Protein AF-0000000085965709 (afdb_homodimer)

Sequence (446 aa):
VDDLDDQELERIDKQRIELIKQNHNSSSLKRLKKEIYFQHIYHTVAIEGNTMTLADTRTVIETRMSVPGKSVLEHNEILGLDSALHYINKTLVNKDPLTVYDILAIHKRVLGHVDPIEAGSFRQNQIFVGDHIPPLASDVVYLMEEFVEWLQSKSFLQLHPVKQAAITHYKLVYIHSFVDGNGRTARLLMNLILMKNGYPQSSLENKTDPYILMLFNLLMKEIVDDLDDQELERIDKQRIELIKQNHNSSSLKRLKKEIYFQHIYHTVAIEGNTMTLADTRTVIETRMSVPGKSVLEHNEILGLDSALHYINKTLVNKDPLTVYDILAIHKRVLGHVDPIEAGSFRQNQIFVGDHIPPLASDVVYLMEEFVEWLQSKSFLQLHPVKQAAITHYKLVYIHSFVDGNGRTARLLMNLILMKNGYPQSSLENKTDPYILMLFNLLMKEI

Structure (mmCIF, N/CA/C/O backbone):
data_AF-0000000085965709-model_v1
#
loop_
_entity.id
_entity.type
_entity.pdbx_description
1 polymer 'Protein adenylyltransferase Fic'
#
loop_
_atom_site.group_PDB
_atom_site.id
_atom_site.type_symbol
_atom_site.label_atom_id
_atom_site.label_alt_id
_atom_site.label_comp_id
_atom_site.label_asym_id
_atom_site.label_entity_id
_atom_site.label_seq_id
_atom_site.pdbx_PDB_ins_code
_atom_site.Cartn_x
_atom_site.Cartn_y
_atom_site.Cartn_z
_atom_site.occupancy
_atom_site.B_iso_or_equiv
_atom_site.auth_seq_id
_atom_site.auth_comp_id
_atom_site.auth_asym_id
_atom_site.auth_atom_id
_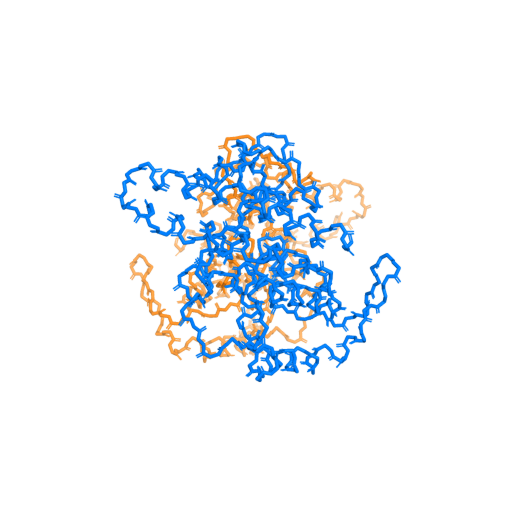atom_site.pdbx_PDB_model_num
ATOM 1 N N . VAL A 1 1 ? -5.992 -25.5 -23.703 1 46.44 1 VAL A N 1
ATOM 2 C CA . VAL A 1 1 ? -5.996 -26.422 -22.578 1 46.44 1 VAL A CA 1
ATOM 3 C C . VAL A 1 1 ? -6.219 -27.844 -23.078 1 46.44 1 VAL A C 1
ATOM 5 O O . VAL A 1 1 ? -5.555 -28.781 -22.625 1 46.44 1 VAL A O 1
ATOM 8 N N . ASP A 1 2 ? -6.895 -27.797 -24.141 1 49.09 2 ASP A N 1
ATOM 9 C CA . ASP A 1 2 ? -7.238 -29.141 -24.625 1 49.09 2 ASP A CA 1
ATOM 10 C C . ASP A 1 2 ? -6.02 -29.828 -25.234 1 49.09 2 ASP A C 1
ATOM 12 O O . ASP A 1 2 ? -5.953 -31.062 -25.266 1 49.09 2 ASP A O 1
ATOM 16 N N . ASP A 1 3 ? -5.113 -28.953 -25.547 1 50.91 3 ASP A N 1
ATOM 17 C CA . ASP A 1 3 ? -4.094 -29.641 -26.328 1 50.91 3 ASP A CA 1
ATOM 18 C C . ASP A 1 3 ? -2.998 -30.219 -25.438 1 50.91 3 ASP A C 1
ATOM 20 O O . ASP A 1 3 ? -1.961 -30.672 -25.922 1 50.91 3 ASP A O 1
ATOM 24 N N . LEU A 1 4 ? -3.098 -29.828 -24.219 1 54.91 4 LEU A N 1
ATOM 25 C CA . LEU A 1 4 ? -2.045 -30.516 -23.484 1 54.91 4 LEU A CA 1
ATOM 26 C C . LEU A 1 4 ? -2.268 -32.031 -23.5 1 54.91 4 LEU A C 1
ATOM 28 O O . LEU A 1 4 ? -3.305 -32.5 -23.031 1 54.91 4 LEU A O 1
ATOM 32 N N . ASP A 1 5 ? -1.422 -32.625 -24.312 1 63.28 5 ASP A N 1
ATOM 33 C CA . ASP A 1 5 ? -1.484 -34.062 -24.562 1 63.28 5 ASP A CA 1
ATOM 34 C C . ASP A 1 5 ? -1.192 -34.875 -23.281 1 63.28 5 ASP A C 1
ATOM 36 O O . ASP A 1 5 ? -0.453 -34.406 -22.406 1 63.28 5 ASP A O 1
ATOM 40 N N . ASP A 1 6 ? -2.096 -35.844 -22.984 1 65.38 6 ASP A N 1
ATOM 41 C CA . ASP A 1 6 ? -2.006 -36.75 -21.859 1 65.38 6 ASP A CA 1
ATOM 42 C C . ASP A 1 6 ? -0.569 -37.25 -21.656 1 65.38 6 ASP A C 1
ATOM 44 O O . ASP A 1 6 ? -0.131 -37.438 -20.516 1 65.38 6 ASP A O 1
ATOM 48 N N . GLN A 1 7 ? 0.101 -37.25 -22.719 1 63.72 7 GLN A N 1
ATOM 49 C CA . GLN A 1 7 ? 1.481 -37.719 -22.641 1 63.72 7 GLN A CA 1
ATOM 50 C C . GLN A 1 7 ? 2.371 -36.688 -21.953 1 63.72 7 GLN A C 1
ATOM 52 O O . GLN A 1 7 ? 3.225 -37.031 -21.141 1 63.72 7 GLN A O 1
ATOM 57 N N . GLU A 1 8 ? 2.084 -35.469 -22.312 1 64.12 8 GLU A N 1
ATOM 58 C CA . GLU A 1 8 ? 2.869 -34.406 -21.719 1 64.12 8 GLU A CA 1
ATOM 59 C C . GLU A 1 8 ? 2.572 -34.281 -20.219 1 64.12 8 GLU A C 1
ATOM 61 O O . GLU A 1 8 ? 3.48 -34.062 -19.422 1 64.12 8 GLU A O 1
ATOM 66 N N . LEU A 1 9 ? 1.403 -34.531 -19.891 1 67.69 9 LEU A N 1
ATOM 67 C CA . LEU A 1 9 ? 1 -34.438 -18.5 1 67.69 9 LEU A CA 1
ATOM 68 C C . LEU A 1 9 ? 1.645 -35.562 -17.688 1 67.69 9 LEU A C 1
ATOM 70 O O . LEU A 1 9 ? 2.053 -35.344 -16.531 1 67.69 9 LEU A O 1
ATOM 74 N N . GLU A 1 10 ? 1.704 -36.688 -18.281 1 66.38 10 GLU A N 1
ATOM 75 C CA . GLU A 1 10 ? 2.344 -37.812 -17.609 1 66.38 10 GLU A CA 1
ATOM 76 C C . GLU A 1 10 ? 3.828 -37.562 -17.375 1 66.38 10 GLU A C 1
ATOM 78 O O . GLU A 1 10 ? 4.375 -37.938 -16.344 1 66.38 10 GLU A O 1
ATOM 83 N N . ARG A 1 11 ? 4.387 -37.094 -18.344 1 64.5 11 ARG A N 1
ATOM 84 C CA . ARG A 1 11 ? 5.797 -36.719 -18.219 1 64.5 11 ARG A CA 1
ATOM 85 C C . ARG A 1 11 ? 6.02 -35.781 -17.062 1 64.5 11 ARG A C 1
ATOM 87 O O . ARG A 1 11 ? 6.953 -35.938 -16.266 1 64.5 11 ARG A O 1
ATOM 94 N N . ILE A 1 12 ? 5.113 -34.875 -16.922 1 63.5 12 ILE A N 1
ATOM 95 C CA . ILE A 1 12 ? 5.191 -33.844 -15.867 1 63.5 12 ILE A CA 1
ATOM 96 C C . ILE A 1 12 ? 5.051 -34.531 -14.5 1 63.5 12 ILE A C 1
ATOM 98 O O . ILE A 1 12 ? 5.801 -34.219 -13.57 1 63.5 12 ILE A O 1
ATOM 102 N N . ASP A 1 13 ? 4.234 -35.375 -14.438 1 65.5 13 ASP A N 1
ATOM 103 C CA . ASP A 1 13 ? 4.004 -36.094 -13.18 1 65.5 13 ASP A CA 1
ATOM 104 C C . ASP A 1 13 ? 5.238 -36.875 -12.758 1 65.5 13 ASP A C 1
ATOM 106 O O . ASP A 1 13 ? 5.57 -36.938 -11.57 1 65.5 13 ASP A O 1
ATOM 110 N N . LYS A 1 14 ? 5.863 -37.469 -13.695 1 64.12 14 LYS A N 1
ATOM 111 C CA . LYS A 1 14 ? 7.059 -38.25 -13.414 1 64.12 14 LYS A CA 1
ATOM 112 C C . LYS A 1 14 ? 8.188 -37.375 -12.875 1 64.12 14 LYS A C 1
ATOM 114 O O . LYS A 1 14 ? 8.883 -37.75 -11.93 1 64.12 14 LYS A O 1
ATOM 119 N N . GLN A 1 15 ? 8.32 -36.344 -13.453 1 61.84 15 GLN A N 1
ATOM 120 C CA . GLN A 1 15 ? 9.367 -35.438 -13.023 1 61.84 15 GLN A CA 1
ATOM 121 C C . GLN A 1 15 ? 9.094 -34.906 -11.625 1 61.84 15 GLN A C 1
ATOM 123 O O . GLN A 1 15 ? 10.016 -34.75 -10.82 1 61.84 15 GLN A O 1
ATOM 128 N N . ARG A 1 16 ? 7.895 -34.625 -11.383 1 61.22 16 ARG A N 1
ATOM 129 C CA . ARG A 1 16 ? 7.473 -34.188 -10.062 1 61.22 16 ARG A CA 1
ATOM 130 C C . ARG A 1 16 ? 7.863 -35.219 -8.992 1 61.22 16 ARG A C 1
ATOM 132 O O . ARG A 1 16 ? 8.414 -34.844 -7.953 1 61.22 16 ARG A O 1
ATOM 139 N N . ILE A 1 17 ? 7.562 -36.375 -9.289 1 59.06 17 ILE A N 1
ATOM 140 C CA . ILE A 1 17 ? 7.844 -37.438 -8.352 1 59.06 17 ILE A CA 1
ATOM 141 C C . ILE A 1 17 ? 9.344 -37.531 -8.094 1 59.06 17 ILE A C 1
ATOM 143 O O . ILE A 1 17 ? 9.773 -37.75 -6.957 1 59.06 17 ILE A O 1
ATOM 147 N N . GLU A 1 18 ? 10.102 -37.344 -9.102 1 60.88 18 GLU A N 1
ATOM 148 C CA . GLU A 1 18 ? 11.555 -37.375 -8.961 1 60.88 18 GLU A CA 1
ATOM 149 C C . GLU A 1 18 ? 12.062 -36.25 -8.094 1 60.88 18 GLU A C 1
ATOM 151 O O . GLU A 1 18 ? 12.977 -36.438 -7.289 1 60.88 18 GLU A O 1
ATOM 156 N N . LEU A 1 19 ? 11.445 -35.156 -8.297 1 60.22 19 LEU A N 1
ATOM 157 C CA . LEU A 1 19 ? 11.852 -33.969 -7.531 1 60.22 19 LEU A CA 1
ATOM 158 C C . LEU A 1 19 ? 11.5 -34.156 -6.059 1 60.22 19 LEU A C 1
ATOM 160 O O . LEU A 1 19 ? 12.289 -33.781 -5.18 1 60.22 19 LEU A O 1
ATOM 164 N N . ILE A 1 20 ? 10.398 -34.625 -5.812 1 58.69 20 ILE A N 1
ATOM 165 C CA . ILE A 1 20 ? 9.945 -34.844 -4.445 1 58.69 20 ILE A CA 1
ATOM 166 C C . ILE A 1 20 ? 10.859 -35.875 -3.768 1 58.69 20 ILE A C 1
ATOM 168 O O . ILE A 1 20 ? 11.195 -35.719 -2.588 1 58.69 20 ILE A O 1
ATOM 172 N N . LYS A 1 21 ? 11.305 -36.75 -4.477 1 58.03 21 LYS A N 1
ATOM 173 C CA . LYS A 1 21 ? 12.203 -37.781 -3.939 1 58.03 21 LYS A CA 1
ATOM 174 C C . LYS A 1 21 ? 13.57 -37.188 -3.6 1 58.03 21 LYS A C 1
ATOM 176 O O . LYS A 1 21 ? 14.227 -37.656 -2.66 1 58.03 21 LYS A O 1
ATOM 181 N N . GLN A 1 22 ? 13.844 -36.25 -4.348 1 56.88 22 GLN A N 1
ATOM 182 C CA . GLN A 1 22 ? 15.148 -35.656 -4.113 1 56.88 22 GLN A CA 1
ATOM 183 C C . GLN A 1 22 ? 15.078 -34.625 -2.994 1 56.88 22 GLN A C 1
ATOM 185 O O . GLN A 1 22 ? 16.109 -34.094 -2.543 1 56.88 22 GLN A O 1
ATOM 190 N N . ASN A 1 23 ? 13.883 -34.188 -2.588 1 54.91 23 ASN A N 1
ATOM 191 C CA . ASN A 1 23 ? 13.633 -33.125 -1.615 1 54.91 23 ASN A CA 1
ATOM 192 C C . ASN A 1 23 ? 14.234 -33.469 -0.253 1 54.91 23 ASN A C 1
ATOM 194 O O . ASN A 1 23 ? 13.508 -33.812 0.682 1 54.91 23 ASN A O 1
ATOM 198 N N . HIS A 1 24 ? 15.383 -34.031 -0.409 1 56.38 24 HIS A N 1
ATOM 199 C CA . HIS A 1 24 ? 16.078 -34.094 0.873 1 56.38 24 HIS A CA 1
ATOM 200 C C . HIS A 1 24 ? 16.578 -32.719 1.298 1 56.38 24 HIS A C 1
ATOM 202 O O . HIS A 1 24 ? 16.859 -31.859 0.452 1 56.38 24 HIS A O 1
ATOM 208 N N . ASN A 1 25 ? 16.25 -32.344 2.629 1 60.84 25 ASN A N 1
ATOM 209 C CA . ASN A 1 25 ? 16.578 -31.141 3.379 1 60.84 25 ASN A CA 1
ATOM 210 C C . ASN A 1 25 ? 18.062 -30.828 3.324 1 60.84 25 ASN A C 1
ATOM 212 O O . ASN A 1 25 ? 18.719 -30.703 4.363 1 60.84 25 ASN A O 1
ATOM 216 N N . SER A 1 26 ? 18.625 -30.984 2.131 1 69.06 26 SER A N 1
ATOM 217 C CA . SER A 1 26 ? 20.031 -30.625 2.01 1 69.06 26 SER A CA 1
ATOM 218 C C . SER A 1 26 ? 20.203 -29.141 1.747 1 69.06 26 SER A C 1
ATOM 220 O O . SER A 1 26 ? 19.266 -28.453 1.324 1 69.06 26 SER A O 1
ATOM 222 N N . SER A 1 27 ? 21.188 -28.484 2.268 1 76.19 27 SER A N 1
ATOM 223 C CA . SER A 1 27 ? 21.562 -27.094 2.012 1 76.19 27 SER A CA 1
ATOM 224 C C . SER A 1 27 ? 21.469 -26.766 0.526 1 76.19 27 SER A C 1
ATOM 226 O O . SER A 1 27 ? 21.062 -25.656 0.158 1 76.19 27 SER A O 1
ATOM 228 N N . SER A 1 28 ? 21.719 -27.719 -0.218 1 74.69 28 SER A N 1
ATOM 229 C CA . SER A 1 28 ? 21.656 -27.547 -1.666 1 74.69 28 SER A CA 1
ATOM 230 C C . SER A 1 28 ? 20.219 -27.375 -2.137 1 74.69 28 SER A C 1
ATOM 232 O O . SER A 1 28 ? 19.938 -26.562 -3.018 1 74.69 28 SER A O 1
ATOM 234 N N . LEU A 1 29 ? 19.375 -28.031 -1.534 1 71.31 29 LEU A N 1
ATOM 235 C CA . LEU A 1 29 ? 17.969 -27.938 -1.904 1 71.31 29 LEU A CA 1
ATOM 236 C C . LEU A 1 29 ? 17.375 -26.609 -1.472 1 71.31 29 LEU A C 1
ATOM 238 O O . LEU A 1 29 ? 16.578 -26 -2.203 1 71.31 29 LEU A O 1
ATOM 242 N N . LYS A 1 30 ? 17.828 -26.172 -0.375 1 78 30 LYS A N 1
ATOM 243 C CA . LYS A 1 30 ? 17.375 -24.859 0.112 1 78 30 LYS A CA 1
ATOM 244 C C . LYS A 1 30 ? 17.828 -23.734 -0.813 1 78 30 LYS A C 1
ATOM 246 O O . LYS A 1 30 ? 17.062 -22.812 -1.104 1 78 30 LYS A O 1
ATOM 251 N N . ARG A 1 31 ? 19.031 -23.859 -1.218 1 80.12 31 ARG A N 1
ATOM 252 C CA . ARG A 1 31 ? 19.578 -22.859 -2.139 1 80.12 31 ARG A CA 1
ATOM 253 C C . ARG A 1 31 ? 18.828 -22.875 -3.467 1 80.12 31 ARG A C 1
ATOM 255 O O . ARG A 1 31 ? 18.562 -21.828 -4.047 1 80.12 31 ARG A O 1
ATOM 262 N N . LEU A 1 32 ? 18.5 -24.031 -3.898 1 75.75 32 LEU A N 1
ATOM 263 C CA . LEU A 1 32 ? 17.766 -24.172 -5.148 1 75.75 32 LEU A CA 1
ATOM 264 C C . LEU A 1 32 ? 16.359 -23.578 -5.023 1 75.75 32 LEU A C 1
ATOM 266 O O . LEU A 1 32 ? 15.898 -22.875 -5.926 1 75.75 32 LEU A O 1
ATOM 270 N N . LYS A 1 33 ? 15.766 -23.828 -3.926 1 77.5 33 LYS A N 1
ATOM 271 C CA . LYS A 1 33 ? 14.43 -23.297 -3.689 1 77.5 33 LYS A CA 1
ATOM 272 C C . LYS A 1 33 ? 14.438 -21.766 -3.684 1 77.5 33 LYS A C 1
ATOM 274 O O . LYS A 1 33 ? 13.547 -21.141 -4.242 1 77.5 33 LYS A O 1
ATOM 279 N N . LYS A 1 34 ? 15.469 -21.234 -3.086 1 84.69 34 LYS A N 1
ATOM 280 C CA . LYS A 1 34 ? 15.609 -19.781 -3.041 1 84.69 34 LYS A CA 1
ATOM 281 C C . LYS A 1 34 ? 15.82 -19.203 -4.441 1 84.69 34 LYS A C 1
ATOM 283 O O . LYS A 1 34 ? 15.25 -18.172 -4.781 1 84.69 34 LYS A O 1
ATOM 288 N N . GLU A 1 35 ? 16.609 -19.922 -5.16 1 82.25 35 GLU A N 1
ATOM 289 C CA . GLU A 1 35 ? 16.859 -19.469 -6.523 1 82.25 35 GLU A CA 1
ATOM 290 C C . GLU A 1 35 ? 15.586 -19.5 -7.363 1 82.25 35 GLU A C 1
ATOM 292 O O . GLU A 1 35 ? 15.328 -18.562 -8.125 1 82.25 35 GLU A O 1
ATOM 297 N N . ILE A 1 36 ? 14.812 -20.484 -7.164 1 79.31 36 ILE A N 1
ATOM 298 C CA . ILE A 1 36 ? 13.547 -20.609 -7.883 1 79.31 36 ILE A CA 1
ATOM 299 C C . ILE A 1 36 ? 12.602 -19.5 -7.461 1 79.31 36 ILE A C 1
ATOM 301 O O . ILE A 1 36 ? 11.891 -18.922 -8.297 1 79.31 36 ILE A O 1
ATOM 305 N N . TYR A 1 37 ? 12.703 -19.203 -6.227 1 85.5 37 TYR A N 1
ATOM 306 C CA . TYR A 1 37 ? 11.898 -18.141 -5.652 1 85.5 37 TYR A CA 1
ATOM 307 C C . TYR A 1 37 ? 12.227 -16.797 -6.309 1 85.5 37 TYR A C 1
ATOM 309 O O . TYR A 1 37 ? 11.328 -16.094 -6.777 1 85.5 37 TYR A O 1
ATOM 317 N N . PHE A 1 38 ? 13.469 -16.469 -6.465 1 89.81 38 PHE A N 1
ATOM 318 C CA . PHE A 1 38 ? 13.906 -15.211 -7.062 1 89.81 38 PHE A CA 1
ATOM 319 C C . PHE A 1 38 ? 13.562 -15.172 -8.547 1 89.81 38 PHE A C 1
ATOM 321 O O . PHE A 1 38 ? 13.125 -14.141 -9.062 1 89.81 38 PHE A O 1
ATOM 328 N N . GLN A 1 39 ? 13.711 -16.25 -9.156 1 85.69 39 GLN A N 1
ATOM 329 C CA . GLN A 1 39 ? 13.414 -16.344 -10.586 1 85.69 39 GLN A CA 1
ATOM 330 C C . GLN A 1 39 ? 11.93 -16.109 -10.852 1 85.69 39 GLN A C 1
ATOM 332 O O . GLN A 1 39 ? 11.562 -15.43 -11.812 1 85.69 39 GLN A O 1
ATOM 337 N N . HIS A 1 40 ? 11.156 -16.656 -9.984 1 85 40 HIS A N 1
ATOM 338 C CA . HIS A 1 40 ? 9.719 -16.5 -10.141 1 85 40 HIS A CA 1
ATOM 339 C C . HIS A 1 40 ? 9.312 -15.023 -10.07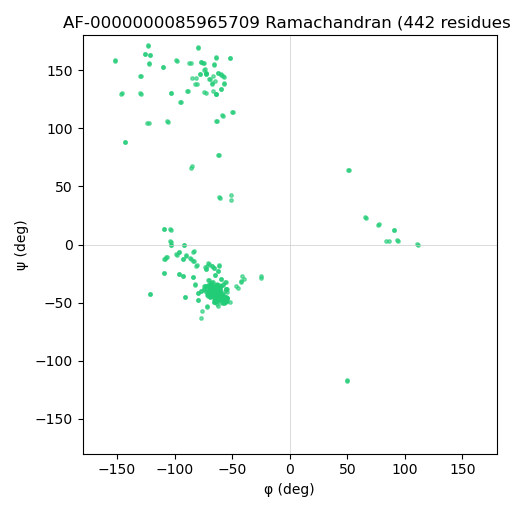 1 85 40 HIS A C 1
ATOM 341 O O . HIS A 1 40 ? 8.586 -14.539 -10.938 1 85 40 HIS A O 1
ATOM 347 N N . ILE A 1 41 ? 9.836 -14.375 -9.125 1 92.75 41 ILE A N 1
ATOM 348 C CA . ILE A 1 41 ? 9.508 -12.961 -8.945 1 92.75 41 ILE A CA 1
ATOM 349 C C . ILE A 1 41 ? 10.055 -12.148 -10.125 1 92.75 41 ILE A C 1
ATOM 351 O O . ILE A 1 41 ? 9.336 -11.344 -10.719 1 92.75 41 ILE A O 1
ATOM 355 N N . TYR A 1 42 ? 11.305 -12.461 -10.523 1 91.94 42 TYR A N 1
ATOM 356 C CA . TYR A 1 42 ? 11.953 -11.766 -11.625 1 91.94 42 TYR A CA 1
ATOM 357 C C . TYR A 1 42 ? 11.141 -11.883 -12.906 1 91.94 42 TYR A C 1
ATOM 359 O O . TYR A 1 42 ? 10.828 -10.883 -13.547 1 91.94 42 TYR A O 1
ATOM 367 N N . HIS A 1 43 ? 10.68 -13.008 -13.219 1 86.62 43 HIS A N 1
ATOM 368 C CA . HIS A 1 43 ? 9.984 -13.234 -14.484 1 86.62 43 HIS A CA 1
ATOM 369 C C . HIS A 1 43 ? 8.578 -12.641 -14.453 1 86.62 43 HIS A C 1
ATOM 371 O O . HIS A 1 43 ? 8.117 -12.094 -15.461 1 86.62 43 HIS A O 1
ATOM 377 N N . THR A 1 44 ? 7.961 -12.781 -13.312 1 89.38 44 THR A N 1
ATOM 378 C CA . THR A 1 44 ? 6.59 -12.297 -13.195 1 89.38 44 THR A CA 1
ATOM 379 C C . THR A 1 44 ? 6.539 -10.781 -13.406 1 89.38 44 THR A C 1
ATOM 381 O O . THR A 1 44 ? 5.664 -10.273 -14.109 1 89.38 44 THR A O 1
ATOM 384 N N . VAL A 1 45 ? 7.516 -10.055 -12.875 1 93.94 45 VAL A N 1
ATOM 385 C CA . VAL A 1 45 ? 7.469 -8.609 -13.016 1 93.94 45 VAL A CA 1
ATOM 386 C C . VAL A 1 45 ? 8.055 -8.203 -14.367 1 93.94 45 VAL A C 1
ATOM 388 O O . VAL A 1 45 ? 7.656 -7.188 -14.945 1 93.94 45 VAL A O 1
ATOM 391 N N . ALA A 1 46 ? 8.984 -9 -14.914 1 91.88 46 ALA A N 1
ATOM 392 C CA . ALA A 1 46 ? 9.602 -8.703 -16.203 1 91.88 46 ALA A CA 1
ATOM 393 C C . ALA A 1 46 ? 8.57 -8.734 -17.328 1 91.88 46 ALA A C 1
ATOM 395 O O . ALA A 1 46 ? 8.609 -7.902 -18.234 1 91.88 46 ALA A O 1
ATOM 396 N N . ILE A 1 47 ? 7.684 -9.609 -17.219 1 86.69 47 ILE A N 1
ATOM 397 C CA . ILE A 1 47 ? 6.652 -9.734 -18.25 1 86.69 47 ILE A CA 1
ATOM 398 C C . ILE A 1 47 ? 5.789 -8.477 -18.266 1 86.69 47 ILE A C 1
ATOM 400 O O . ILE A 1 47 ? 5.262 -8.094 -19.312 1 86.69 47 ILE A O 1
ATOM 404 N N . GLU A 1 48 ? 5.711 -7.805 -17.172 1 90.44 48 GLU A N 1
ATOM 405 C CA . GLU A 1 48 ? 4.898 -6.594 -17.078 1 90.44 48 GLU A CA 1
ATOM 406 C C . GLU A 1 48 ? 5.727 -5.348 -17.391 1 90.44 48 GLU A C 1
ATOM 408 O O . GLU A 1 48 ? 5.25 -4.223 -17.234 1 90.44 48 GLU A O 1
ATOM 413 N N . GLY A 1 49 ? 7.035 -5.508 -17.688 1 93.56 49 GLY A N 1
ATOM 414 C CA . GLY A 1 49 ? 7.828 -4.375 -18.141 1 93.56 49 GLY A CA 1
ATOM 415 C C . GLY A 1 49 ? 8.867 -3.93 -17.125 1 93.56 49 GLY A C 1
ATOM 416 O O . GLY A 1 49 ? 9.578 -2.951 -17.359 1 93.56 49 GLY A O 1
ATOM 417 N N . ASN A 1 50 ? 8.93 -4.621 -15.953 1 96.06 50 ASN A N 1
ATOM 418 C CA . ASN A 1 50 ? 9.992 -4.328 -14.992 1 96.06 50 ASN A CA 1
ATOM 419 C C . ASN A 1 50 ? 11.375 -4.559 -15.609 1 96.06 50 ASN A C 1
ATOM 421 O O . ASN A 1 50 ? 11.617 -5.594 -16.234 1 96.06 50 ASN A O 1
ATOM 425 N N . THR A 1 51 ? 12.312 -3.662 -15.453 1 98.31 51 THR A N 1
ATOM 426 C CA . THR A 1 51 ? 13.57 -3.701 -16.188 1 98.31 51 THR A CA 1
ATOM 427 C C . THR A 1 51 ? 14.703 -4.207 -15.305 1 98.31 51 THR A C 1
ATOM 429 O O . THR A 1 51 ? 15.859 -4.246 -15.734 1 98.31 51 THR A O 1
ATOM 432 N N . MET A 1 52 ? 14.438 -4.566 -14.117 1 98.12 52 MET A N 1
ATOM 433 C CA . MET A 1 52 ? 15.484 -5.031 -13.203 1 98.12 52 MET A CA 1
ATOM 434 C C . MET A 1 52 ? 15.961 -6.426 -13.602 1 98.12 52 MET A C 1
ATOM 436 O O . MET A 1 52 ? 15.18 -7.246 -14.078 1 98.12 52 MET A O 1
ATOM 440 N N . THR A 1 53 ? 17.266 -6.672 -13.352 1 97.69 53 THR A N 1
ATOM 441 C CA . THR A 1 53 ? 17.828 -7.992 -13.586 1 97.69 53 THR A CA 1
ATOM 442 C C . THR A 1 53 ? 17.484 -8.945 -12.445 1 97.69 53 THR A C 1
ATOM 444 O O . THR A 1 53 ? 16.953 -8.516 -11.414 1 97.69 53 THR A O 1
ATOM 447 N N . LEU A 1 54 ? 17.781 -10.172 -12.727 1 94.56 54 LEU A N 1
ATOM 448 C CA . LEU A 1 54 ? 17.609 -11.164 -11.664 1 94.56 54 LEU A CA 1
ATOM 449 C C . LEU A 1 54 ? 18.438 -10.805 -10.445 1 94.56 54 LEU A C 1
ATOM 451 O O . LEU A 1 54 ? 17.984 -10.93 -9.305 1 94.56 54 LEU A O 1
ATOM 455 N N . ALA A 1 55 ? 19.672 -10.375 -10.68 1 97.62 55 ALA A N 1
ATOM 456 C CA . ALA A 1 55 ? 20.547 -9.977 -9.586 1 97.62 55 ALA A CA 1
ATOM 457 C C . ALA A 1 55 ? 19.969 -8.789 -8.82 1 97.62 55 ALA A C 1
ATOM 459 O O . ALA A 1 55 ? 20.031 -8.75 -7.59 1 97.62 55 ALA A O 1
ATOM 460 N N . ASP A 1 56 ? 19.406 -7.832 -9.539 1 98.38 56 ASP A N 1
ATOM 461 C CA . ASP A 1 56 ? 18.75 -6.691 -8.914 1 98.38 56 ASP A CA 1
ATOM 462 C C . ASP A 1 56 ? 17.578 -7.148 -8.047 1 98.38 56 ASP A C 1
ATOM 464 O O . ASP A 1 56 ? 17.422 -6.68 -6.918 1 98.38 56 ASP A O 1
ATOM 468 N N . THR A 1 57 ? 16.781 -8.008 -8.609 1 97.62 57 THR A N 1
ATOM 469 C CA . THR A 1 57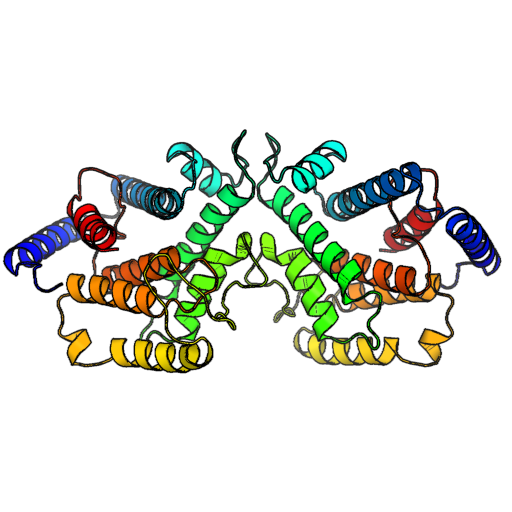 ? 15.633 -8.547 -7.898 1 97.62 57 THR A CA 1
ATOM 470 C C . THR A 1 57 ? 16.062 -9.188 -6.582 1 97.62 57 THR A C 1
ATOM 472 O O . THR A 1 57 ? 15.461 -8.93 -5.535 1 97.62 57 THR A O 1
ATOM 475 N N . ARG A 1 58 ? 17.125 -9.969 -6.637 1 96.44 58 ARG A N 1
ATOM 476 C CA . ARG A 1 58 ? 17.672 -10.594 -5.438 1 96.44 58 ARG A CA 1
ATOM 477 C C . ARG A 1 58 ? 18.078 -9.547 -4.406 1 96.44 58 ARG A C 1
ATOM 479 O O . ARG A 1 58 ? 17.75 -9.68 -3.223 1 96.44 58 ARG A O 1
ATOM 486 N N . THR A 1 59 ? 18.719 -8.594 -4.887 1 97.5 59 THR A N 1
ATOM 487 C CA . THR A 1 59 ? 19.219 -7.531 -4.012 1 97.5 59 THR A CA 1
ATOM 488 C C . THR A 1 59 ? 18.062 -6.824 -3.312 1 97.5 59 THR A C 1
ATOM 490 O O . THR A 1 59 ? 18.094 -6.609 -2.1 1 97.5 59 THR A O 1
ATOM 493 N N . VAL A 1 60 ? 17.047 -6.469 -4.02 1 98.56 60 VAL A N 1
ATOM 494 C CA . VAL A 1 60 ? 15.891 -5.77 -3.455 1 98.56 60 VAL A CA 1
ATOM 495 C C . VAL A 1 60 ? 15.234 -6.637 -2.381 1 98.56 60 VAL A C 1
ATOM 497 O O . VAL A 1 60 ? 14.898 -6.148 -1.302 1 98.56 60 VAL A O 1
ATOM 500 N N . ILE A 1 61 ? 15.094 -7.891 -2.67 1 98.19 61 ILE A N 1
ATOM 501 C CA . ILE A 1 61 ? 14.391 -8.797 -1.766 1 98.19 61 ILE A CA 1
ATOM 502 C C . ILE A 1 61 ? 15.234 -9.031 -0.513 1 98.19 61 ILE A C 1
ATOM 504 O O . ILE A 1 61 ? 14.711 -8.992 0.606 1 98.19 61 ILE A O 1
ATOM 508 N N . GLU A 1 62 ? 16.5 -9.227 -0.661 1 97.75 62 GLU A N 1
ATOM 509 C CA . GLU A 1 62 ? 17.344 -9.633 0.451 1 97.75 62 GLU A CA 1
ATOM 510 C C . GLU A 1 62 ? 17.766 -8.43 1.296 1 97.75 62 GLU A C 1
ATOM 512 O O . GLU A 1 62 ? 17.875 -8.531 2.52 1 97.75 62 GLU A O 1
ATOM 517 N N . THR A 1 63 ? 17.969 -7.262 0.622 1 98.19 63 THR A N 1
ATOM 518 C CA . THR A 1 63 ? 18.562 -6.145 1.36 1 98.19 63 THR A CA 1
ATOM 519 C C . THR A 1 63 ? 17.516 -5.047 1.585 1 98.19 63 THR A C 1
ATOM 521 O O . THR A 1 63 ? 17.719 -4.168 2.43 1 98.19 63 THR A O 1
ATOM 524 N N . ARG A 1 64 ? 16.547 -5 0.772 1 98.44 64 ARG A N 1
ATOM 525 C CA . ARG A 1 64 ? 15.516 -3.975 0.789 1 98.44 64 ARG A CA 1
ATOM 526 C C . ARG A 1 64 ? 16.094 -2.605 0.45 1 98.44 64 ARG A C 1
ATOM 528 O O . ARG A 1 64 ? 15.492 -1.575 0.77 1 98.44 64 ARG A O 1
ATOM 535 N N . MET A 1 65 ? 17.219 -2.627 -0.245 1 98.25 65 MET A N 1
ATOM 536 C CA . MET A 1 65 ? 17.875 -1.392 -0.675 1 98.25 65 MET A CA 1
ATOM 537 C C . MET A 1 65 ? 17.531 -1.08 -2.131 1 98.25 65 MET A C 1
ATOM 539 O O . MET A 1 65 ? 17.172 -1.976 -2.893 1 98.25 65 MET A O 1
ATOM 543 N N . SER A 1 66 ? 17.688 0.152 -2.436 1 98.12 66 SER A N 1
ATOM 544 C CA . SER A 1 66 ? 17.359 0.569 -3.793 1 98.12 66 SER A CA 1
ATOM 545 C C . SER A 1 66 ? 18.453 0.19 -4.773 1 98.12 66 SER A C 1
ATOM 547 O O . SER A 1 66 ? 19.625 0.12 -4.398 1 98.12 66 SER A O 1
ATOM 549 N N . VAL A 1 67 ? 18.031 -0.112 -5.988 1 98.31 67 VAL A N 1
ATOM 550 C CA . VAL A 1 67 ? 18.938 -0.326 -7.117 1 98.31 67 VAL A CA 1
ATOM 551 C C . VAL A 1 67 ? 19.078 0.966 -7.918 1 98.31 67 VAL A C 1
ATOM 553 O O . VAL A 1 67 ? 18.078 1.52 -8.398 1 98.31 67 VAL A O 1
ATOM 556 N N . PRO A 1 68 ? 20.359 1.46 -8.062 1 97.38 68 PRO A N 1
ATOM 557 C CA . PRO A 1 68 ? 20.547 2.725 -8.773 1 97.38 68 PRO A CA 1
ATOM 558 C C . PRO A 1 68 ? 19.984 2.689 -10.195 1 97.38 68 PRO A C 1
ATOM 560 O O . PRO A 1 68 ? 20.109 1.683 -10.891 1 97.38 68 PRO A O 1
ATOM 563 N N . GLY A 1 69 ? 19.328 3.773 -10.562 1 97.62 69 GLY A N 1
ATOM 564 C CA . GLY A 1 69 ? 18.859 3.934 -11.922 1 97.62 69 GLY A CA 1
ATOM 565 C C . GLY A 1 69 ? 17.5 3.299 -12.156 1 97.62 69 GLY A C 1
ATOM 566 O O . GLY A 1 69 ? 16.984 3.291 -13.281 1 97.62 69 GLY A O 1
ATOM 567 N N . LYS A 1 70 ? 16.906 2.764 -11.133 1 98.62 70 LYS A N 1
ATOM 568 C CA . LYS A 1 70 ? 15.594 2.143 -11.258 1 98.62 70 LYS A CA 1
ATOM 569 C C . LYS A 1 70 ? 14.531 2.967 -10.547 1 98.62 70 LYS A C 1
ATOM 571 O O . LYS A 1 70 ? 14.828 3.705 -9.609 1 98.62 70 LYS A O 1
ATOM 576 N N . SER A 1 71 ? 13.336 2.867 -10.992 1 98.69 71 SER A N 1
ATOM 577 C CA . SER A 1 71 ? 12.234 3.619 -10.398 1 98.69 71 SER A CA 1
ATOM 578 C C . SER A 1 71 ? 11.789 2.994 -9.086 1 98.69 71 SER A C 1
ATOM 580 O O . SER A 1 71 ? 11.953 1.79 -8.875 1 98.69 71 SER A O 1
ATOM 582 N N . VAL A 1 72 ? 11.164 3.803 -8.242 1 98.69 72 VAL A N 1
ATOM 583 C CA . VAL A 1 72 ? 10.594 3.305 -6.996 1 98.69 72 VAL A CA 1
ATOM 584 C C . VAL A 1 72 ? 9.477 2.309 -7.301 1 98.69 72 VAL A C 1
ATOM 586 O O . VAL A 1 72 ? 9.328 1.297 -6.609 1 98.69 72 VAL A O 1
ATOM 589 N N . LEU A 1 73 ? 8.781 2.566 -8.344 1 98.56 73 LEU A N 1
ATOM 590 C CA . LEU A 1 73 ? 7.691 1.702 -8.789 1 98.56 73 LEU A CA 1
ATOM 591 C C . LEU A 1 73 ? 8.188 0.282 -9.031 1 98.56 73 LEU A C 1
ATOM 593 O O . LEU A 1 73 ? 7.566 -0.684 -8.586 1 98.56 73 LEU A O 1
ATOM 597 N N . GLU A 1 74 ? 9.25 0.17 -9.703 1 98.81 74 GLU A N 1
ATOM 598 C CA . GLU A 1 74 ? 9.773 -1.149 -10.031 1 98.81 74 GLU A CA 1
ATOM 599 C C . GLU A 1 74 ? 10.188 -1.911 -8.781 1 98.81 74 GLU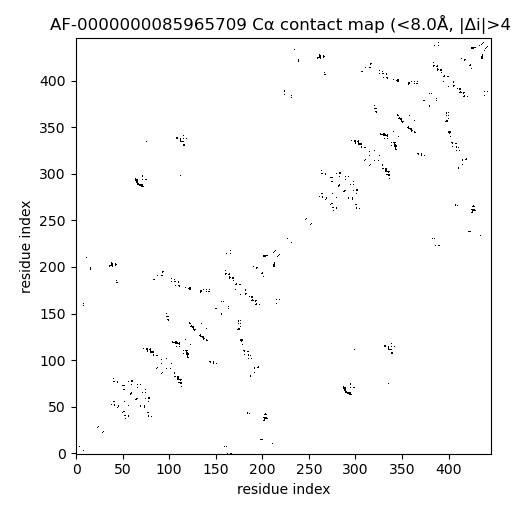 A C 1
ATOM 601 O O . GLU A 1 74 ? 10.008 -3.129 -8.703 1 98.81 74 GLU A O 1
ATOM 606 N N . HIS A 1 75 ? 10.75 -1.228 -7.801 1 98.88 75 HIS A N 1
ATOM 607 C CA . HIS A 1 75 ? 11.047 -1.86 -6.52 1 98.88 75 HIS A CA 1
ATOM 608 C C . HIS A 1 75 ? 9.773 -2.365 -5.848 1 98.88 75 HIS A C 1
ATOM 610 O O . HIS A 1 75 ? 9.734 -3.498 -5.359 1 98.88 75 HIS A O 1
ATOM 616 N N . ASN A 1 76 ? 8.781 -1.539 -5.879 1 98.88 76 ASN A N 1
ATOM 617 C CA . ASN A 1 76 ? 7.539 -1.85 -5.188 1 98.88 76 ASN A CA 1
ATOM 618 C C . ASN A 1 76 ? 6.82 -3.035 -5.828 1 98.88 76 ASN A C 1
ATOM 620 O O . ASN A 1 76 ? 6.16 -3.814 -5.141 1 98.88 76 ASN A O 1
ATOM 624 N N . GLU A 1 77 ? 6.957 -3.182 -7.125 1 98.75 77 GLU A N 1
ATOM 625 C CA . GLU A 1 77 ? 6.414 -4.363 -7.789 1 98.75 77 GLU A CA 1
ATOM 626 C C . GLU A 1 77 ? 7.059 -5.641 -7.258 1 98.75 77 GLU A C 1
ATOM 628 O O . GLU A 1 77 ? 6.375 -6.641 -7.039 1 98.75 77 GLU A O 1
ATOM 633 N N . ILE A 1 78 ? 8.32 -5.562 -7.047 1 98.62 78 ILE A N 1
ATOM 634 C CA . ILE A 1 78 ? 9.062 -6.715 -6.547 1 98.62 78 ILE A CA 1
ATOM 635 C C . ILE A 1 78 ? 8.656 -7.004 -5.105 1 98.62 78 ILE A C 1
ATOM 637 O O . ILE A 1 78 ? 8.391 -8.148 -4.746 1 98.62 78 ILE A O 1
ATOM 641 N N . LEU A 1 79 ? 8.57 -6.004 -4.312 1 98.75 79 LEU A N 1
ATOM 642 C CA . LEU A 1 79 ? 8.172 -6.176 -2.918 1 98.75 79 LEU A CA 1
ATOM 643 C C . LEU A 1 79 ? 6.762 -6.746 -2.82 1 98.75 79 LEU A C 1
ATOM 645 O O . LEU A 1 79 ? 6.477 -7.57 -1.948 1 98.75 79 LEU A O 1
ATOM 649 N N . GLY A 1 80 ? 5.91 -6.254 -3.662 1 98.81 80 GLY A N 1
ATOM 650 C CA . GLY A 1 80 ? 4.547 -6.766 -3.68 1 98.81 80 GLY A CA 1
ATOM 651 C C . GLY A 1 80 ? 4.473 -8.25 -3.959 1 98.81 80 GLY A C 1
ATOM 652 O O . GLY A 1 80 ? 3.752 -8.984 -3.277 1 98.81 80 GLY A O 1
ATOM 653 N N . LEU A 1 81 ? 5.223 -8.695 -4.934 1 97.69 81 LEU A N 1
ATOM 654 C CA . LEU A 1 81 ? 5.23 -10.117 -5.258 1 97.69 81 LEU A CA 1
ATOM 655 C C . LEU A 1 81 ? 5.855 -10.93 -4.125 1 97.69 81 LEU A C 1
ATOM 657 O O . LEU A 1 81 ? 5.375 -12.016 -3.799 1 97.69 81 LEU A O 1
ATOM 661 N N . ASP A 1 82 ? 6.934 -10.422 -3.58 1 97.94 82 ASP A N 1
ATOM 662 C CA . ASP A 1 82 ? 7.555 -11.07 -2.43 1 97.94 82 ASP A CA 1
ATOM 663 C C . ASP A 1 82 ? 6.547 -11.266 -1.3 1 97.94 82 ASP A C 1
ATOM 665 O O . ASP A 1 82 ? 6.438 -12.359 -0.738 1 97.94 82 ASP A O 1
ATOM 669 N N . SER A 1 83 ? 5.812 -10.219 -1.041 1 98.56 83 SER A N 1
ATOM 670 C CA . SER A 1 83 ? 4.797 -10.266 0.004 1 98.56 83 SER A CA 1
ATOM 671 C C . SER A 1 83 ? 3.701 -11.273 -0.331 1 98.56 83 SER A C 1
ATOM 673 O O . SER A 1 83 ? 3.287 -12.055 0.527 1 98.56 83 SER A O 1
ATOM 675 N N . ALA A 1 84 ? 3.262 -11.297 -1.516 1 98.5 84 ALA A N 1
ATOM 676 C CA . ALA A 1 84 ? 2.184 -12.188 -1.945 1 98.5 84 ALA A CA 1
ATOM 677 C C . ALA A 1 84 ? 2.619 -13.648 -1.887 1 98.5 84 ALA A C 1
ATOM 679 O O . ALA A 1 84 ? 1.864 -14.508 -1.432 1 98.5 84 ALA A O 1
ATOM 680 N N . LEU A 1 85 ? 3.828 -13.898 -2.314 1 95.38 85 LEU A N 1
ATOM 681 C CA . LEU A 1 85 ? 4.332 -15.266 -2.293 1 95.38 85 LEU A CA 1
ATOM 682 C C . LEU A 1 85 ? 4.504 -15.758 -0.86 1 95.38 85 LEU A C 1
ATOM 684 O O . LEU A 1 85 ? 4.223 -16.922 -0.559 1 95.38 85 LEU A O 1
ATOM 688 N N . HIS A 1 86 ? 4.949 -14.914 0.003 1 96.38 86 HIS A N 1
ATOM 689 C CA . HIS A 1 86 ? 5.035 -15.273 1.414 1 96.38 86 HIS A CA 1
ATOM 690 C C . HIS A 1 86 ? 3.666 -15.648 1.972 1 96.38 86 HIS A C 1
ATOM 692 O O . HIS A 1 86 ? 3.527 -16.656 2.67 1 96.38 86 HIS A O 1
ATOM 698 N N . TYR A 1 87 ? 2.723 -14.914 1.652 1 98.19 87 TYR A N 1
ATOM 699 C CA . TYR A 1 87 ? 1.354 -15.164 2.092 1 98.19 87 TYR A CA 1
ATOM 700 C C . TYR A 1 87 ? 0.843 -16.484 1.547 1 98.19 87 TYR A C 1
ATOM 702 O O . TYR A 1 87 ? 0.243 -17.281 2.279 1 98.19 87 TYR A O 1
ATOM 710 N N . ILE A 1 88 ? 1.103 -16.719 0.316 1 95.94 88 ILE A N 1
ATOM 711 C CA . ILE A 1 88 ? 0.676 -17.969 -0.322 1 95.94 88 ILE A CA 1
ATOM 712 C C . ILE A 1 88 ? 1.343 -19.156 0.365 1 95.94 88 ILE A C 1
ATOM 714 O O . ILE A 1 88 ? 0.667 -20.094 0.782 1 95.94 88 ILE A O 1
ATOM 718 N N . ASN A 1 89 ? 2.625 -19.047 0.571 1 92.06 89 ASN A N 1
ATOM 719 C CA . ASN A 1 89 ? 3.4 -20.156 1.125 1 92.06 89 ASN A CA 1
ATOM 720 C C . ASN A 1 89 ? 3.029 -20.422 2.58 1 92.06 89 ASN A C 1
ATOM 722 O O . ASN A 1 89 ? 2.945 -21.578 3 1 92.06 89 ASN A O 1
ATOM 726 N N . LYS A 1 90 ? 2.717 -19.406 3.299 1 94.94 90 LYS A N 1
ATOM 727 C CA . LYS A 1 90 ? 2.514 -19.547 4.738 1 94.94 90 LYS A CA 1
ATOM 728 C C . LYS A 1 90 ? 1.044 -19.797 5.062 1 94.94 90 LYS A C 1
ATOM 730 O O . LYS A 1 90 ? 0.728 -20.469 6.043 1 94.94 90 LYS A O 1
ATOM 735 N N . THR A 1 91 ? 0.188 -19.328 4.207 1 96.38 91 THR A N 1
ATOM 736 C CA . THR A 1 91 ? -1.213 -19.312 4.613 1 96.38 91 THR A CA 1
ATOM 737 C C . THR A 1 91 ? -2.068 -20.125 3.643 1 96.38 91 THR A C 1
ATOM 739 O O . THR A 1 91 ? -2.861 -20.969 4.062 1 96.38 91 THR A O 1
ATOM 742 N N . LEU A 1 92 ? -1.842 -20 2.406 1 97.31 92 LEU A N 1
ATOM 743 C CA . LEU A 1 92 ? -2.877 -20.438 1.472 1 97.31 92 LEU A CA 1
ATOM 744 C C . LEU A 1 92 ? -2.609 -21.844 0.977 1 97.31 92 LEU A C 1
ATOM 746 O O . LEU A 1 92 ? -3.535 -22.547 0.574 1 97.31 92 LEU A O 1
ATOM 750 N N . VAL A 1 93 ? -1.416 -22.25 0.977 1 92.75 93 VAL A N 1
ATOM 751 C CA . VAL A 1 93 ? -1.077 -23.547 0.416 1 92.75 93 VAL A CA 1
ATOM 752 C C . VAL A 1 93 ? -1.835 -24.641 1.16 1 92.75 93 VAL A C 1
ATOM 754 O O . VAL A 1 93 ? -2.232 -25.656 0.564 1 92.75 93 VAL A O 1
ATOM 757 N N . ASN A 1 94 ? -2.125 -24.438 2.385 1 92.62 94 ASN A N 1
ATOM 758 C CA . ASN A 1 94 ? -2.793 -25.453 3.186 1 92.62 94 ASN A CA 1
ATOM 759 C C . ASN A 1 94 ? -4.234 -25.062 3.496 1 92.62 94 ASN A C 1
ATOM 761 O O . ASN A 1 94 ? -4.891 -25.703 4.324 1 92.62 94 ASN A O 1
ATOM 765 N N . LYS A 1 95 ? -4.668 -24.141 2.852 1 94 95 LYS A N 1
ATOM 766 C CA . LYS A 1 95 ? -6.023 -23.672 3.111 1 94 95 LYS A CA 1
ATOM 767 C C . LYS A 1 95 ? -6.992 -24.156 2.039 1 94 95 LYS A C 1
ATOM 769 O O . LYS A 1 95 ? -6.723 -24.016 0.843 1 94 95 LYS A O 1
ATOM 774 N N . ASP A 1 96 ? -8.133 -24.734 2.529 1 92.94 96 ASP A N 1
ATOM 775 C CA . ASP A 1 96 ? -9.234 -25.156 1.671 1 92.94 96 ASP A CA 1
ATOM 776 C C . ASP A 1 96 ? -10.578 -24.969 2.373 1 92.94 96 ASP A C 1
ATOM 778 O O . ASP A 1 96 ? -10.727 -25.344 3.537 1 92.94 96 ASP A O 1
ATOM 782 N N . PRO A 1 97 ? -11.57 -24.328 1.733 1 95.31 97 PRO A N 1
ATOM 783 C CA . PRO A 1 97 ? -11.586 -23.844 0.349 1 95.31 97 PRO A CA 1
ATOM 784 C C . PRO A 1 97 ? -10.984 -22.453 0.201 1 95.31 97 PRO A C 1
ATOM 786 O O . PRO A 1 97 ? -10.922 -21.703 1.173 1 95.31 97 PRO A O 1
ATOM 789 N N . LEU A 1 98 ? -10.516 -22.141 -1.011 1 97.12 98 LEU A N 1
ATOM 790 C CA . LEU A 1 98 ? -10.148 -20.781 -1.368 1 97.12 98 LEU A CA 1
ATOM 791 C C . LEU A 1 98 ? -11.391 -19.891 -1.488 1 97.12 98 LEU A C 1
ATOM 793 O O . LEU A 1 98 ? -12.406 -20.328 -2.027 1 97.12 98 LEU A O 1
ATOM 797 N N . THR A 1 99 ? -11.297 -18.672 -1.068 1 98.31 99 THR A N 1
ATOM 798 C CA . THR A 1 99 ? -12.414 -17.734 -1.11 1 98.31 99 THR A CA 1
ATOM 799 C C . THR A 1 99 ? -12.047 -16.484 -1.908 1 98.31 99 THR A C 1
ATOM 801 O O . THR A 1 99 ? -10.883 -16.297 -2.279 1 98.31 99 THR A O 1
ATOM 804 N N . VAL A 1 100 ? -13.047 -15.672 -2.15 1 98.75 100 VAL A N 1
ATOM 805 C CA . VAL A 1 100 ? -12.812 -14.383 -2.801 1 98.75 100 VAL A CA 1
ATOM 806 C C . VAL A 1 100 ? -11.875 -13.539 -1.948 1 98.75 100 VAL A C 1
ATOM 808 O O . VAL A 1 100 ? -11 -12.844 -2.479 1 98.75 100 VAL A O 1
ATOM 811 N N . TYR A 1 101 ? -12 -13.656 -0.636 1 98.44 101 TYR A N 1
ATOM 812 C CA . TYR A 1 101 ? -11.141 -12.914 0.282 1 98.44 101 TYR A CA 1
ATOM 813 C C . TYR A 1 101 ? -9.68 -13.281 0.078 1 98.44 101 TYR A C 1
ATOM 815 O O . TYR A 1 101 ? -8.805 -12.414 0.137 1 98.44 101 TYR A O 1
ATOM 823 N N . ASP A 1 102 ? -9.422 -14.508 -0.172 1 98.69 102 ASP A N 1
ATOM 824 C CA . ASP A 1 102 ? -8.047 -14.969 -0.373 1 98.69 102 ASP A CA 1
ATOM 825 C C . ASP A 1 102 ? -7.445 -14.359 -1.636 1 98.69 102 ASP A C 1
ATOM 827 O O . ASP A 1 102 ? -6.273 -13.961 -1.646 1 98.69 102 ASP A O 1
ATOM 831 N N . ILE A 1 103 ? -8.219 -14.242 -2.691 1 98.81 103 ILE A N 1
ATOM 832 C CA . ILE A 1 103 ? -7.742 -13.672 -3.947 1 98.81 103 ILE A CA 1
ATOM 833 C C . ILE A 1 103 ? -7.508 -12.172 -3.777 1 98.81 103 ILE A C 1
ATOM 835 O O . ILE A 1 103 ? -6.5 -11.641 -4.25 1 98.81 103 ILE A O 1
ATOM 839 N N . LEU A 1 104 ? -8.406 -11.547 -3.041 1 98.88 104 LEU A N 1
ATOM 840 C CA . LEU A 1 104 ? -8.227 -10.133 -2.748 1 98.88 104 LEU A CA 1
ATOM 841 C C . LEU A 1 104 ? -6.984 -9.898 -1.899 1 98.88 104 LEU A C 1
ATOM 843 O O . LEU A 1 104 ? -6.277 -8.906 -2.084 1 98.88 104 LEU A O 1
ATOM 847 N N . ALA A 1 105 ? -6.754 -10.812 -0.994 1 98.81 105 ALA A N 1
ATOM 848 C CA . ALA A 1 105 ? -5.582 -10.703 -0.129 1 98.81 105 ALA A CA 1
ATOM 849 C C . ALA A 1 105 ? -4.293 -10.859 -0.927 1 98.81 105 ALA A C 1
ATOM 851 O O . ALA A 1 105 ? -3.297 -10.188 -0.65 1 98.81 105 ALA A O 1
ATOM 852 N N . ILE A 1 106 ? -4.309 -11.742 -1.896 1 98.75 106 ILE A N 1
ATOM 853 C CA . ILE A 1 106 ? -3.17 -11.859 -2.799 1 98.75 106 ILE A CA 1
ATOM 854 C C . ILE A 1 106 ? -2.979 -10.555 -3.561 1 98.75 106 ILE A C 1
ATOM 856 O O . ILE A 1 106 ? -1.876 -10 -3.59 1 98.75 106 ILE A O 1
ATOM 860 N N . HIS A 1 107 ? -4.016 -10.016 -4.102 1 98.94 107 HIS A N 1
ATOM 861 C CA . HIS A 1 107 ? -3.947 -8.805 -4.914 1 98.94 107 HIS A CA 1
ATOM 862 C C . HIS A 1 107 ? -3.518 -7.605 -4.082 1 98.94 107 HIS A C 1
ATOM 864 O O . HIS A 1 107 ? -2.77 -6.75 -4.559 1 98.94 107 HIS A O 1
ATOM 870 N N . LYS A 1 108 ? -4.004 -7.531 -2.859 1 98.88 108 LYS A N 1
ATOM 871 C CA . LYS A 1 108 ? -3.615 -6.453 -1.958 1 98.88 108 LYS A CA 1
ATOM 872 C C . LYS A 1 108 ? -2.1 -6.395 -1.794 1 98.88 108 LYS A C 1
ATOM 874 O O . LYS A 1 108 ? -1.515 -5.309 -1.763 1 98.88 108 LYS A O 1
ATOM 879 N N . ARG A 1 109 ? -1.509 -7.52 -1.743 1 98.88 109 ARG A N 1
ATOM 880 C CA . ARG A 1 109 ? -0.057 -7.586 -1.608 1 98.88 109 ARG A CA 1
ATO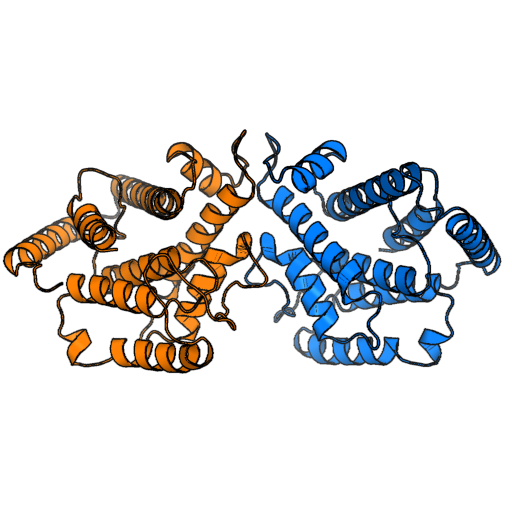M 881 C C . ARG A 1 109 ? 0.63 -7.297 -2.939 1 98.88 109 ARG A C 1
ATOM 883 O O . ARG A 1 109 ? 1.592 -6.527 -2.994 1 98.88 109 ARG A O 1
ATOM 890 N N . VAL A 1 110 ? 0.08 -7.812 -4.023 1 98.69 110 VAL A N 1
ATOM 891 C CA . VAL A 1 110 ? 0.662 -7.664 -5.355 1 98.69 110 VAL A CA 1
ATOM 892 C C . VAL A 1 110 ? 0.748 -6.184 -5.723 1 98.69 110 VAL A C 1
ATOM 894 O O . VAL A 1 110 ? 1.774 -5.723 -6.223 1 98.69 110 VAL A O 1
ATOM 897 N N . LEU A 1 111 ? -0.295 -5.453 -5.398 1 98.88 111 LEU A N 1
ATOM 898 C CA . LEU A 1 111 ? -0.424 -4.094 -5.914 1 98.88 111 LEU A CA 1
ATOM 899 C C . LEU A 1 111 ? -0.197 -3.066 -4.812 1 98.88 111 LEU A C 1
ATOM 901 O O . LEU A 1 111 ? -0.005 -1.882 -5.094 1 98.88 111 LEU A O 1
ATOM 905 N N . GLY A 1 112 ? -0.176 -3.5 -3.561 1 98.75 112 GLY A N 1
ATOM 906 C CA . GLY A 1 112 ? -0.288 -2.619 -2.41 1 98.75 112 GLY A CA 1
ATOM 907 C C . GLY A 1 112 ? 0.83 -1.597 -2.33 1 98.75 112 GLY A C 1
ATOM 908 O O . GLY A 1 112 ? 0.583 -0.421 -2.053 1 98.75 112 GLY A O 1
ATOM 909 N N . HIS A 1 113 ? 2.057 -2.012 -2.582 1 98.75 113 HIS A N 1
ATOM 910 C CA . HIS A 1 113 ? 3.176 -1.079 -2.504 1 98.75 113 HIS A CA 1
ATOM 911 C C . HIS A 1 113 ? 3.172 -0.112 -3.682 1 98.75 113 HIS A C 1
ATOM 913 O O . HIS A 1 113 ? 3.797 0.948 -3.623 1 98.75 113 HIS A O 1
ATOM 919 N N . VAL A 1 114 ? 2.506 -0.49 -4.73 1 98.62 114 VAL A N 1
ATOM 920 C CA . VAL A 1 114 ? 2.451 0.321 -5.945 1 98.62 114 VAL A CA 1
ATOM 921 C C . VAL A 1 114 ? 1.252 1.264 -5.883 1 98.62 114 VAL A C 1
ATOM 923 O O . VAL A 1 114 ? 1.375 2.455 -6.18 1 98.62 114 VAL A O 1
ATOM 926 N N . ASP A 1 115 ? 0.201 0.758 -5.504 1 98.56 115 ASP A N 1
ATOM 927 C CA . ASP A 1 115 ? -1.057 1.496 -5.438 1 98.56 115 ASP A CA 1
ATOM 928 C C . ASP A 1 115 ? -1.879 1.07 -4.227 1 98.56 115 ASP A C 1
ATOM 930 O O . ASP A 1 115 ? -2.787 0.244 -4.344 1 98.56 115 ASP A O 1
ATOM 934 N N . PRO A 1 116 ? -1.637 1.718 -3.152 1 98.38 116 PRO A N 1
ATOM 935 C CA . PRO A 1 116 ? -2.318 1.322 -1.918 1 98.38 116 PRO A CA 1
ATOM 936 C C . PRO A 1 116 ? -3.826 1.558 -1.976 1 98.38 116 PRO A C 1
ATOM 938 O O . PRO A 1 116 ? -4.582 0.947 -1.214 1 98.38 116 PRO A O 1
ATOM 941 N N . ILE A 1 117 ? -4.273 2.408 -2.867 1 98.06 117 ILE A N 1
ATOM 942 C CA . ILE A 1 117 ? -5.68 2.787 -2.906 1 98.06 117 ILE A CA 1
ATOM 943 C C . ILE A 1 117 ? -6.488 1.699 -3.609 1 98.06 117 ILE A C 1
ATOM 945 O O . ILE A 1 117 ? -7.531 1.271 -3.111 1 98.06 117 ILE A O 1
ATOM 949 N N . GLU A 1 118 ? -5.961 1.162 -4.684 1 98.25 118 GLU A N 1
ATOM 950 C CA . GLU A 1 118 ? -6.699 0.199 -5.496 1 98.25 118 GLU A CA 1
ATOM 951 C C . GLU A 1 118 ? -6.402 -1.232 -5.059 1 98.25 118 GLU A C 1
ATOM 953 O O . GLU A 1 118 ? -7.121 -2.162 -5.434 1 98.25 118 GLU A O 1
ATOM 958 N N . ALA A 1 119 ? -5.398 -1.437 -4.254 1 98.75 119 ALA A N 1
ATOM 959 C CA . ALA A 1 119 ? -4.953 -2.775 -3.875 1 98.75 119 ALA A CA 1
ATOM 960 C C . ALA A 1 119 ? -6.031 -3.51 -3.086 1 98.75 119 ALA A C 1
ATOM 962 O O . ALA A 1 119 ? -6.613 -2.957 -2.148 1 98.75 119 ALA A O 1
ATOM 963 N N . GLY A 1 120 ? -6.32 -4.758 -3.531 1 98.62 120 GLY A N 1
ATOM 964 C CA . GLY A 1 120 ? -7.258 -5.605 -2.814 1 98.62 120 GLY A CA 1
ATOM 965 C C . GLY A 1 120 ? -8.703 -5.227 -3.051 1 98.62 120 GLY A C 1
ATOM 966 O O . GLY A 1 120 ? -9.578 -5.555 -2.244 1 98.62 120 GLY A O 1
ATOM 967 N N . SER A 1 121 ? -8.914 -4.445 -4.121 1 98.38 121 SER A N 1
ATOM 968 C CA . SER A 1 121 ? -10.273 -4.039 -4.441 1 98.38 121 SER A CA 1
ATOM 969 C C . SER A 1 121 ? -10.609 -4.324 -5.902 1 98.38 121 SER A C 1
ATOM 971 O O . SER A 1 121 ? -9.766 -4.145 -6.785 1 98.38 121 SER A O 1
ATOM 973 N N . PHE A 1 122 ? -11.852 -4.688 -6.121 1 98.75 122 PHE A N 1
ATOM 974 C CA . PHE A 1 122 ? -12.32 -4.855 -7.492 1 98.75 122 PHE A CA 1
ATOM 975 C C . PHE A 1 122 ? -12.484 -3.502 -8.172 1 98.75 122 PHE A C 1
ATOM 977 O O . PHE A 1 122 ? -12.82 -2.51 -7.527 1 98.75 122 PHE A O 1
ATOM 984 N N . ARG A 1 123 ? -12.234 -3.527 -9.422 1 98.5 123 ARG A N 1
ATOM 985 C CA . ARG A 1 123 ? -12.453 -2.311 -10.195 1 98.5 123 ARG A CA 1
ATOM 986 C C . ARG A 1 123 ? -13.922 -1.899 -10.164 1 98.5 123 ARG A C 1
ATOM 988 O O . ARG A 1 123 ? -14.812 -2.752 -10.18 1 98.5 123 ARG A O 1
ATOM 995 N N . GLN A 1 124 ? -14.148 -0.604 -10.211 1 97.62 124 GLN A N 1
ATOM 996 C CA . GLN A 1 124 ? -15.5 -0.056 -10.188 1 97.62 124 GLN A CA 1
ATOM 997 C C . GLN A 1 124 ? -15.906 0.479 -11.555 1 97.62 124 GLN A C 1
ATOM 999 O O . GLN A 1 124 ? -17.078 0.79 -11.781 1 97.62 124 GLN A O 1
ATOM 1004 N N . ASN A 1 125 ? -14.938 0.57 -12.445 1 96.88 125 ASN A N 1
ATOM 1005 C CA . ASN A 1 125 ? -15.195 1.096 -13.781 1 96.88 125 ASN A CA 1
ATOM 1006 C C . ASN A 1 125 ? -14.812 0.088 -14.867 1 96.88 125 ASN A C 1
ATOM 1008 O O . ASN A 1 125 ? -14 -0.808 -14.625 1 96.88 125 ASN A O 1
ATOM 1012 N N . GLN A 1 126 ? -15.5 0.351 -15.969 1 96.25 126 GLN A N 1
ATOM 1013 C CA . GLN A 1 126 ? -15.172 -0.495 -17.109 1 96.25 126 GLN A CA 1
ATOM 1014 C C . GLN A 1 126 ? -13.758 -0.215 -17.609 1 96.25 126 GLN A C 1
ATOM 1016 O O . GLN A 1 126 ? -13.305 0.934 -17.609 1 96.25 126 GLN A O 1
ATOM 1021 N N . ILE A 1 127 ? -13.094 -1.243 -17.922 1 94.25 127 ILE A N 1
ATOM 1022 C CA . ILE A 1 127 ? -11.758 -1.094 -18.5 1 94.25 127 ILE A CA 1
ATOM 1023 C C . ILE A 1 127 ? -11.68 -1.844 -19.828 1 94.25 127 ILE A C 1
ATOM 1025 O O . ILE A 1 127 ? -12.57 -2.621 -20.156 1 94.25 127 ILE A O 1
ATOM 1029 N N . PHE A 1 128 ? -10.648 -1.516 -20.594 1 89.94 128 PHE A N 1
ATOM 1030 C CA . PHE A 1 128 ? -10.383 -2.141 -21.891 1 89.94 128 PHE A CA 1
ATOM 1031 C C . PHE A 1 128 ? -8.938 -2.613 -21.969 1 89.94 128 PHE A C 1
ATOM 1033 O O . PHE A 1 128 ? -8.023 -1.895 -21.578 1 89.94 128 PHE A O 1
ATOM 1040 N N . VAL A 1 129 ? -8.773 -3.775 -22.328 1 88.69 129 VAL A N 1
ATOM 1041 C CA . VAL A 1 129 ? -7.449 -4.375 -22.391 1 88.69 129 VAL A CA 1
ATOM 1042 C C . VAL A 1 129 ? -7.164 -4.887 -23.797 1 88.69 129 VAL A C 1
ATOM 1044 O O . VAL A 1 129 ? -7.551 -6.008 -24.141 1 88.69 129 VAL A O 1
ATOM 1047 N N . GLY A 1 130 ? -6.316 -4.117 -24.516 1 85.62 130 GLY A N 1
ATOM 1048 C CA . GLY A 1 130 ? -6.102 -4.512 -25.906 1 85.62 130 GLY A CA 1
ATOM 1049 C C . GLY A 1 130 ? -7.391 -4.75 -26.672 1 85.62 130 GLY A C 1
ATOM 1050 O O . GLY A 1 130 ? -8.242 -3.861 -26.75 1 85.62 130 GLY A O 1
ATOM 1051 N N . ASP A 1 131 ? -7.512 -6.074 -27.109 1 86.62 131 ASP A N 1
ATOM 1052 C CA . ASP A 1 131 ? -8.688 -6.445 -27.891 1 86.62 131 ASP A CA 1
ATOM 1053 C C . ASP A 1 131 ? -9.75 -7.098 -27 1 86.62 131 ASP A C 1
ATOM 1055 O O . ASP A 1 131 ? -10.867 -7.355 -27.453 1 86.62 131 ASP A O 1
ATOM 1059 N N . HIS A 1 132 ? -9.367 -7.344 -25.875 1 88 132 HIS A N 1
ATOM 1060 C CA . HIS A 1 132 ? -10.297 -7.961 -24.938 1 88 132 HIS A CA 1
ATOM 1061 C C . HIS A 1 132 ? -11.102 -6.91 -24.188 1 88 132 HIS A C 1
ATOM 1063 O O . HIS A 1 132 ? -10.555 -5.898 -23.75 1 88 132 HIS A O 1
ATOM 1069 N N . ILE A 1 133 ? -12.445 -7.168 -24.172 1 94.38 133 ILE A N 1
ATOM 1070 C CA . ILE A 1 133 ? -13.32 -6.355 -23.328 1 94.38 133 ILE A CA 1
ATOM 1071 C C . ILE A 1 133 ? -13.766 -7.164 -22.109 1 94.38 133 ILE A C 1
ATOM 1073 O O . ILE A 1 133 ? -14.625 -8.047 -22.234 1 94.38 133 ILE A O 1
ATOM 1077 N N . PRO A 1 134 ? -13.242 -6.871 -20.984 1 96.38 134 PRO A N 1
ATOM 1078 C CA . PRO A 1 134 ? -13.641 -7.613 -19.781 1 96.38 134 PRO A CA 1
ATOM 1079 C C . PRO A 1 134 ? -15.109 -7.414 -19.438 1 96.38 134 PRO A C 1
ATOM 1081 O O . PRO A 1 134 ? -15.75 -6.477 -19.922 1 96.38 134 PRO A O 1
ATOM 1084 N N . PRO A 1 135 ? -15.648 -8.297 -18.641 1 97.94 135 PRO A N 1
ATOM 1085 C CA . PRO A 1 135 ? -17.031 -8.125 -18.156 1 97.94 135 PRO A CA 1
ATOM 1086 C C . PRO A 1 135 ? -17.266 -6.754 -17.531 1 97.94 135 PRO A C 1
ATOM 1088 O O . PRO A 1 135 ? -16.297 -6.074 -17.156 1 97.94 135 PRO A O 1
ATOM 1091 N N . LEU A 1 136 ? -18.531 -6.41 -17.469 1 97.88 136 LEU A N 1
ATOM 1092 C CA . LEU A 1 136 ? -18.891 -5.148 -16.828 1 97.88 136 LEU A CA 1
ATOM 1093 C C . LEU A 1 136 ? -18.438 -5.129 -15.367 1 97.88 136 LEU A C 1
ATOM 1095 O O . LEU A 1 136 ? -18.5 -6.152 -14.68 1 97.88 136 LEU A O 1
ATOM 1099 N N . ALA A 1 137 ? -18.062 -3.922 -14.93 1 98.06 137 ALA A N 1
ATOM 1100 C CA . ALA A 1 137 ? -17.609 -3.77 -13.547 1 98.06 137 ALA A CA 1
ATOM 1101 C C . ALA A 1 137 ? -18.672 -4.227 -12.562 1 98.06 137 ALA A C 1
ATOM 1103 O O . ALA A 1 137 ? -18.359 -4.828 -11.531 1 98.06 137 ALA A O 1
ATOM 1104 N N . SER A 1 138 ? -19.891 -4.047 -12.844 1 98.06 138 SER A N 1
ATOM 1105 C CA . SER A 1 138 ? -21 -4.398 -11.969 1 98.06 138 SER A CA 1
ATOM 1106 C C . SER A 1 138 ? -21.125 -5.906 -11.797 1 98.06 138 SER A C 1
ATOM 1108 O O . SER A 1 138 ? -21.734 -6.387 -10.836 1 98.06 138 SER A O 1
ATOM 1110 N N . ASP A 1 139 ? -20.516 -6.621 -12.719 1 98.56 139 ASP A N 1
ATOM 1111 C CA . ASP A 1 139 ? -20.672 -8.07 -12.695 1 98.56 139 ASP A CA 1
ATOM 1112 C C . ASP A 1 139 ? -19.5 -8.734 -11.984 1 98.56 139 ASP A C 1
ATOM 1114 O O . ASP A 1 139 ? -19.531 -9.938 -11.703 1 98.56 139 ASP A O 1
ATOM 1118 N N . VAL A 1 140 ? -18.531 -8 -11.648 1 98.75 140 VAL A N 1
ATOM 1119 C CA . VAL A 1 140 ? -17.266 -8.562 -11.211 1 98.75 140 VAL A CA 1
ATOM 1120 C C . VAL A 1 140 ? -17.453 -9.328 -9.898 1 98.75 140 VAL A C 1
ATOM 1122 O O . VAL A 1 140 ? -16.984 -10.461 -9.766 1 98.75 140 VAL A O 1
ATOM 1125 N N . VAL A 1 141 ? -18.125 -8.75 -8.961 1 98.62 141 VAL A N 1
ATOM 1126 C CA . VAL A 1 141 ? -18.297 -9.383 -7.656 1 98.62 141 VAL A CA 1
ATOM 1127 C C . VAL A 1 141 ? -18.984 -10.742 -7.832 1 98.62 141 VAL A C 1
ATOM 1129 O O . VAL A 1 141 ? -18.516 -11.75 -7.289 1 98.62 141 VAL A O 1
ATOM 1132 N N . TYR A 1 142 ? -19.984 -10.75 -8.656 1 98.69 142 TYR A N 1
ATOM 1133 C CA . TYR A 1 142 ? -20.734 -11.977 -8.914 1 98.69 142 TYR A CA 1
ATOM 1134 C C . TYR A 1 142 ? -19.859 -13.008 -9.625 1 98.69 142 TYR A C 1
ATOM 1136 O O . TYR A 1 142 ? -19.828 -14.18 -9.242 1 98.69 142 TYR A O 1
ATOM 1144 N N . LEU A 1 143 ? -19.156 -12.594 -10.586 1 98.81 143 LEU A N 1
ATOM 1145 C CA . LEU A 1 143 ? -18.312 -13.484 -11.367 1 98.81 143 LEU A CA 1
ATOM 1146 C C . LEU A 1 143 ? -17.203 -14.086 -10.5 1 98.81 143 LEU A C 1
ATOM 1148 O O . LEU A 1 143 ? -16.844 -15.258 -10.664 1 98.81 143 LEU A O 1
ATOM 1152 N N . MET A 1 144 ? -16.703 -13.336 -9.57 1 98.88 144 MET A N 1
ATOM 1153 C CA . MET A 1 144 ? -15.641 -13.828 -8.695 1 98.88 144 MET A CA 1
ATOM 1154 C C . MET A 1 144 ? -16.188 -14.836 -7.691 1 98.88 144 MET A C 1
ATOM 1156 O O . MET A 1 144 ? -15.508 -15.805 -7.344 1 98.88 144 MET A O 1
A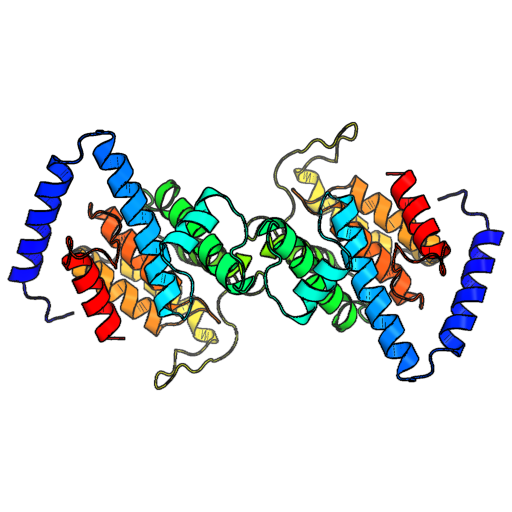TOM 1160 N N . GLU A 1 145 ? -17.359 -14.633 -7.23 1 98.69 145 GLU A N 1
ATOM 1161 C CA . GLU A 1 145 ? -18 -15.625 -6.379 1 98.69 145 GLU A CA 1
ATOM 1162 C C . GLU A 1 145 ? -18.219 -16.938 -7.125 1 98.69 145 GLU A C 1
ATOM 1164 O O . GLU A 1 145 ? -17.938 -18.016 -6.59 1 98.69 145 GLU A O 1
ATOM 1169 N N . GLU A 1 146 ? -18.688 -16.797 -8.336 1 98.62 146 GLU A N 1
ATOM 1170 C CA . GLU A 1 146 ? -18.859 -17.984 -9.164 1 98.62 146 GLU A CA 1
ATOM 1171 C C . GLU A 1 146 ? -17.531 -18.688 -9.422 1 98.62 146 GLU A C 1
ATOM 1173 O O . GLU A 1 146 ? -17.469 -19.922 -9.453 1 98.62 146 GLU A O 1
ATOM 1178 N N . PHE A 1 147 ? -16.594 -17.906 -9.656 1 98.62 147 PHE A N 1
ATOM 1179 C CA . PHE A 1 147 ? -15.258 -18.406 -9.938 1 98.62 147 PHE A CA 1
ATOM 1180 C C . PHE A 1 147 ? -14.758 -19.281 -8.789 1 98.62 147 PHE A C 1
ATOM 1182 O O . PHE A 1 147 ? -14.297 -20.406 -9.008 1 98.62 147 PHE A O 1
ATOM 1189 N 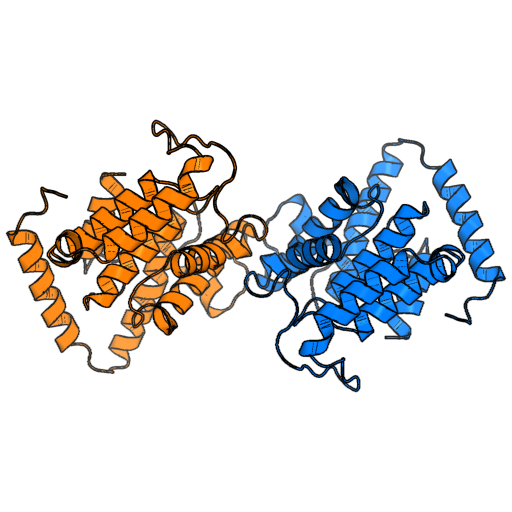N . VAL A 1 148 ? -14.836 -18.797 -7.5 1 98.44 148 VAL A N 1
ATOM 1190 C CA . VAL A 1 148 ? -14.305 -19.547 -6.371 1 98.44 148 VAL A CA 1
ATOM 1191 C C . VAL A 1 148 ? -15.18 -20.781 -6.113 1 98.44 148 VAL A C 1
ATOM 1193 O O . VAL A 1 148 ? -14.68 -21.828 -5.699 1 98.44 148 VAL A O 1
ATOM 1196 N N . GLU A 1 149 ? -16.469 -20.656 -6.355 1 98.31 149 GLU A N 1
ATOM 1197 C CA . GLU A 1 149 ? -17.328 -21.844 -6.273 1 98.31 149 GLU A CA 1
ATOM 1198 C C . GLU A 1 149 ? -16.922 -22.891 -7.301 1 98.31 149 GLU A C 1
ATOM 1200 O O . GLU A 1 149 ? -16.922 -24.094 -6.996 1 98.31 149 GLU A O 1
ATOM 1205 N N . TRP A 1 150 ? -16.641 -22.406 -8.469 1 98.19 150 TRP A N 1
ATOM 1206 C CA . TRP A 1 150 ? -16.219 -23.281 -9.555 1 98.19 150 TRP A CA 1
ATOM 1207 C C . TRP A 1 150 ? -14.93 -24.016 -9.18 1 98.19 150 TRP A C 1
ATOM 1209 O O . TRP A 1 150 ? -14.766 -25.203 -9.508 1 98.19 150 TRP A O 1
ATOM 1219 N N . LEU A 1 151 ? -14.023 -23.391 -8.477 1 97.56 151 LEU A N 1
ATOM 1220 C CA . LEU A 1 151 ? -12.773 -24 -8.039 1 97.56 151 LEU A CA 1
ATOM 1221 C C . LEU A 1 151 ? -13.047 -25.188 -7.125 1 97.56 151 LEU A C 1
ATOM 1223 O O . LEU A 1 151 ? -12.18 -26.031 -6.926 1 97.56 151 LEU A O 1
ATOM 1227 N N . GLN A 1 152 ? -14.242 -25.266 -6.586 1 96.56 152 GLN A N 1
ATOM 1228 C CA . GLN A 1 152 ? -14.594 -26.328 -5.656 1 96.56 152 GLN A CA 1
ATOM 1229 C C . GLN A 1 152 ? -15.453 -27.391 -6.34 1 96.56 152 GLN A C 1
ATOM 1231 O O . GLN A 1 152 ? -15.805 -28.406 -5.727 1 96.56 152 GLN A O 1
ATOM 1236 N N . SER A 1 153 ? -15.727 -27.219 -7.543 1 97.31 153 SER A N 1
ATOM 1237 C CA . SER A 1 153 ? -16.625 -28.125 -8.25 1 97.31 153 SER A CA 1
ATOM 1238 C C . SER A 1 153 ? -15.938 -29.438 -8.57 1 97.31 153 SER A C 1
ATOM 1240 O O . SER A 1 153 ? -14.719 -29.5 -8.727 1 97.31 153 SER A O 1
ATOM 1242 N N . LYS A 1 154 ? -16.734 -30.5 -8.758 1 96.75 154 LYS A N 1
ATOM 1243 C CA . LYS A 1 154 ? -16.234 -31.828 -9.117 1 96.75 154 LYS A CA 1
ATOM 1244 C C . LYS A 1 154 ? -15.555 -31.797 -10.484 1 96.75 154 LYS A C 1
ATOM 1246 O O . LYS A 1 154 ? -14.508 -32.438 -10.68 1 96.75 154 LYS A O 1
ATOM 1251 N N . SER A 1 155 ? -16.188 -31.062 -11.336 1 96.44 155 SER A N 1
ATOM 1252 C CA . SER A 1 155 ? -15.656 -30.984 -12.695 1 96.44 155 SER A CA 1
ATOM 1253 C C . SER A 1 155 ? -14.266 -30.359 -12.703 1 96.44 155 SER A C 1
ATOM 1255 O O . SER A 1 155 ? -13.398 -30.781 -13.477 1 96.44 155 SER A O 1
ATOM 1257 N N . PHE A 1 156 ? -14.031 -29.375 -11.898 1 95.44 156 PHE A N 1
ATOM 1258 C CA . PHE A 1 156 ? -12.719 -28.75 -11.797 1 95.44 156 PHE A CA 1
ATOM 1259 C C . PHE A 1 156 ? -11.727 -29.688 -11.109 1 95.44 156 PHE A C 1
ATOM 1261 O O . PHE A 1 156 ? -10.609 -29.891 -11.594 1 95.44 156 PHE A O 1
ATOM 1268 N N . LEU A 1 157 ? -12.18 -30.297 -10.039 1 94.88 157 LEU A N 1
ATOM 1269 C CA . LEU A 1 157 ? -11.297 -31.078 -9.195 1 94.88 157 LEU A CA 1
ATOM 1270 C C . LEU A 1 157 ? -10.867 -32.375 -9.906 1 94.88 157 LEU A C 1
ATOM 1272 O O . LEU A 1 157 ? -9.867 -32.969 -9.531 1 94.88 157 LEU A O 1
ATOM 1276 N N . GLN A 1 158 ? -11.578 -32.719 -10.938 1 95.56 158 GLN A N 1
ATOM 1277 C CA . GLN A 1 158 ? -11.273 -33.938 -11.68 1 95.56 158 GLN A CA 1
ATOM 1278 C C . GLN A 1 158 ? -10.219 -33.688 -12.75 1 95.56 158 GLN A C 1
ATOM 1280 O O . GLN A 1 158 ? -9.633 -34.625 -13.305 1 95.56 158 GLN A O 1
ATOM 1285 N N . LEU A 1 159 ? -9.961 -32.406 -12.984 1 88.44 159 LEU A N 1
ATOM 1286 C CA . LEU A 1 159 ? -8.961 -32.062 -13.977 1 88.44 159 LEU A CA 1
ATOM 1287 C C . LEU A 1 159 ? -7.555 -32.344 -13.453 1 88.44 159 LEU A C 1
ATOM 1289 O O . LEU A 1 159 ? -7.324 -32.312 -12.242 1 88.44 159 LEU A O 1
ATOM 1293 N N . HIS A 1 160 ? -6.656 -32.656 -14.43 1 83.5 160 HIS A N 1
ATOM 1294 C CA . HIS A 1 160 ? -5.238 -32.719 -14.086 1 83.5 160 HIS A CA 1
ATOM 1295 C C . HIS A 1 160 ? -4.758 -31.391 -13.508 1 83.5 160 HIS A C 1
ATOM 1297 O O . HIS A 1 160 ? -5.137 -30.328 -14 1 83.5 160 HIS A O 1
ATOM 1303 N N . PRO A 1 161 ? -3.877 -31.344 -12.578 1 85.19 161 PRO A N 1
ATOM 1304 C CA . PRO A 1 161 ? -3.439 -30.125 -11.891 1 85.19 161 PRO A CA 1
ATOM 1305 C C . PRO A 1 161 ? -2.934 -29.062 -12.859 1 85.19 161 PRO A C 1
ATOM 1307 O O . PRO A 1 161 ? -3.174 -27.859 -12.648 1 85.19 161 PRO A O 1
ATOM 1310 N N . VAL A 1 162 ? -2.283 -29.406 -13.828 1 81.12 162 VAL A N 1
ATOM 1311 C CA . VAL A 1 162 ? -1.759 -28.469 -14.805 1 81.12 162 VAL A CA 1
ATOM 1312 C C . VAL A 1 162 ? -2.914 -27.781 -15.531 1 81.12 162 VAL A C 1
ATOM 1314 O O . VAL A 1 162 ? -2.867 -26.562 -15.789 1 81.12 162 VAL A O 1
ATOM 1317 N N . LYS A 1 163 ? -3.9 -28.578 -15.852 1 84.19 163 LYS A N 1
ATOM 1318 C CA . LYS A 1 163 ? -5.082 -28.016 -16.484 1 84.19 163 LYS A CA 1
ATOM 1319 C C . LYS A 1 163 ? -5.844 -27.109 -15.523 1 84.19 163 LYS A C 1
ATOM 1321 O O . LYS A 1 163 ? -6.336 -26.047 -15.914 1 84.19 163 LYS A O 1
ATOM 1326 N N . GLN A 1 164 ? -5.91 -27.562 -14.266 1 91.31 164 GLN A N 1
ATOM 1327 C CA . GLN A 1 164 ? -6.504 -26.719 -13.234 1 91.31 164 GLN A CA 1
ATOM 1328 C C . GLN A 1 164 ? -5.824 -25.344 -13.188 1 91.31 164 GLN A C 1
ATOM 1330 O O . GLN A 1 164 ? -6.492 -24.312 -13.227 1 91.31 164 GLN A O 1
ATOM 1335 N N . ALA A 1 165 ? -4.535 -25.359 -13.164 1 90.19 165 ALA A N 1
ATOM 1336 C CA . ALA A 1 165 ? -3.74 -24.141 -13.055 1 90.19 165 ALA A CA 1
ATOM 1337 C C . ALA A 1 165 ? -3.938 -23.25 -14.281 1 90.19 165 ALA A C 1
ATOM 1339 O O . ALA A 1 165 ? -4.168 -22.047 -14.141 1 90.19 165 ALA A O 1
ATOM 1340 N N . ALA A 1 166 ? -3.916 -23.859 -15.391 1 85.88 166 ALA A N 1
ATOM 1341 C CA . ALA A 1 166 ? -4.02 -23.109 -16.641 1 85.88 166 ALA A CA 1
ATOM 1342 C C . ALA A 1 166 ? -5.391 -22.453 -16.766 1 85.88 166 ALA A C 1
ATOM 1344 O O . ALA A 1 166 ? -5.488 -21.266 -17.094 1 85.88 166 ALA A O 1
ATOM 1345 N N . ILE A 1 167 ? -6.414 -23.219 -16.547 1 91.44 167 ILE A N 1
ATOM 1346 C CA . ILE A 1 167 ? -7.766 -22.703 -16.734 1 91.44 167 ILE A CA 1
ATOM 1347 C C . ILE A 1 167 ? -8.062 -21.656 -15.656 1 91.44 167 ILE A C 1
ATOM 1349 O O . ILE A 1 167 ? -8.758 -20.672 -15.914 1 91.44 167 ILE A O 1
ATOM 1353 N N . THR A 1 168 ? -7.539 -21.875 -14.469 1 94.88 168 THR A N 1
ATOM 1354 C CA . THR A 1 168 ? -7.676 -20.891 -13.398 1 94.88 168 THR A CA 1
ATOM 1355 C C . THR A 1 168 ? -7.059 -19.562 -13.812 1 94.88 168 THR A C 1
ATOM 1357 O O . THR A 1 168 ? -7.688 -18.5 -13.672 1 94.88 168 THR A O 1
ATOM 1360 N N . HIS A 1 169 ? -5.859 -19.609 -14.297 1 91.75 169 HIS A N 1
ATOM 1361 C CA . HIS A 1 169 ? -5.191 -18.406 -14.789 1 91.75 169 HIS A CA 1
ATOM 1362 C C . HIS A 1 169 ? -6.016 -17.719 -15.867 1 91.75 169 HIS A C 1
ATOM 1364 O O . HIS A 1 169 ? -6.273 -16.516 -15.789 1 91.75 169 HIS A O 1
ATOM 1370 N N . TYR A 1 170 ? -6.492 -18.5 -16.766 1 90.31 170 TYR A N 1
ATOM 1371 C CA . TYR A 1 170 ? -7.246 -17.984 -17.906 1 90.31 170 TYR A CA 1
ATOM 1372 C C . TYR A 1 170 ? -8.523 -17.297 -17.438 1 90.31 170 TYR A C 1
ATOM 1374 O O . TYR A 1 170 ? -8.82 -16.172 -17.859 1 90.31 170 TYR A O 1
ATOM 1382 N N . LYS A 1 171 ? -9.195 -17.938 -16.641 1 94.69 171 LYS A N 1
ATOM 1383 C CA . LYS A 1 171 ? -10.484 -17.406 -16.203 1 94.69 171 LYS A CA 1
ATOM 1384 C C . LYS A 1 171 ? -10.305 -16.109 -15.406 1 94.69 171 LYS A C 1
ATOM 1386 O O . LYS A 1 171 ? -11.062 -15.156 -15.586 1 94.69 171 LYS A O 1
ATOM 1391 N N . LEU A 1 172 ? -9.328 -16.094 -14.562 1 96.38 172 LEU A N 1
ATOM 1392 C CA . LEU A 1 172 ? -9.102 -14.891 -13.773 1 96.38 172 LEU A CA 1
ATOM 1393 C C . LEU A 1 172 ? -8.664 -13.727 -14.664 1 96.38 172 LEU A C 1
ATOM 1395 O O . LEU A 1 172 ? -9.102 -12.594 -14.469 1 96.38 172 LEU A O 1
ATOM 1399 N N . VAL A 1 173 ? -7.812 -13.969 -15.617 1 93.69 173 VAL A N 1
ATOM 1400 C CA . VAL A 1 173 ? -7.387 -12.93 -16.547 1 93.69 173 VAL A CA 1
ATOM 1401 C C . VAL A 1 173 ? -8.578 -12.445 -17.375 1 93.69 173 VAL A C 1
ATOM 1403 O O . VAL A 1 173 ? -8.711 -11.258 -17.656 1 93.69 173 VAL A O 1
ATOM 1406 N N . TYR A 1 174 ? -9.445 -13.375 -17.703 1 93.94 174 TYR A N 1
ATOM 1407 C CA . TYR A 1 174 ? -10.641 -13.031 -18.469 1 93.94 174 TYR A CA 1
ATOM 1408 C C . TYR A 1 174 ? -11.547 -12.102 -17.688 1 93.94 174 TYR A C 1
ATOM 1410 O O . TYR A 1 174 ? -12.023 -11.094 -18.203 1 93.94 174 TYR A O 1
ATOM 1418 N N . ILE A 1 175 ? -11.805 -12.461 -16.438 1 97.88 175 ILE A N 1
ATOM 1419 C CA . ILE A 1 175 ? -12.688 -11.648 -15.617 1 97.88 175 ILE A CA 1
ATOM 1420 C C . ILE A 1 175 ? -12.086 -10.258 -15.43 1 97.88 175 ILE A C 1
ATOM 1422 O O . ILE A 1 175 ? -12.797 -9.25 -15.438 1 97.88 175 ILE A O 1
ATOM 1426 N N . HIS A 1 176 ? -10.719 -10.25 -15.242 1 98 176 HIS A N 1
ATOM 1427 C CA . HIS A 1 176 ? -9.984 -9 -15.094 1 98 176 HIS A CA 1
ATOM 1428 C C . HIS A 1 176 ? -10.617 -8.109 -14.031 1 98 176 HIS A C 1
ATOM 1430 O O . HIS A 1 176 ? -11 -6.973 -14.32 1 98 176 HIS A O 1
ATOM 1436 N N . SER A 1 177 ? -10.602 -8.539 -12.875 1 98.62 177 SER A N 1
ATOM 1437 C CA . SER A 1 177 ? -11.453 -8.008 -11.82 1 98.62 177 SER A CA 1
ATOM 1438 C C . SER A 1 177 ? -10.828 -6.766 -11.18 1 98.62 177 SER A C 1
ATOM 1440 O O . SER A 1 177 ? -11.477 -6.082 -10.391 1 98.62 177 SER A O 1
ATOM 1442 N N . PHE A 1 178 ? -9.57 -6.43 -11.578 1 98.69 178 PHE A N 1
ATOM 1443 C CA . PHE A 1 178 ? -8.859 -5.348 -10.914 1 98.69 178 PHE A CA 1
ATOM 1444 C C . PHE A 1 178 ? -8.477 -4.258 -11.914 1 98.69 178 PHE A C 1
ATOM 1446 O O . PHE A 1 178 ? -8.469 -4.492 -13.125 1 98.69 178 PHE A O 1
ATOM 1453 N N . VAL A 1 179 ? -8.148 -3.078 -11.414 1 97.62 179 VAL A N 1
ATOM 1454 C CA . VAL A 1 179 ? -7.695 -1.971 -12.25 1 97.62 179 VAL A CA 1
ATOM 1455 C C . VAL A 1 179 ? -6.309 -2.279 -12.812 1 97.62 179 VAL A C 1
ATOM 1457 O O . VAL A 1 179 ? -6.004 -1.933 -13.961 1 97.62 179 VAL A O 1
ATOM 1460 N N . ASP A 1 180 ? -5.477 -2.896 -12.023 1 97.19 180 ASP A N 1
ATOM 1461 C CA . ASP A 1 180 ? -4.121 -3.324 -12.359 1 97.19 180 ASP A CA 1
ATOM 1462 C C . ASP A 1 180 ? -3.713 -4.543 -11.531 1 97.19 180 ASP A C 1
ATOM 1464 O O . ASP A 1 180 ? -4.344 -4.855 -10.523 1 97.19 180 ASP A O 1
ATOM 1468 N N . GLY A 1 181 ? -2.752 -5.262 -12.023 1 97.62 181 GLY A N 1
ATOM 1469 C CA . GLY A 1 181 ? -2.221 -6.395 -11.281 1 97.62 181 GLY A CA 1
ATOM 1470 C C . GLY A 1 181 ? -2.928 -7.699 -11.594 1 97.62 181 GLY A C 1
ATOM 1471 O O . GLY A 1 181 ? -2.721 -8.703 -10.914 1 97.62 181 GLY A O 1
ATOM 1472 N N . ASN A 1 182 ? -3.73 -7.711 -12.648 1 96.25 182 ASN A N 1
ATOM 1473 C CA . ASN A 1 182 ? -4.508 -8.898 -12.984 1 96.25 182 ASN A CA 1
ATOM 1474 C C . ASN A 1 182 ? -3.607 -10.07 -13.375 1 96.25 182 ASN A C 1
ATOM 1476 O O . ASN A 1 182 ? -3.748 -11.172 -12.844 1 96.25 182 ASN A O 1
ATOM 1480 N N . GLY A 1 183 ? -2.666 -9.836 -14.273 1 92.88 183 GLY A N 1
ATOM 1481 C CA . GLY A 1 183 ? -1.756 -10.883 -14.695 1 92.88 183 GLY A CA 1
ATOM 1482 C C . GLY A 1 183 ? -0.928 -11.453 -13.562 1 92.88 183 GLY A C 1
ATOM 1483 O O . GLY A 1 183 ? -0.833 -12.672 -13.406 1 92.88 183 GLY A O 1
ATOM 1484 N N . ARG A 1 184 ? -0.412 -10.594 -12.773 1 95.12 184 ARG A N 1
ATOM 1485 C CA . ARG A 1 184 ? 0.417 -11.016 -11.648 1 95.12 184 ARG A CA 1
ATOM 1486 C C . ARG A 1 184 ? -0.398 -11.812 -10.633 1 95.12 184 ARG A C 1
ATOM 1488 O O . ARG A 1 184 ? 0.038 -12.875 -10.172 1 95.12 184 ARG A O 1
ATOM 1495 N N . THR A 1 185 ? -1.559 -11.367 -10.32 1 97.5 185 THR A N 1
ATOM 1496 C CA . THR A 1 185 ? -2.42 -12.078 -9.383 1 97.5 185 THR A CA 1
ATOM 1497 C C . THR A 1 185 ? -2.824 -13.438 -9.938 1 97.5 185 THR A C 1
ATOM 1499 O O . THR A 1 185 ? -2.789 -14.438 -9.227 1 97.5 185 THR A O 1
ATOM 1502 N N . ALA A 1 186 ? -3.152 -13.469 -11.203 1 94.94 186 ALA A N 1
ATOM 1503 C CA . ALA A 1 186 ? -3.564 -14.711 -11.844 1 94.94 186 ALA A CA 1
ATOM 1504 C C . ALA A 1 186 ? -2.422 -15.719 -11.867 1 94.94 186 ALA A C 1
ATOM 1506 O O . ALA A 1 186 ? -2.633 -16.906 -11.617 1 94.94 186 ALA A O 1
ATOM 1507 N N . ARG A 1 187 ? -1.271 -15.25 -12.148 1 91.88 187 ARG A N 1
ATOM 1508 C CA . ARG A 1 187 ? -0.118 -16.141 -12.172 1 91.88 187 ARG A CA 1
ATOM 1509 C C . ARG A 1 187 ? 0.18 -16.703 -10.789 1 91.88 187 ARG A C 1
ATOM 1511 O O . ARG A 1 187 ? 0.571 -17.859 -10.648 1 91.88 187 ARG A O 1
ATOM 1518 N N . LEU A 1 188 ? -0.013 -15.906 -9.805 1 94.5 188 LEU A N 1
ATOM 1519 C CA . LEU A 1 188 ? 0.196 -16.375 -8.438 1 94.5 188 LEU A CA 1
ATOM 1520 C C . LEU A 1 188 ? -0.853 -17.422 -8.055 1 94.5 188 LEU A C 1
ATOM 1522 O O . LEU A 1 188 ? -0.544 -18.391 -7.363 1 94.5 188 LEU A O 1
ATOM 1526 N N . LEU A 1 189 ? -2.033 -17.203 -8.492 1 95.12 189 LEU A N 1
ATOM 1527 C CA . LEU A 1 189 ? -3.076 -18.188 -8.195 1 95.12 189 LEU A CA 1
ATOM 1528 C C . LEU A 1 189 ? -2.803 -19.5 -8.914 1 95.12 189 LEU A C 1
ATOM 1530 O O . LEU A 1 189 ? -3.008 -20.578 -8.344 1 95.12 189 LEU A O 1
ATOM 1534 N N . MET A 1 190 ? -2.396 -19.375 -10.109 1 91.94 190 MET A N 1
ATOM 1535 C CA . MET A 1 190 ? -1.979 -20.547 -10.859 1 91.94 190 MET A CA 1
ATOM 1536 C C . MET A 1 190 ? -0.903 -21.328 -10.102 1 91.94 190 MET A C 1
ATOM 1538 O O . MET A 1 190 ? -0.995 -22.547 -9.953 1 91.94 190 MET A O 1
ATOM 1542 N N . ASN A 1 191 ? 0.038 -20.594 -9.617 1 88.12 191 ASN A N 1
ATOM 1543 C CA . ASN A 1 191 ? 1.112 -21.203 -8.844 1 88.12 191 ASN A CA 1
ATOM 1544 C C . ASN A 1 191 ? 0.581 -21.859 -7.578 1 88.12 191 ASN A C 1
ATOM 1546 O O . ASN A 1 191 ? 1.046 -22.938 -7.195 1 88.12 191 ASN A O 1
ATOM 1550 N N . LEU A 1 192 ? -0.307 -21.25 -6.957 1 93.44 192 LEU A N 1
ATOM 1551 C CA . LEU A 1 192 ? -0.913 -21.797 -5.75 1 93.44 192 LEU A CA 1
ATOM 1552 C C . LEU A 1 192 ? -1.58 -23.141 -6.035 1 93.44 192 LEU A C 1
ATOM 1554 O O . LEU A 1 192 ? -1.396 -24.109 -5.285 1 93.44 192 LEU A O 1
ATOM 1558 N N . ILE A 1 193 ? -2.311 -23.219 -7.133 1 93.12 193 ILE A N 1
ATOM 1559 C CA . ILE A 1 193 ? -3.006 -24.438 -7.512 1 93.12 193 ILE A CA 1
ATOM 1560 C C . ILE A 1 193 ? -1.991 -25.562 -7.738 1 93.12 193 ILE A C 1
ATOM 1562 O O . ILE A 1 193 ? -2.191 -26.688 -7.285 1 93.12 193 ILE A O 1
ATOM 1566 N N . LEU A 1 194 ? -0.947 -25.203 -8.359 1 86.31 194 LEU A N 1
ATOM 1567 C CA . LEU A 1 194 ? 0.093 -26.188 -8.609 1 86.31 194 LEU A CA 1
ATOM 1568 C C . LEU A 1 194 ? 0.732 -26.656 -7.309 1 86.31 194 LEU A C 1
ATOM 1570 O O . LEU A 1 194 ? 0.928 -27.859 -7.098 1 86.31 194 LEU A O 1
ATOM 1574 N N . MET A 1 195 ? 1.039 -25.766 -6.473 1 85.75 195 MET A N 1
ATOM 1575 C CA . MET A 1 195 ? 1.659 -26.078 -5.188 1 85.75 195 MET A CA 1
ATOM 1576 C C . MET A 1 195 ? 0.746 -26.969 -4.348 1 85.75 195 MET A C 1
ATOM 1578 O O . MET A 1 195 ? 1.209 -27.906 -3.707 1 85.75 195 MET A O 1
ATOM 1582 N N . LYS A 1 196 ? -0.477 -26.672 -4.379 1 90.25 196 LYS A N 1
ATOM 1583 C CA . LYS A 1 196 ? -1.446 -27.469 -3.623 1 90.25 196 LYS A CA 1
ATOM 1584 C C . LYS A 1 196 ? -1.485 -28.906 -4.117 1 90.25 196 LYS A C 1
ATOM 1586 O O . LYS A 1 196 ? -1.886 -29.812 -3.381 1 90.25 196 LYS A O 1
ATOM 1591 N N . ASN A 1 197 ? -1.075 -29.094 -5.289 1 85.88 197 ASN A N 1
ATOM 1592 C CA . ASN A 1 197 ? -1.095 -30.422 -5.891 1 85.88 197 ASN A CA 1
ATOM 1593 C C . ASN A 1 197 ? 0.301 -31.031 -5.93 1 85.88 197 ASN A C 1
ATOM 1595 O O . ASN A 1 197 ? 0.56 -31.953 -6.719 1 85.88 197 ASN A O 1
ATOM 1599 N N . GLY A 1 198 ? 1.266 -30.422 -5.176 1 78.12 198 GLY A N 1
ATOM 1600 C CA . GLY A 1 198 ? 2.562 -31.031 -4.953 1 78.12 198 GLY A CA 1
ATOM 1601 C C . GLY A 1 198 ? 3.613 -30.594 -5.957 1 78.12 198 GLY A C 1
ATOM 1602 O O . GLY A 1 198 ? 4.723 -31.141 -5.973 1 78.12 198 GLY A O 1
ATOM 1603 N N . TYR A 1 199 ? 3.199 -29.703 -6.793 1 74 199 TYR A N 1
ATOM 1604 C CA . TYR A 1 199 ? 4.184 -29.188 -7.734 1 74 199 TYR A CA 1
ATOM 1605 C C . TYR A 1 199 ? 5.031 -28.094 -7.082 1 74 199 TYR A C 1
ATOM 1607 O O . TYR A 1 199 ? 4.535 -27.312 -6.266 1 74 199 TYR A O 1
ATOM 1615 N N . PRO A 1 200 ? 6.395 -28.125 -7.363 1 61.59 200 PRO A N 1
ATOM 1616 C CA . PRO A 1 200 ? 7.199 -27.016 -6.832 1 61.59 200 PRO A CA 1
ATOM 1617 C C . PRO A 1 200 ? 6.848 -25.672 -7.461 1 61.59 200 PRO A C 1
ATOM 1619 O O . PRO A 1 200 ? 6.195 -25.625 -8.508 1 61.59 200 PRO A O 1
ATOM 1622 N N . GLN A 1 201 ? 7.121 -24.469 -6.73 1 54.16 201 GLN A N 1
ATOM 1623 C CA . GLN A 1 201 ? 6.879 -23.125 -7.258 1 54.16 201 GLN A CA 1
ATOM 1624 C C . GLN A 1 201 ? 7.484 -22.969 -8.648 1 54.16 201 GLN A C 1
ATOM 1626 O O . GLN A 1 201 ? 8.617 -23.391 -8.891 1 54.16 201 GLN A O 1
ATOM 1631 N N . SER A 1 202 ? 6.789 -22.797 -9.695 1 43.62 202 SER A N 1
ATOM 1632 C CA . SER A 1 202 ? 7.207 -22.766 -11.094 1 43.62 202 SER A CA 1
ATOM 1633 C C . SER A 1 202 ? 8.195 -21.641 -11.359 1 43.62 202 SER A C 1
ATOM 1635 O O . SER A 1 202 ? 7.895 -20.469 -11.094 1 43.62 202 SER A O 1
ATOM 1637 N N . SER A 1 203 ? 9.492 -21.641 -11.039 1 39.41 203 SER A N 1
ATOM 1638 C CA . SER A 1 203 ? 10.414 -20.609 -11.5 1 39.41 203 SER A CA 1
ATOM 1639 C C . SER A 1 203 ? 10.445 -20.547 -13.023 1 39.41 203 SER A C 1
ATOM 1641 O O . SER A 1 203 ? 10.562 -21.578 -13.695 1 39.41 203 SER A O 1
ATOM 1643 N N . LEU A 1 204 ? 9.93 -19.453 -13.594 1 37.91 204 LEU A N 1
ATOM 1644 C CA . LEU A 1 204 ? 9.82 -19.297 -15.039 1 37.91 204 LEU A CA 1
ATOM 1645 C C . LEU A 1 204 ? 11.188 -19.438 -15.703 1 37.91 204 LEU A C 1
ATOM 1647 O O . LEU A 1 204 ? 11.273 -19.734 -16.891 1 37.91 204 LEU A O 1
ATOM 1651 N N . GLU A 1 205 ? 12.25 -18.797 -15.289 1 33.5 205 GLU A N 1
ATOM 1652 C CA . GLU A 1 205 ? 13.336 -18.562 -16.234 1 33.5 205 GLU A CA 1
ATOM 1653 C C . GLU A 1 205 ? 14.203 -19.797 -16.391 1 33.5 205 GLU A C 1
ATOM 1655 O O . GLU A 1 205 ? 15.086 -19.844 -17.25 1 33.5 205 GLU A O 1
ATOM 1660 N N . ASN A 1 206 ? 14.648 -20.469 -15.352 1 34.88 206 ASN A N 1
ATOM 1661 C CA . ASN A 1 206 ? 15.766 -21.359 -15.641 1 34.88 206 ASN A CA 1
ATOM 1662 C C . ASN A 1 206 ? 15.352 -22.5 -16.562 1 34.88 206 ASN A C 1
ATOM 1664 O O . ASN A 1 206 ? 14.219 -22.969 -16.5 1 34.88 206 ASN A O 1
ATOM 1668 N N . LYS A 1 207 ? 16.312 -22.938 -17.5 1 36.53 207 LYS A N 1
ATOM 1669 C CA . LYS A 1 207 ? 16.391 -23.969 -18.531 1 36.53 207 LYS A CA 1
ATOM 1670 C C . LYS A 1 207 ? 15.883 -25.312 -17.984 1 36.53 207 LYS A C 1
ATOM 1672 O O . LYS A 1 207 ? 15.641 -26.234 -18.75 1 36.53 207 LYS A O 1
ATOM 1677 N N . THR A 1 208 ? 16.156 -25.5 -16.812 1 35.88 208 THR A N 1
ATOM 1678 C CA . THR A 1 208 ? 15.961 -26.922 -16.5 1 35.88 208 THR A CA 1
ATOM 1679 C C . THR A 1 208 ? 14.477 -27.234 -16.344 1 35.88 208 THR A C 1
ATOM 1681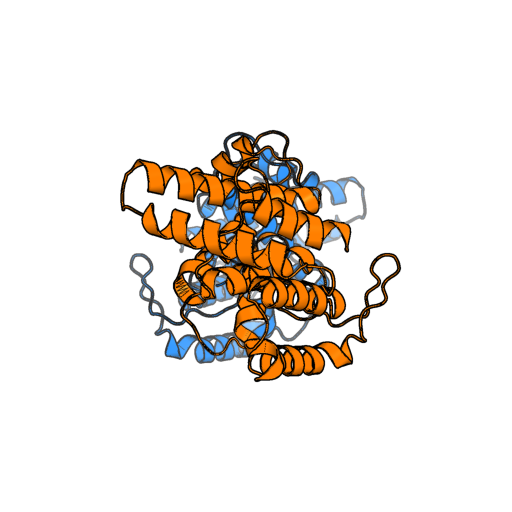 O O . THR A 1 208 ? 14.016 -28.297 -16.766 1 35.88 208 THR A O 1
ATOM 1684 N N . ASP A 1 209 ? 13.734 -26.688 -15.398 1 36.94 209 ASP A N 1
ATOM 1685 C CA . ASP A 1 209 ? 12.445 -27.359 -15.555 1 36.94 209 ASP A CA 1
ATOM 1686 C C . ASP A 1 209 ? 11.602 -26.672 -16.625 1 36.94 209 ASP A C 1
ATOM 1688 O O . ASP A 1 209 ? 11.016 -25.609 -16.391 1 36.94 209 ASP A O 1
ATOM 1692 N N . PRO A 1 210 ? 11.953 -26.688 -17.938 1 40.25 210 PRO A N 1
ATOM 1693 C CA . PRO A 1 210 ? 11.242 -26.266 -19.141 1 40.25 210 PRO A CA 1
ATOM 1694 C C . PRO A 1 210 ? 9.727 -26.297 -18.969 1 40.25 210 PRO A C 1
ATOM 1696 O O . PRO A 1 210 ? 9.008 -25.516 -19.594 1 40.25 210 PRO A O 1
ATOM 1699 N N . TYR A 1 211 ? 9.414 -27.125 -18.188 1 36.59 211 TYR A N 1
ATOM 1700 C CA . TYR A 1 211 ? 7.996 -27.484 -18.141 1 36.59 211 TYR A CA 1
ATOM 1701 C C . TYR A 1 211 ? 7.176 -26.359 -17.516 1 36.59 211 TYR A C 1
ATOM 1703 O O . TYR A 1 211 ? 6.125 -25.984 -18.031 1 36.59 211 TYR A O 1
ATOM 1711 N N . ILE A 1 212 ? 7.551 -25.891 -16.328 1 43.53 212 ILE A N 1
ATOM 1712 C CA . ILE A 1 212 ? 6.801 -24.766 -15.797 1 43.53 212 ILE A CA 1
ATOM 1713 C C . ILE A 1 212 ? 6.945 -23.562 -16.719 1 43.53 212 ILE A C 1
ATOM 1715 O O . ILE A 1 212 ? 5.98 -22.828 -16.953 1 43.53 212 ILE A O 1
ATOM 1719 N N . LEU A 1 213 ? 8.195 -23.391 -17.234 1 43.84 213 LEU A N 1
ATOM 1720 C CA . LEU A 1 213 ? 8.344 -22.391 -18.297 1 43.84 213 LEU A CA 1
ATOM 1721 C C . LEU A 1 213 ? 7.418 -22.688 -19.469 1 43.84 213 LEU A C 1
ATOM 1723 O O . LEU A 1 213 ? 6.82 -21.766 -20.031 1 43.84 213 LEU A O 1
ATOM 1727 N N . MET A 1 214 ? 7.492 -23.922 -19.844 1 41.84 214 MET A N 1
ATOM 1728 C CA . MET A 1 214 ? 6.566 -24.328 -20.891 1 41.84 214 MET A CA 1
ATOM 1729 C C . MET A 1 214 ? 5.121 -24.094 -20.469 1 41.84 214 MET A C 1
ATOM 1731 O O . MET A 1 214 ? 4.312 -23.594 -21.266 1 41.84 214 MET A O 1
ATOM 1735 N N . LEU A 1 215 ? 4.84 -24.5 -19.266 1 44.38 215 LEU A N 1
ATOM 1736 C CA . LEU A 1 215 ? 3.48 -24.25 -18.797 1 44.38 215 LEU A CA 1
ATOM 1737 C C . LEU A 1 215 ? 3.193 -22.75 -18.719 1 44.38 215 LEU A C 1
ATOM 1739 O O . LEU A 1 215 ? 2.121 -22.312 -19.141 1 44.38 215 LEU A O 1
ATOM 1743 N N . PHE A 1 216 ? 4.137 -22.016 -18.188 1 45.44 216 PHE A N 1
ATOM 1744 C CA . PHE A 1 216 ? 4.055 -20.562 -18.203 1 45.44 216 PHE A CA 1
ATOM 1745 C C . PHE A 1 216 ? 4.078 -20.031 -19.625 1 45.44 216 PHE A C 1
ATOM 1747 O O . PHE A 1 216 ? 3.273 -19.172 -20 1 45.44 216 PHE A O 1
ATOM 1754 N N . ASN A 1 217 ? 5.102 -20.484 -20.422 1 43.56 217 ASN A N 1
ATOM 1755 C CA . ASN A 1 217 ? 5.141 -20.109 -21.828 1 43.56 217 ASN A CA 1
ATOM 1756 C C . ASN A 1 217 ? 3.854 -20.516 -22.547 1 43.56 217 ASN A C 1
ATOM 1758 O O . ASN A 1 217 ? 3.365 -19.781 -23.406 1 43.56 217 ASN A O 1
ATOM 1762 N N . LEU A 1 218 ? 3.535 -21.641 -22.344 1 41.41 218 LEU A N 1
ATOM 1763 C CA . LEU A 1 218 ? 2.271 -22.078 -22.922 1 41.41 218 LEU A CA 1
ATOM 1764 C C . LEU A 1 218 ? 1.113 -21.219 -22.438 1 41.41 218 LEU A C 1
ATOM 1766 O O . LEU A 1 218 ? 0.224 -20.875 -23.219 1 41.41 218 LEU A O 1
ATOM 1770 N N . LEU A 1 219 ? 1.159 -21 -21.172 1 40.81 219 LEU A N 1
ATOM 1771 C CA . LEU A 1 219 ? 0.099 -20.156 -20.625 1 40.81 219 LEU A CA 1
ATOM 1772 C C . LEU A 1 219 ? 0.28 -18.703 -21.062 1 40.81 219 LEU A C 1
ATOM 1774 O O . LEU A 1 219 ? -0.701 -18 -21.328 1 40.81 219 LEU A O 1
ATOM 1778 N N . MET A 1 220 ? 1.558 -18.172 -21.062 1 41.94 220 MET A N 1
ATOM 1779 C CA . MET A 1 220 ? 1.821 -16.797 -21.484 1 41.94 220 MET A CA 1
ATOM 1780 C C . MET A 1 220 ? 1.6 -16.641 -22.984 1 41.94 220 MET A C 1
ATOM 1782 O O . MET A 1 220 ? 1.297 -15.555 -23.469 1 41.94 220 MET A O 1
ATOM 1786 N N . LYS A 1 221 ? 2.057 -17.594 -23.922 1 40.16 221 LYS A N 1
ATOM 1787 C CA . LYS A 1 221 ? 1.807 -17.516 -25.359 1 40.16 221 LYS A CA 1
ATOM 1788 C C . LYS A 1 221 ? 0.312 -17.422 -25.656 1 40.16 221 LYS A C 1
ATOM 1790 O O . LYS A 1 221 ? -0.091 -16.844 -26.672 1 40.16 221 LYS A O 1
ATOM 1795 N N . GLU A 1 222 ? -0.419 -17.969 -24.922 1 36.09 222 GLU A N 1
ATOM 1796 C CA . GLU A 1 222 ? -1.851 -17.891 -25.188 1 36.09 222 GLU A CA 1
ATOM 1797 C C . GLU A 1 222 ? -2.436 -16.578 -24.688 1 36.09 222 GLU A C 1
ATOM 1799 O O . GLU A 1 222 ? -3.553 -16.203 -25.062 1 36.09 222 GLU A O 1
ATOM 1804 N N . ILE A 1 223 ? -1.796 -15.883 -23.844 1 32.62 223 ILE A N 1
ATOM 1805 C CA . ILE A 1 223 ? -2.311 -14.562 -23.484 1 32.62 223 ILE A CA 1
ATOM 1806 C C . ILE A 1 223 ? -1.679 -13.5 -24.375 1 32.62 223 ILE A C 1
ATOM 1808 O O . ILE A 1 223 ? -0.453 -13.43 -24.5 1 32.62 223 ILE A O 1
ATOM 1812 N N . VAL B 1 1 ? -0.644 23.812 25.547 1 45.62 1 VAL B N 1
ATOM 1813 C CA . VAL B 1 1 ? -1.574 24.547 24.688 1 45.62 1 VAL B CA 1
ATOM 1814 C C . VAL B 1 1 ? -1.987 25.859 25.375 1 45.62 1 VAL B C 1
ATOM 1816 O O . VAL B 1 1 ? -2.064 26.906 24.734 1 45.62 1 VAL B O 1
ATOM 1819 N N . ASP B 1 2 ? -1.937 25.688 26.625 1 48.84 2 ASP B N 1
ATOM 1820 C CA . ASP B 1 2 ? -2.416 26.859 27.359 1 48.84 2 ASP B CA 1
ATOM 1821 C C . ASP B 1 2 ? -1.416 28.016 27.266 1 48.84 2 ASP B C 1
ATOM 1823 O O . ASP B 1 2 ? -1.787 29.172 27.422 1 48.84 2 ASP B O 1
ATOM 1827 N N . ASP B 1 3 ? -0.267 27.578 26.922 1 50.53 3 ASP B N 1
ATOM 1828 C CA . ASP B 1 3 ? 0.687 28.656 27.109 1 50.53 3 ASP B CA 1
ATOM 1829 C C . ASP B 1 3 ? 0.813 29.5 25.828 1 50.53 3 ASP B C 1
ATOM 1831 O O . ASP B 1 3 ? 1.7 30.344 25.719 1 50.53 3 ASP B O 1
ATOM 1835 N N . LEU B 1 4 ? 0.224 28.969 24.828 1 55.03 4 LEU B N 1
ATOM 1836 C CA . LEU B 1 4 ? 0.365 29.922 23.734 1 55.03 4 LEU B CA 1
ATOM 1837 C C . LEU B 1 4 ? -0.353 31.219 24.047 1 55.03 4 LEU B C 1
ATOM 1839 O O . LEU B 1 4 ? -1.566 31.234 24.266 1 55.03 4 LEU B O 1
ATOM 1843 N N . ASP B 1 5 ? 0.485 32.188 24.344 1 63.41 5 ASP B N 1
ATOM 1844 C CA . ASP B 1 5 ? 0.024 33.5 24.75 1 63.41 5 ASP B CA 1
ATOM 1845 C C . ASP B 1 5 ? -0.701 34.219 23.609 1 63.41 5 ASP B C 1
ATOM 1847 O O . ASP B 1 5 ? -0.421 33.969 22.438 1 63.41 5 ASP B O 1
ATOM 1851 N N . ASP B 1 6 ? -1.883 34.781 23.938 1 65.75 6 ASP B N 1
ATOM 1852 C CA . ASP B 1 6 ? -2.742 35.562 23.047 1 65.75 6 ASP B CA 1
ATOM 1853 C C . ASP B 1 6 ? -1.917 36.469 22.156 1 65.75 6 ASP B C 1
ATOM 1855 O O . ASP B 1 6 ? -2.26 36.688 20.984 1 65.75 6 ASP B O 1
ATOM 1859 N N . GLN B 1 7 ? -0.829 36.844 22.672 1 64.19 7 GLN B N 1
ATOM 1860 C CA . GLN B 1 7 ? 0.026 37.75 21.922 1 64.19 7 GLN B CA 1
ATOM 1861 C C . GLN B 1 7 ? 0.693 37.031 20.75 1 64.19 7 GLN B C 1
ATOM 1863 O O . GLN B 1 7 ? 0.78 37.562 19.641 1 64.19 7 GLN B O 1
ATOM 1868 N N . GLU B 1 8 ? 1.09 35.812 21.078 1 64.31 8 GLU B N 1
ATOM 1869 C CA . GLU B 1 8 ? 1.74 35.031 20.031 1 64.31 8 GLU B CA 1
ATOM 1870 C C . GLU B 1 8 ? 0.752 34.656 18.938 1 64.31 8 GLU B C 1
ATOM 1872 O O . GLU B 1 8 ? 1.093 34.688 17.75 1 64.31 8 GLU B O 1
ATOM 1877 N N . LEU B 1 9 ? -0.403 34.469 19.328 1 67.81 9 LEU B N 1
ATOM 1878 C CA . LEU B 1 9 ? -1.437 34.094 18.359 1 67.81 9 LEU B CA 1
ATOM 1879 C C . LEU B 1 9 ? -1.776 35.25 17.453 1 67.81 9 LEU B C 1
ATOM 1881 O O . LEU B 1 9 ? -2.004 35.094 16.266 1 67.81 9 LEU B O 1
ATOM 1885 N N . GLU B 1 10 ? -1.802 36.406 18.047 1 66.75 10 GLU B N 1
ATOM 1886 C CA . GLU B 1 10 ? -2.072 37.594 17.266 1 66.75 10 GLU B CA 1
ATOM 1887 C C . GLU B 1 10 ? -0.971 37.844 16.234 1 66.75 10 GLU B C 1
ATOM 1889 O O . GLU B 1 10 ? -1.248 38.281 15.117 1 66.75 10 GLU B O 1
ATOM 1894 N N . ARG B 1 11 ? 0.151 37.688 16.688 1 64.69 11 ARG B N 1
ATOM 1895 C CA . ARG B 1 11 ? 1.281 37.844 15.781 1 64.69 11 ARG B CA 1
ATOM 1896 C C . ARG B 1 11 ? 1.163 36.906 14.586 1 64.69 11 ARG B C 1
ATOM 1898 O O . ARG B 1 11 ? 1.388 37.312 13.445 1 64.69 11 ARG B O 1
ATOM 1905 N N . ILE B 1 12 ? 0.724 35.75 14.883 1 63.78 12 ILE B N 1
ATOM 1906 C CA . ILE B 1 12 ? 0.57 34.719 13.852 1 63.78 12 ILE B CA 1
ATOM 1907 C C . ILE B 1 12 ? -0.514 35.156 12.859 1 63.78 12 ILE B C 1
ATOM 1909 O O . ILE B 1 12 ? -0.336 35.031 11.648 1 63.78 12 ILE B O 1
ATOM 1913 N N . ASP B 1 13 ? -1.482 35.656 13.336 1 65.75 13 ASP B N 1
ATOM 1914 C CA . ASP B 1 13 ? -2.588 36.094 12.484 1 65.75 13 ASP B CA 1
ATOM 1915 C C . ASP B 1 13 ? -2.154 37.219 11.555 1 65.75 13 ASP B C 1
ATOM 1917 O O . ASP B 1 13 ? -2.559 37.25 10.391 1 65.75 13 ASP B O 1
ATOM 1921 N N . LYS B 1 14 ? -1.371 38.062 12.07 1 64.44 14 LYS B N 1
ATOM 1922 C CA . LYS B 1 14 ? -0.894 39.188 11.273 1 64.44 14 LYS B CA 1
ATOM 1923 C C . LYS B 1 14 ? -0.015 38.719 10.117 1 64.44 14 LYS B C 1
ATOM 1925 O O . LYS B 1 14 ? -0.126 39.219 9 1 64.44 14 LYS B O 1
ATOM 1930 N N . GLN B 1 15 ? 0.761 37.875 10.414 1 62 15 GLN B N 1
ATOM 1931 C CA . GLN B 1 15 ? 1.651 37.344 9.391 1 62 15 GLN B CA 1
ATOM 1932 C C . GLN B 1 15 ? 0.865 36.594 8.305 1 62 15 GLN B C 1
ATOM 1934 O O . GLN B 1 15 ? 1.188 36.719 7.121 1 62 15 GLN B O 1
ATOM 1939 N N . ARG B 1 16 ? -0.078 35.906 8.727 1 61.22 16 ARG B N 1
ATOM 1940 C CA . ARG B 1 16 ? -0.965 35.219 7.805 1 61.22 16 ARG B CA 1
ATOM 1941 C C . ARG B 1 16 ? -1.604 36.188 6.816 1 61.22 16 ARG B C 1
ATOM 1943 O O . ARG B 1 16 ? -1.62 35.938 5.609 1 61.22 16 ARG B O 1
ATOM 1950 N N . ILE B 1 17 ? -2.086 37.188 7.352 1 58.97 17 ILE B N 1
ATOM 1951 C CA . ILE B 1 17 ? -2.764 38.188 6.535 1 58.97 17 ILE B CA 1
ATOM 1952 C C . ILE B 1 17 ? -1.788 38.781 5.516 1 58.97 17 ILE B C 1
ATOM 1954 O O . ILE B 1 17 ? -2.148 39 4.355 1 58.97 17 ILE B O 1
ATOM 1958 N N . GLU B 1 18 ? -0.596 38.969 5.93 1 60.84 18 GLU B N 1
ATOM 1959 C CA . GLU B 1 18 ? 0.416 39.531 5.031 1 60.84 18 GLU B CA 1
ATOM 1960 C C . GLU B 1 18 ? 0.735 38.531 3.904 1 60.84 18 GLU B C 1
ATOM 1962 O O . GLU B 1 18 ? 0.932 38.938 2.758 1 60.84 18 GLU B O 1
ATOM 1967 N N . LEU B 1 19 ? 0.762 37.344 4.285 1 60.16 19 LEU B N 1
ATOM 1968 C CA . LEU B 1 19 ? 1.063 36.312 3.297 1 60.16 19 LEU B CA 1
ATOM 1969 C C . LEU B 1 19 ? -0.067 36.188 2.279 1 60.16 19 LEU B C 1
ATOM 1971 O O . LEU B 1 19 ? 0.183 36.031 1.082 1 60.16 19 LEU B O 1
ATOM 1975 N N . ILE B 1 20 ? -1.198 36.188 2.721 1 58.66 20 ILE B N 1
ATOM 1976 C CA . ILE B 1 20 ? -2.371 36.094 1.858 1 58.66 20 ILE B CA 1
ATOM 1977 C C . ILE B 1 20 ? -2.398 37.312 0.908 1 58.66 20 ILE B C 1
ATOM 1979 O O . ILE B 1 20 ? -2.738 37.156 -0.269 1 58.66 20 ILE B O 1
ATOM 1983 N N . LYS B 1 21 ? -1.978 38.375 1.358 1 58.06 21 LYS B N 1
ATOM 1984 C CA . LYS B 1 21 ? -1.944 39.562 0.54 1 58.06 21 LYS B CA 1
ATOM 1985 C C . LYS B 1 21 ? -0.879 39.469 -0.548 1 58.06 21 LYS B C 1
ATOM 1987 O O . LYS B 1 21 ? -1.043 40.031 -1.639 1 58.06 21 LYS B O 1
ATOM 1992 N N . GLN B 1 22 ? 0.049 38.781 -0.177 1 56.53 22 GLN B N 1
ATOM 1993 C CA . GLN B 1 22 ? 1.129 38.625 -1.148 1 56.53 22 GLN B CA 1
ATOM 1994 C C . GLN B 1 22 ? 0.83 37.531 -2.152 1 56.53 22 GLN B C 1
ATOM 1996 O O . GLN B 1 22 ? 1.562 37.344 -3.131 1 56.53 22 GLN B O 1
ATOM 2001 N N . ASN B 1 23 ? -0.153 36.688 -1.901 1 55.03 23 ASN B N 1
ATOM 2002 C CA . ASN B 1 23 ? -0.503 35.5 -2.699 1 55.03 23 ASN B CA 1
ATOM 2003 C C . ASN B 1 23 ? -0.896 35.906 -4.121 1 55.03 23 ASN B C 1
ATOM 2005 O O . ASN B 1 23 ? -2.076 35.875 -4.477 1 55.03 23 ASN B O 1
ATOM 2009 N N . HIS B 1 24 ? -0.128 36.812 -4.555 1 56.22 24 HIS B N 1
ATOM 2010 C CA . HIS B 1 24 ? -0.313 36.969 -5.988 1 56.22 24 HIS B CA 1
ATOM 2011 C C . HIS B 1 24 ? 0.316 35.844 -6.77 1 56.22 24 HIS B C 1
ATOM 2013 O O . HIS B 1 24 ? 1.277 35.219 -6.309 1 56.22 24 HIS B O 1
ATOM 2019 N N . ASN B 1 25 ? -0.517 35.25 -7.746 1 60.75 25 ASN B N 1
ATOM 2020 C CA . ASN B 1 25 ? -0.268 34.156 -8.68 1 60.75 25 ASN B CA 1
ATOM 2021 C C . ASN B 1 25 ? 1.023 34.375 -9.469 1 60.75 25 ASN B C 1
ATOM 2023 O O . ASN B 1 25 ? 1.074 34.125 -10.672 1 60.75 25 ASN B O 1
ATOM 2027 N N . SER B 1 26 ? 2.033 34.906 -8.758 1 68.81 26 SER B N 1
ATOM 2028 C CA . SER B 1 26 ? 3.303 35.062 -9.453 1 68.81 26 SER B CA 1
ATOM 2029 C C . SER B 1 26 ? 4.102 33.781 -9.484 1 68.81 26 SER B C 1
ATOM 2031 O O . SER B 1 26 ? 3.848 32.875 -8.695 1 68.81 26 SER B O 1
ATOM 2033 N N . SER B 1 27 ? 4.805 33.469 -10.516 1 76 27 SER B N 1
ATOM 2034 C CA . SER B 1 27 ? 5.723 32.344 -10.656 1 76 27 SER B CA 1
ATOM 2035 C C . SER B 1 27 ? 6.566 32.156 -9.398 1 76 27 SER B C 1
ATOM 2037 O O . SER B 1 27 ? 6.84 31.016 -8.992 1 76 27 SER B O 1
ATOM 2039 N N . SER B 1 28 ? 6.824 33.188 -8.812 1 74.25 28 SER B N 1
ATOM 2040 C CA . SER B 1 28 ? 7.617 33.188 -7.582 1 74.25 28 SER B CA 1
ATOM 2041 C C . SER B 1 28 ? 6.832 32.562 -6.43 1 74.25 28 SER B C 1
ATOM 2043 O O . SER B 1 28 ? 7.383 31.797 -5.633 1 74.25 28 SER B O 1
ATOM 2045 N N . LEU B 1 29 ? 5.629 32.781 -6.414 1 71.12 29 LEU B N 1
ATOM 2046 C CA . LEU B 1 29 ? 4.785 32.25 -5.355 1 71.12 29 LEU B CA 1
ATOM 2047 C C . LEU B 1 29 ? 4.574 30.75 -5.547 1 71.12 29 LEU B C 1
ATOM 2049 O O . LEU B 1 29 ? 4.578 30 -4.574 1 71.12 29 LEU B O 1
ATOM 2053 N N . LYS B 1 30 ? 4.484 30.406 -6.758 1 78 30 LYS B N 1
ATOM 2054 C CA . LYS B 1 30 ? 4.336 28.984 -7.059 1 78 30 LYS B CA 1
ATOM 2055 C C . LYS B 1 30 ? 5.582 28.203 -6.656 1 78 30 LYS B C 1
ATOM 2057 O O . LYS B 1 30 ? 5.48 27.094 -6.102 1 78 30 LYS B O 1
ATOM 2062 N N . ARG B 1 31 ? 6.684 28.781 -6.961 1 80.06 31 ARG B N 1
ATOM 2063 C CA . ARG B 1 31 ? 7.945 28.141 -6.594 1 80.06 31 ARG B CA 1
ATOM 2064 C C . ARG B 1 31 ? 8.086 28.031 -5.078 1 80.06 31 ARG B C 1
ATOM 2066 O O . ARG B 1 31 ? 8.555 27.016 -4.562 1 80.06 31 ARG B O 1
ATOM 2073 N N . LEU B 1 32 ? 7.66 29.047 -4.422 1 75.56 32 LEU B N 1
ATOM 2074 C CA . LEU B 1 32 ? 7.723 29.047 -2.963 1 75.56 32 LEU B CA 1
ATOM 2075 C C . LEU B 1 32 ? 6.797 27.984 -2.377 1 75.56 32 LEU B C 1
ATOM 2077 O O . LEU B 1 32 ? 7.176 27.266 -1.449 1 75.56 32 LEU B O 1
ATOM 2081 N N . LYS B 1 33 ? 5.652 27.875 -2.932 1 77.5 33 LYS B N 1
ATOM 2082 C CA . LYS B 1 33 ? 4.699 26.875 -2.467 1 77.5 33 LYS B CA 1
ATOM 2083 C C . LYS B 1 33 ? 5.25 25.469 -2.646 1 77.5 33 LYS B C 1
ATOM 2085 O O . LYS B 1 33 ? 5.094 24.625 -1.765 1 77.5 33 LYS B O 1
ATOM 2090 N N . LYS B 1 34 ? 5.898 25.266 -3.762 1 84.5 34 LYS B N 1
ATOM 2091 C CA . LYS B 1 34 ? 6.504 23.969 -4.035 1 84.5 34 LYS B CA 1
ATOM 2092 C C . LYS B 1 34 ? 7.621 23.672 -3.043 1 84.5 34 LYS B C 1
ATOM 2094 O O . LYS B 1 34 ? 7.738 22.531 -2.562 1 84.5 34 LYS B O 1
ATOM 2099 N N . GLU B 1 35 ? 8.352 24.703 -2.789 1 82.19 35 GLU B N 1
ATOM 2100 C CA . GLU B 1 35 ? 9.445 24.516 -1.84 1 82.19 35 GLU B CA 1
ATOM 2101 C C . GLU B 1 35 ? 8.914 24.172 -0.45 1 82.19 35 GLU B C 1
ATOM 2103 O O . GLU B 1 35 ? 9.461 23.297 0.229 1 82.19 35 GLU B O 1
ATOM 2108 N N . ILE B 1 36 ? 7.871 24.781 -0.092 1 79.25 36 ILE B N 1
ATOM 2109 C CA . ILE B 1 36 ? 7.254 24.531 1.205 1 79.25 36 ILE B CA 1
ATOM 2110 C C . ILE B 1 36 ? 6.695 23.109 1.245 1 79.25 36 ILE B C 1
ATOM 2112 O O . ILE B 1 36 ? 6.812 22.422 2.26 1 79.25 36 ILE B O 1
ATOM 2116 N N . TYR B 1 37 ? 6.203 22.766 0.133 1 85.5 37 TYR B N 1
ATOM 2117 C CA . TYR B 1 37 ? 5.664 21.406 -0.026 1 85.5 37 TYR B CA 1
ATOM 2118 C C . TYR B 1 37 ? 6.742 20.359 0.2 1 85.5 37 TYR B C 1
ATOM 2120 O O . TYR B 1 37 ? 6.562 19.438 1 1 85.5 37 TYR B O 1
ATOM 2128 N N . PHE B 1 38 ? 7.898 20.516 -0.386 1 89.75 38 PHE B N 1
ATOM 2129 C CA . PHE B 1 38 ? 9 19.562 -0.257 1 89.75 38 PHE B CA 1
ATOM 2130 C C . PHE B 1 38 ? 9.555 19.578 1.161 1 89.75 38 PHE B C 1
ATOM 2132 O O . PHE B 1 38 ? 9.867 18.516 1.715 1 89.75 38 PHE B O 1
ATOM 2139 N N . GLN B 1 39 ? 9.625 20.688 1.71 1 85.69 39 GLN B N 1
ATOM 2140 C CA . GLN B 1 39 ? 10.141 20.828 3.068 1 85.69 39 GLN B CA 1
ATOM 2141 C C . GLN B 1 39 ? 9.234 20.109 4.07 1 85.69 39 GLN B C 1
ATOM 2143 O O . GLN B 1 39 ? 9.719 19.453 5 1 85.69 39 GLN B O 1
ATOM 2148 N N . HIS B 1 40 ? 7.977 20.25 3.822 1 85.06 40 HIS B N 1
ATOM 2149 C CA . HIS B 1 40 ? 7.016 19.609 4.711 1 85.06 40 HIS B CA 1
ATOM 2150 C C . HIS B 1 40 ? 7.199 18.094 4.715 1 85.06 40 HIS B C 1
ATOM 2152 O O . HIS B 1 40 ? 7.289 17.484 5.777 1 85.06 40 HIS B O 1
ATOM 2158 N N . ILE B 1 41 ? 7.312 17.578 3.58 1 92.62 41 ILE B N 1
ATOM 2159 C CA . ILE B 1 41 ? 7.461 16.125 3.455 1 92.62 41 ILE B CA 1
ATOM 2160 C C . ILE B 1 41 ? 8.805 15.695 4.043 1 92.62 41 ILE B C 1
ATOM 2162 O O . ILE B 1 41 ? 8.867 14.758 4.844 1 92.62 41 ILE B O 1
ATOM 2166 N N . TYR B 1 42 ? 9.859 16.469 3.729 1 91.81 42 TYR B N 1
ATOM 2167 C CA . TYR B 1 42 ? 11.203 16.172 4.215 1 91.81 42 TYR B CA 1
ATOM 2168 C C . TYR B 1 42 ? 11.234 16.141 5.738 1 91.81 42 TYR B C 1
ATOM 2170 O O . TYR B 1 42 ? 11.695 15.164 6.332 1 91.81 42 TYR B O 1
ATOM 2178 N N . HIS B 1 43 ? 10.656 17.062 6.375 1 86.56 43 HIS B N 1
ATOM 2179 C CA . HIS B 1 43 ? 10.734 17.156 7.824 1 86.56 43 HIS B CA 1
ATOM 2180 C C . HIS B 1 43 ? 9.859 16.109 8.5 1 86.56 43 HIS B C 1
ATOM 2182 O O . HIS B 1 43 ? 10.242 15.539 9.531 1 86.56 43 HIS B O 1
ATOM 2188 N N . THR B 1 44 ? 8.719 15.891 7.902 1 89.31 44 THR B N 1
ATOM 2189 C CA . THR B 1 44 ? 7.785 14.93 8.492 1 89.31 44 THR B CA 1
ATOM 2190 C C . THR B 1 44 ? 8.398 13.531 8.531 1 89.31 44 THR B C 1
ATOM 2192 O O . THR B 1 44 ? 8.297 12.836 9.539 1 89.31 44 THR B O 1
ATOM 2195 N N . VAL B 1 45 ? 9.117 13.141 7.48 1 93.81 45 VAL B N 1
ATOM 2196 C CA . VAL B 1 45 ? 9.672 11.797 7.465 1 93.81 45 VAL B CA 1
ATOM 2197 C C . VAL B 1 45 ? 10.992 11.773 8.227 1 93.81 45 VAL B C 1
ATOM 2199 O O . VAL B 1 45 ? 11.359 10.758 8.82 1 93.81 45 VAL B O 1
ATOM 2202 N N . ALA B 1 46 ? 11.719 12.906 8.266 1 91.81 46 ALA B N 1
ATOM 2203 C CA . ALA B 1 46 ? 12.992 12.992 8.977 1 91.81 46 ALA B CA 1
ATOM 2204 C C . ALA B 1 46 ? 12.805 12.781 10.477 1 91.81 46 ALA B C 1
ATOM 2206 O O . ALA B 1 46 ? 13.617 12.117 11.117 1 91.81 46 ALA B O 1
ATOM 2207 N N . ILE B 1 47 ? 11.766 13.258 10.969 1 86.5 47 ILE B N 1
ATOM 2208 C CA . ILE B 1 47 ? 11.492 13.117 12.398 1 86.5 47 ILE B CA 1
ATOM 2209 C C . ILE B 1 47 ? 11.289 11.648 12.75 1 86.5 47 ILE B C 1
ATOM 2211 O O . ILE B 1 47 ? 11.594 11.219 13.867 1 86.5 47 ILE B O 1
ATOM 2215 N N . GLU B 1 48 ? 10.867 10.891 11.812 1 90.38 48 GLU B N 1
ATOM 2216 C CA . GLU B 1 48 ? 10.633 9.469 12.047 1 90.38 48 GLU B CA 1
ATOM 2217 C C . GLU B 1 48 ? 11.867 8.641 11.719 1 90.38 48 GLU B C 1
ATOM 2219 O O . GLU B 1 48 ? 11.82 7.41 11.719 1 90.38 48 GLU B O 1
ATOM 2224 N N . GLY B 1 49 ? 12.977 9.281 11.266 1 93.44 49 GLY B N 1
ATOM 2225 C CA . GLY B 1 49 ? 14.227 8.562 11.094 1 93.44 49 GLY B CA 1
ATOM 2226 C C . GLY B 1 49 ? 14.625 8.406 9.641 1 93.44 49 GLY B C 1
ATOM 2227 O O . GLY B 1 49 ? 15.641 7.77 9.328 1 93.44 49 GLY B O 1
ATOM 2228 N N . ASN B 1 50 ? 13.797 8.938 8.688 1 95.94 50 ASN B N 1
ATOM 2229 C CA . ASN B 1 50 ? 14.195 8.938 7.285 1 95.94 50 ASN B CA 1
ATOM 2230 C C . ASN B 1 50 ? 15.5 9.703 7.07 1 95.94 50 ASN B C 1
ATOM 2232 O O . ASN B 1 50 ? 15.656 10.82 7.57 1 95.94 50 ASN B O 1
ATOM 2236 N N . THR B 1 51 ? 16.438 9.195 6.34 1 98.31 51 THR B N 1
ATOM 2237 C CA . THR B 1 51 ? 17.781 9.75 6.277 1 98.31 51 THR B CA 1
ATOM 2238 C C . THR B 1 51 ? 17.984 10.523 4.98 1 98.31 51 THR B C 1
ATOM 2240 O O . THR B 1 51 ? 19.094 11.008 4.707 1 98.31 51 THR B O 1
ATOM 2243 N N . MET B 1 52 ? 17.016 10.641 4.176 1 98.12 52 MET B N 1
ATOM 2244 C CA . MET B 1 52 ? 17.156 11.352 2.904 1 98.12 52 MET B CA 1
ATOM 2245 C C . MET B 1 52 ? 17.25 12.852 3.125 1 98.12 52 MET B C 1
ATOM 2247 O O . MET B 1 52 ? 16.625 13.391 4.043 1 98.12 52 MET B O 1
ATOM 2251 N N . THR B 1 53 ? 18 13.508 2.244 1 97.62 53 THR B N 1
ATOM 2252 C CA . THR B 1 53 ? 18.078 14.969 2.271 1 97.62 53 THR B CA 1
ATOM 2253 C C . THR B 1 53 ? 16.859 15.602 1.619 1 97.62 53 THR B C 1
ATOM 2255 O O . THR B 1 53 ? 16.047 14.898 1.002 1 97.62 53 THR B O 1
ATOM 2258 N N . LEU B 1 54 ? 16.812 16.875 1.818 1 94.56 54 LEU B N 1
ATOM 2259 C CA . LEU B 1 54 ? 15.75 17.609 1.138 1 94.56 54 LEU B CA 1
ATOM 2260 C C . LEU B 1 54 ? 15.852 17.438 -0.374 1 94.56 54 LEU B C 1
ATOM 2262 O O . LEU B 1 54 ? 14.836 17.266 -1.055 1 94.56 54 LEU B O 1
ATOM 2266 N N . ALA B 1 55 ? 17.062 17.516 -0.883 1 97.62 55 ALA B N 1
ATOM 2267 C CA . ALA B 1 55 ? 17.281 17.344 -2.316 1 97.62 55 ALA B CA 1
ATOM 2268 C C . ALA B 1 55 ? 16.859 15.945 -2.77 1 97.62 55 ALA B C 1
ATOM 2270 O O . ALA B 1 55 ? 16.25 15.797 -3.826 1 97.62 55 ALA B O 1
ATOM 2271 N N . ASP B 1 56 ? 17.172 14.938 -1.976 1 98.38 56 ASP B N 1
ATOM 2272 C CA . ASP B 1 56 ? 16.734 13.57 -2.266 1 98.38 56 ASP B CA 1
ATOM 2273 C C . ASP B 1 56 ? 15.203 13.484 -2.305 1 98.38 56 ASP B C 1
ATOM 2275 O O . ASP B 1 56 ? 14.641 12.867 -3.209 1 98.38 56 ASP B O 1
ATOM 2279 N N . THR B 1 57 ? 14.586 14.062 -1.304 1 97.56 57 THR B N 1
ATOM 2280 C CA . THR B 1 57 ? 13.133 14.078 -1.213 1 97.56 57 THR B CA 1
ATOM 2281 C C . THR B 1 57 ? 12.516 14.68 -2.471 1 97.56 57 THR B C 1
ATOM 2283 O O . THR B 1 57 ? 11.586 14.117 -3.049 1 97.56 57 THR B O 1
ATOM 2286 N N . ARG B 1 58 ? 13.078 15.789 -2.924 1 96.44 58 ARG B N 1
ATOM 2287 C CA . ARG B 1 58 ? 12.617 16.438 -4.148 1 96.44 58 ARG B CA 1
ATOM 2288 C C . ARG B 1 58 ? 12.742 15.5 -5.344 1 96.44 58 ARG B C 1
ATOM 2290 O O . ARG B 1 58 ? 11.812 15.375 -6.145 1 96.44 58 ARG B O 1
ATOM 2297 N N . THR B 1 59 ? 13.836 14.898 -5.398 1 97.5 59 THR B N 1
ATOM 2298 C CA . THR B 1 59 ? 14.117 13.992 -6.512 1 97.5 59 THR B CA 1
ATOM 2299 C C . THR B 1 59 ? 13.109 12.852 -6.547 1 97.5 59 THR B C 1
ATOM 2301 O O . THR B 1 59 ? 12.555 12.539 -7.605 1 97.5 59 THR B O 1
ATOM 2304 N N . VAL B 1 60 ? 12.844 12.227 -5.441 1 98.62 60 VAL B N 1
ATOM 2305 C CA . VAL B 1 60 ? 11.906 11.109 -5.367 1 98.62 60 VAL B CA 1
ATOM 2306 C C . VAL B 1 60 ? 10.523 11.57 -5.812 1 98.62 60 VAL B C 1
ATOM 2308 O O . VAL B 1 60 ? 9.852 10.875 -6.582 1 98.62 60 VAL B O 1
ATOM 2311 N N . ILE B 1 61 ? 10.117 12.711 -5.344 1 98.19 61 ILE B N 1
ATOM 2312 C CA . ILE B 1 61 ? 8.766 13.203 -5.617 1 98.19 61 ILE B CA 1
ATOM 2313 C C . ILE B 1 61 ? 8.648 13.578 -7.094 1 98.19 61 ILE B C 1
ATOM 2315 O O . ILE B 1 61 ? 7.656 13.242 -7.746 1 98.19 61 ILE B O 1
ATOM 2319 N N . GLU B 1 62 ? 9.617 14.227 -7.641 1 97.75 62 GLU B N 1
ATOM 2320 C CA . GLU B 1 62 ? 9.523 14.781 -8.984 1 97.75 62 GLU B CA 1
ATOM 2321 C C . GLU B 1 62 ? 9.805 13.727 -10.047 1 97.75 62 GLU B C 1
ATOM 2323 O O . GLU B 1 62 ? 9.188 13.727 -11.117 1 97.75 62 GLU B O 1
ATOM 2328 N N . THR B 1 63 ? 10.75 12.789 -9.727 1 98.19 63 THR B N 1
ATOM 2329 C CA . THR B 1 63 ? 11.188 11.883 -10.781 1 98.19 63 THR B CA 1
ATOM 2330 C C . THR B 1 63 ? 10.664 10.469 -10.523 1 98.19 63 THR B C 1
ATOM 2332 O O . THR B 1 63 ? 10.664 9.625 -11.43 1 98.19 63 THR B O 1
ATOM 2335 N N . ARG B 1 64 ? 10.391 10.156 -9.328 1 98.44 64 ARG B N 1
ATOM 2336 C CA . ARG B 1 64 ? 9.961 8.836 -8.891 1 98.44 64 ARG B CA 1
ATOM 2337 C C . ARG B 1 64 ? 11.07 7.805 -9.07 1 98.44 64 ARG B C 1
ATOM 2339 O O . ARG B 1 64 ? 10.812 6.602 -9.109 1 98.44 64 ARG B O 1
ATOM 2346 N N . MET B 1 65 ? 12.297 8.312 -9.117 1 98.31 65 MET B N 1
ATOM 2347 C CA . MET B 1 65 ? 13.461 7.445 -9.242 1 98.31 65 MET B CA 1
ATOM 2348 C C . MET B 1 65 ? 14.102 7.191 -7.879 1 98.31 65 MET B C 1
ATOM 2350 O O . MET B 1 65 ? 13.914 7.977 -6.945 1 98.31 65 MET B O 1
ATOM 2354 N N . SER B 1 66 ? 14.82 6.133 -7.836 1 98.12 66 SER B N 1
ATOM 2355 C CA . SER B 1 66 ? 15.445 5.777 -6.566 1 98.12 66 SER B CA 1
ATOM 2356 C C . SER B 1 66 ? 16.688 6.621 -6.305 1 98.12 66 SER B C 1
ATOM 2358 O O . SER B 1 66 ? 17.359 7.055 -7.242 1 98.12 66 SER B O 1
ATOM 2360 N N . VAL B 1 67 ? 16.906 6.895 -5.035 1 98.31 67 VAL B N 1
ATOM 2361 C CA . VAL B 1 67 ? 18.141 7.531 -4.555 1 98.31 67 VAL B CA 1
ATOM 2362 C C . VAL B 1 67 ? 19.125 6.465 -4.105 1 98.31 67 VAL B C 1
ATOM 2364 O O . VAL B 1 67 ? 18.828 5.648 -3.234 1 98.31 67 VAL B O 1
ATOM 2367 N N . PRO B 1 68 ? 20.359 6.48 -4.73 1 97.38 68 PRO B N 1
ATOM 2368 C CA . PRO B 1 68 ? 21.344 5.449 -4.371 1 97.38 68 PRO B CA 1
ATOM 2369 C C . PRO B 1 68 ? 21.656 5.43 -2.881 1 97.38 68 PRO B C 1
ATOM 2371 O O . PRO B 1 68 ? 21.781 6.492 -2.26 1 97.38 68 PRO B O 1
ATOM 2374 N N . GLY B 1 69 ? 21.766 4.234 -2.346 1 97.62 69 GLY B N 1
ATOM 2375 C CA . GLY B 1 69 ? 22.188 4.066 -0.966 1 97.62 69 GLY B CA 1
ATOM 2376 C C . GLY B 1 69 ? 21.062 4.203 0.033 1 97.62 69 GLY B C 1
ATOM 2377 O O . GLY B 1 69 ? 21.281 4.152 1.244 1 97.62 69 GLY B O 1
ATOM 2378 N N . LYS B 1 70 ? 19.875 4.379 -0.439 1 98.62 70 LYS B N 1
ATOM 2379 C CA . LYS B 1 70 ? 18.719 4.504 0.447 1 98.62 70 LYS B CA 1
ATOM 2380 C C . LYS B 1 70 ? 17.812 3.281 0.341 1 98.62 70 LYS B C 1
ATOM 2382 O O . LYS B 1 70 ? 17.797 2.6 -0.686 1 98.62 70 LYS B O 1
ATOM 2387 N N . SER B 1 71 ? 17.109 3.008 1.375 1 98.69 71 SER B N 1
ATOM 2388 C CA . SER B 1 71 ? 16.219 1.855 1.393 1 98.69 71 SER B CA 1
ATOM 2389 C C . SER B 1 71 ? 14.938 2.135 0.607 1 98.69 71 SER B C 1
ATOM 2391 O O . SER B 1 71 ? 14.523 3.287 0.476 1 98.69 71 SER B O 1
ATOM 2393 N N . VAL B 1 72 ? 14.289 1.062 0.163 1 98.69 72 VAL B N 1
ATOM 2394 C CA . VAL B 1 72 ? 13 1.188 -0.512 1 98.69 72 VAL B CA 1
ATOM 2395 C C . VAL B 1 72 ? 11.961 1.745 0.457 1 98.69 72 VAL B C 1
ATOM 2397 O O . VAL B 1 72 ? 11.117 2.559 0.071 1 98.69 72 VAL B O 1
ATOM 2400 N N . LEU B 1 73 ? 12.094 1.368 1.673 1 98.56 73 LEU B N 1
ATOM 2401 C CA . LEU B 1 73 ? 11.195 1.834 2.729 1 98.56 73 LEU B CA 1
ATOM 2402 C C . LEU B 1 73 ? 11.203 3.355 2.812 1 98.56 73 LEU B C 1
ATOM 2404 O O . LEU B 1 73 ? 10.148 3.982 2.883 1 98.56 73 LEU B O 1
ATOM 2408 N N . GLU B 1 74 ? 12.336 3.912 2.807 1 98.81 74 GLU B N 1
ATOM 2409 C CA . GLU B 1 74 ? 12.453 5.363 2.936 1 98.81 74 GLU B CA 1
ATOM 2410 C C . GLU B 1 74 ? 11.812 6.074 1.749 1 98.81 74 GLU B C 1
ATOM 2412 O O . GLU B 1 74 ? 11.203 7.133 1.91 1 98.81 74 GLU B O 1
ATOM 2417 N N . HIS B 1 75 ? 11.953 5.531 0.548 1 98.88 75 HIS B N 1
ATOM 2418 C CA . HIS B 1 75 ? 11.266 6.086 -0.613 1 98.88 75 HIS B CA 1
ATOM 2419 C C . HIS B 1 75 ? 9.75 6.031 -0.433 1 98.88 75 HIS B C 1
ATOM 2421 O O . HIS B 1 75 ? 9.055 7.02 -0.69 1 98.88 75 HIS B O 1
ATOM 2427 N N . ASN B 1 76 ? 9.312 4.926 0.045 1 98.88 76 ASN B N 1
ATOM 2428 C CA . ASN B 1 76 ? 7.875 4.699 0.174 1 98.88 76 ASN B CA 1
ATOM 2429 C C . ASN B 1 76 ? 7.254 5.613 1.227 1 98.88 76 ASN B C 1
ATOM 2431 O O . ASN B 1 76 ? 6.102 6.023 1.094 1 98.88 76 ASN B O 1
ATOM 2435 N N . GLU B 1 77 ? 8.008 5.941 2.262 1 98.75 77 GLU B N 1
ATOM 2436 C CA . GLU B 1 77 ? 7.531 6.918 3.236 1 98.75 77 GLU B CA 1
ATOM 2437 C C . GLU B 1 77 ? 7.281 8.273 2.582 1 98.75 77 GLU B C 1
ATOM 2439 O O . GLU B 1 77 ? 6.285 8.938 2.883 1 98.75 77 GLU B O 1
ATOM 2444 N N . ILE B 1 78 ? 8.148 8.625 1.707 1 98.69 78 ILE B N 1
ATOM 2445 C CA . ILE B 1 78 ? 8.039 9.898 1.009 1 98.69 78 ILE B CA 1
ATOM 2446 C C . ILE B 1 78 ? 6.844 9.859 0.057 1 98.69 78 ILE B C 1
ATOM 2448 O O . ILE B 1 78 ? 6.039 10.797 0.026 1 98.69 78 ILE B O 1
ATOM 2452 N N . LEU B 1 79 ? 6.703 8.812 -0.661 1 98.75 79 LEU B N 1
ATOM 2453 C CA . LEU B 1 79 ? 5.586 8.672 -1.588 1 98.75 79 LEU B CA 1
ATOM 2454 C C . LEU B 1 79 ? 4.254 8.695 -0.843 1 98.75 79 LEU B C 1
ATOM 2456 O O . LEU B 1 79 ? 3.275 9.266 -1.327 1 98.75 79 LEU B O 1
ATOM 2460 N N . GLY B 1 80 ? 4.238 8.031 0.275 1 98.81 80 GLY B N 1
ATOM 2461 C CA . GLY B 1 80 ? 3.029 8.031 1.085 1 98.81 80 GLY B CA 1
ATOM 2462 C C . GLY B 1 80 ? 2.598 9.414 1.519 1 98.81 80 GLY B C 1
ATOM 2463 O O . GLY B 1 80 ? 1.418 9.766 1.42 1 98.81 80 GLY B O 1
ATOM 2464 N N . LEU B 1 81 ? 3.533 10.203 1.965 1 97.69 81 LEU B N 1
ATOM 2465 C CA . LEU B 1 81 ? 3.213 11.562 2.385 1 97.69 81 LEU B CA 1
ATOM 2466 C C . LEU B 1 81 ? 2.787 12.414 1.192 1 97.69 81 LEU B C 1
ATOM 2468 O O . LEU B 1 81 ? 1.86 13.219 1.298 1 97.69 81 LEU B O 1
ATOM 2472 N N . ASP B 1 82 ? 3.492 12.258 0.093 1 97.94 82 ASP B N 1
ATOM 2473 C CA . ASP B 1 82 ? 3.111 12.953 -1.131 1 97.94 82 ASP B CA 1
ATOM 2474 C C . ASP B 1 82 ? 1.661 12.656 -1.505 1 97.94 82 ASP B C 1
ATOM 2476 O O . ASP B 1 82 ? 0.888 13.57 -1.796 1 97.94 82 ASP B O 1
ATOM 2480 N N . SER B 1 83 ? 1.335 11.406 -1.435 1 98.56 83 SER B N 1
ATOM 2481 C CA . SER B 1 83 ? -0.023 10.969 -1.751 1 98.56 83 SER B CA 1
ATOM 2482 C C . SER B 1 83 ? -1.031 11.555 -0.769 1 98.56 83 SER B C 1
ATOM 2484 O O . SER B 1 83 ? -2.088 12.047 -1.174 1 98.56 83 SER B O 1
ATOM 2486 N N . ALA B 1 84 ? -0.729 11.555 0.463 1 98.5 84 ALA B N 1
ATOM 2487 C CA . ALA B 1 84 ? -1.632 12.039 1.502 1 98.5 84 ALA B CA 1
ATOM 2488 C C . ALA B 1 84 ? -1.849 13.547 1.377 1 98.5 84 ALA B C 1
ATOM 2490 O O . ALA B 1 84 ? -2.977 14.031 1.502 1 98.5 84 ALA B O 1
ATOM 2491 N N . LEU B 1 85 ? -0.791 14.25 1.104 1 95.38 85 LEU B N 1
ATOM 2492 C CA . LEU B 1 85 ? -0.904 15.703 0.961 1 95.38 85 LEU B CA 1
ATOM 2493 C C . LEU B 1 85 ? -1.722 16.062 -0.274 1 95.38 85 LEU B C 1
ATOM 2495 O O . LEU B 1 85 ? -2.512 17.016 -0.245 1 95.38 85 LEU B O 1
ATOM 2499 N N . HIS B 1 86 ? -1.549 15.336 -1.32 1 96.25 86 HIS B N 1
ATOM 2500 C CA . HIS B 1 86 ? -2.377 15.547 -2.504 1 96.25 86 HIS B CA 1
ATOM 2501 C C . HIS B 1 86 ? -3.855 15.352 -2.184 1 96.25 86 HIS B C 1
ATOM 2503 O O . HIS B 1 86 ? -4.695 16.156 -2.582 1 96.25 86 HIS B O 1
ATOM 2509 N N . TYR B 1 87 ? -4.137 14.367 -1.488 1 98.19 87 TYR B N 1
ATOM 2510 C CA . TYR B 1 87 ? -5.508 14.07 -1.083 1 98.19 87 TYR B CA 1
ATOM 2511 C C . TYR B 1 87 ? -6.07 15.188 -0.207 1 98.19 87 TYR B C 1
ATOM 2513 O O . TYR B 1 87 ? -7.207 15.625 -0.404 1 98.19 87 TYR B O 1
ATOM 2521 N N . ILE B 1 88 ? -5.293 15.633 0.697 1 96 88 ILE B N 1
ATOM 2522 C CA . ILE B 1 88 ? -5.711 16.703 1.596 1 96 88 ILE B CA 1
ATOM 2523 C C . ILE B 1 88 ? -5.996 17.969 0.791 1 96 88 ILE B C 1
ATOM 2525 O O . ILE B 1 88 ? -7.07 18.562 0.914 1 96 88 ILE B O 1
ATOM 2529 N N . ASN B 1 89 ? -5.09 18.297 -0.089 1 92.12 89 ASN B N 1
ATOM 2530 C CA . ASN B 1 89 ? -5.191 19.531 -0.852 1 92.12 89 ASN B CA 1
ATOM 2531 C C . ASN B 1 89 ? -6.359 19.5 -1.833 1 92.12 89 ASN B C 1
ATOM 2533 O O . ASN B 1 89 ? -7.062 20.5 -2.008 1 92.12 89 ASN B O 1
ATOM 2537 N N . LYS B 1 90 ? -6.629 18.359 -2.379 1 94.94 90 LYS B N 1
ATOM 2538 C CA . LYS B 1 90 ? -7.613 18.266 -3.451 1 94.94 90 LYS B CA 1
ATOM 2539 C C . LYS B 1 90 ? -9 17.953 -2.896 1 94.94 90 LYS B C 1
ATOM 2541 O O . LYS B 1 90 ? -10.008 18.359 -3.465 1 94.94 90 LYS B O 1
ATOM 2546 N N . THR B 1 91 ? -9.023 17.312 -1.769 1 96.31 91 THR B N 1
ATOM 2547 C CA . THR B 1 91 ? -10.305 16.75 -1.35 1 96.31 91 THR B CA 1
ATOM 2548 C C . THR B 1 91 ? -10.719 17.312 0.011 1 96.31 91 THR B C 1
ATOM 2550 O O . THR B 1 91 ? -11.852 17.766 0.184 1 96.31 91 THR B O 1
ATOM 2553 N N . LEU B 1 92 ? -9.82 17.406 0.909 1 97.25 92 LEU B N 1
ATOM 2554 C CA . LEU B 1 92 ? -10.258 17.531 2.295 1 97.25 92 LEU B CA 1
ATOM 2555 C C . LEU B 1 92 ? -10.281 19 2.719 1 97.25 92 LEU B C 1
ATOM 2557 O O . LEU B 1 92 ? -11.016 19.375 3.639 1 97.25 92 LEU B O 1
ATOM 2561 N N . VAL B 1 93 ? -9.516 19.797 2.111 1 92.81 93 VAL B N 1
ATOM 2562 C CA . VAL B 1 93 ? -9.414 21.188 2.539 1 92.81 93 VAL B CA 1
ATOM 2563 C C . VAL B 1 93 ? -10.781 21.859 2.453 1 92.81 93 VAL B C 1
ATOM 2565 O O . VAL B 1 93 ? -11.117 22.703 3.281 1 92.81 93 VAL B O 1
ATOM 2568 N N . ASN B 1 94 ? -11.594 21.422 1.563 1 92.62 94 ASN B N 1
ATOM 2569 C CA . ASN B 1 94 ? -12.898 22.047 1.374 1 92.62 94 ASN B CA 1
ATOM 2570 C C . ASN B 1 94 ? -14.031 21.141 1.856 1 92.62 94 ASN B C 1
ATOM 2572 O O . ASN B 1 94 ? -15.203 21.406 1.59 1 92.62 94 ASN B O 1
ATOM 2576 N N . LYS B 1 95 ? -13.68 20.203 2.527 1 94.06 95 LYS B N 1
ATOM 2577 C CA . LYS B 1 95 ? -14.688 19.25 2.994 1 94.06 95 LYS B CA 1
ATOM 2578 C C . LYS B 1 95 ? -15.016 19.484 4.469 1 94.06 95 LYS B C 1
ATOM 2580 O O . LYS B 1 95 ? -14.109 19.578 5.301 1 94.06 95 LYS B O 1
ATOM 2585 N N . ASP B 1 96 ? -16.344 19.562 4.742 1 93 96 ASP B N 1
ATOM 2586 C CA . ASP B 1 96 ? -16.875 19.656 6.102 1 93 96 ASP B CA 1
ATOM 2587 C C . ASP B 1 96 ? -18.219 18.938 6.227 1 93 96 ASP B C 1
ATOM 2589 O O . ASP B 1 96 ? -19.094 19.094 5.379 1 93 96 ASP B O 1
ATOM 2593 N N . PRO B 1 97 ? -18.391 18.047 7.238 1 95.38 97 PRO B N 1
ATOM 2594 C CA . PRO B 1 97 ? -17.484 17.75 8.344 1 95.38 97 PRO B CA 1
ATOM 2595 C C . PRO B 1 97 ? -16.453 16.672 7.988 1 95.38 97 PRO B C 1
ATOM 2597 O O . PRO B 1 97 ? -16.672 15.891 7.062 1 95.38 97 PRO B O 1
ATOM 2600 N N . LEU B 1 98 ? -15.328 16.688 8.695 1 97.19 98 LEU B N 1
ATOM 2601 C CA . LEU B 1 98 ? -14.367 15.586 8.648 1 97.19 98 LEU B CA 1
ATOM 2602 C C . LEU B 1 98 ? -14.938 14.344 9.32 1 97.19 98 LEU B C 1
ATOM 2604 O O . LEU B 1 98 ? -15.57 14.438 10.367 1 97.19 98 LEU B O 1
ATOM 2608 N N . THR B 1 99 ? -14.656 13.195 8.781 1 98.31 99 THR B N 1
ATOM 2609 C CA . THR B 1 99 ? -15.164 11.938 9.32 1 98.31 99 THR B CA 1
ATOM 2610 C C . THR B 1 99 ? -14.008 10.992 9.648 1 98.31 99 THR B C 1
ATOM 2612 O O . THR B 1 99 ? -12.859 11.266 9.305 1 98.31 99 THR B O 1
ATOM 2615 N N . VAL B 1 100 ? -14.359 9.891 10.312 1 98.81 100 VAL B N 1
ATOM 2616 C CA . VAL B 1 100 ? -13.375 8.852 10.578 1 98.81 100 VAL B CA 1
ATOM 2617 C C . VAL B 1 100 ? -12.82 8.305 9.266 1 98.81 100 VAL B C 1
ATOM 2619 O O . VAL B 1 100 ? -11.625 8.023 9.156 1 98.81 100 VAL B O 1
ATOM 2622 N N . TYR B 1 101 ? -13.672 8.227 8.25 1 98.44 101 TYR B N 1
ATOM 2623 C CA . TYR B 1 101 ? -13.258 7.746 6.941 1 98.44 101 TYR B CA 1
ATOM 2624 C C . TYR B 1 101 ? -12.156 8.625 6.359 1 98.44 101 TYR B C 1
ATOM 2626 O O . TYR B 1 101 ? -11.219 8.125 5.742 1 98.44 101 TYR B O 1
ATOM 2634 N N . ASP B 1 102 ? -12.258 9.891 6.555 1 98.69 102 ASP B N 1
ATOM 2635 C CA . ASP B 1 102 ? -11.266 10.82 6.027 1 98.69 102 ASP B CA 1
ATOM 2636 C C . ASP B 1 102 ? -9.906 10.609 6.688 1 98.69 102 ASP B C 1
ATOM 2638 O O . ASP B 1 102 ? -8.867 10.648 6.02 1 98.69 102 ASP B O 1
ATOM 2642 N N . ILE B 1 103 ? -9.883 10.344 7.98 1 98.81 103 ILE B N 1
ATOM 2643 C CA . ILE B 1 103 ? -8.641 10.117 8.703 1 98.81 103 ILE B CA 1
ATOM 2644 C C . ILE B 1 103 ? -8.023 8.789 8.273 1 98.81 103 ILE B C 1
ATOM 2646 O O . ILE B 1 103 ? -6.809 8.703 8.062 1 98.81 103 ILE B O 1
ATOM 2650 N N . LEU B 1 104 ? -8.883 7.816 8.086 1 98.88 104 LEU B N 1
ATOM 2651 C CA . LEU B 1 104 ? -8.406 6.531 7.59 1 98.88 104 LEU B CA 1
ATOM 2652 C C . LEU B 1 104 ? -7.836 6.668 6.18 1 98.88 104 LEU B C 1
ATOM 2654 O O . LEU B 1 104 ? -6.844 6.016 5.844 1 98.88 104 LEU B O 1
ATOM 2658 N N . ALA B 1 105 ? -8.469 7.496 5.395 1 98.81 105 ALA B N 1
ATOM 2659 C CA . ALA B 1 105 ? -8.008 7.715 4.023 1 98.81 105 ALA B CA 1
ATOM 2660 C C . ALA B 1 105 ? -6.648 8.406 4.012 1 98.81 105 ALA B C 1
ATOM 2662 O O . ALA B 1 105 ? -5.801 8.109 3.168 1 98.81 105 ALA B O 1
ATOM 2663 N N . ILE B 1 106 ? -6.445 9.328 4.93 1 98.75 106 ILE B N 1
ATOM 2664 C CA . ILE B 1 106 ? -5.129 9.938 5.074 1 98.75 106 ILE B CA 1
ATOM 2665 C C . ILE B 1 106 ? -4.109 8.867 5.461 1 98.75 106 ILE B C 1
ATOM 2667 O O . ILE B 1 106 ? -3.057 8.75 4.828 1 98.75 106 ILE B O 1
ATOM 2671 N N . HIS B 1 107 ? -4.418 8.062 6.422 1 98.94 107 HIS B N 1
ATOM 2672 C CA . HIS B 1 107 ? -3.498 7.051 6.93 1 98.94 107 HIS B CA 1
ATOM 2673 C C . HIS B 1 107 ? -3.195 5.996 5.867 1 98.94 107 HIS B C 1
ATOM 2675 O O . HIS B 1 107 ? -2.062 5.52 5.766 1 98.94 107 HIS B O 1
ATOM 2681 N N . LYS B 1 108 ? -4.203 5.625 5.102 1 98.88 108 LYS B N 1
ATOM 2682 C CA . LYS B 1 108 ? -4.012 4.664 4.02 1 98.88 108 LYS B CA 1
ATOM 2683 C C . LYS B 1 108 ? -2.922 5.129 3.057 1 98.88 108 LYS B C 1
ATOM 2685 O O . LYS B 1 108 ? -2.107 4.324 2.6 1 98.88 108 LYS B O 1
ATOM 2690 N N . ARG B 1 109 ? -2.904 6.375 2.816 1 98.88 109 ARG B N 1
ATOM 2691 C CA . ARG B 1 109 ? -1.894 6.934 1.925 1 98.88 109 ARG B CA 1
ATOM 2692 C C . ARG B 1 109 ? -0.547 7.055 2.631 1 98.88 109 ARG B C 1
ATOM 2694 O O . ARG B 1 109 ? 0.488 6.684 2.074 1 98.88 109 ARG B O 1
ATOM 2701 N N . VAL B 1 110 ? -0.553 7.457 3.895 1 98.69 110 VAL B N 1
ATOM 2702 C CA . VAL B 1 110 ? 0.663 7.672 4.672 1 98.69 110 VAL B CA 1
ATOM 2703 C C . VAL B 1 110 ? 1.453 6.371 4.77 1 98.69 110 VAL B C 1
ATOM 2705 O O . VAL B 1 110 ? 2.672 6.359 4.578 1 98.69 110 VAL B O 1
ATOM 2708 N N . LEU B 1 111 ? 0.737 5.285 4.977 1 98.88 111 LEU B N 1
ATOM 2709 C CA . LEU B 1 111 ? 1.403 4.039 5.332 1 98.88 111 LEU B CA 1
ATOM 2710 C C . LEU B 1 111 ? 1.343 3.043 4.176 1 98.88 111 LEU B C 1
ATOM 2712 O O . LEU B 1 111 ? 2.061 2.041 4.176 1 98.88 111 LEU B O 1
ATOM 2716 N N . GLY B 1 112 ? 0.526 3.311 3.174 1 98.75 112 GLY B N 1
ATOM 2717 C CA . GLY B 1 112 ? 0.131 2.326 2.18 1 98.75 112 GLY B CA 1
ATOM 2718 C C . GLY B 1 112 ? 1.304 1.767 1.396 1 98.75 112 GLY B C 1
ATOM 2719 O O . GLY B 1 112 ? 1.387 0.558 1.17 1 98.75 112 GLY B O 1
ATOM 2720 N N . HIS B 1 113 ? 2.227 2.615 0.983 1 98.75 113 HIS B N 1
ATOM 2721 C CA . HIS B 1 113 ? 3.369 2.139 0.21 1 98.75 113 HIS B CA 1
ATOM 2722 C C . HIS B 1 113 ? 4.344 1.365 1.09 1 98.75 113 HIS B C 1
ATOM 2724 O O . HIS B 1 113 ? 5.164 0.596 0.585 1 98.75 113 HIS B O 1
ATOM 2730 N N . VAL B 1 114 ? 4.273 1.593 2.371 1 98.62 114 VAL B N 1
ATOM 2731 C CA . VAL B 1 114 ? 5.176 0.948 3.318 1 98.62 114 VAL B CA 1
ATOM 2732 C C . VAL B 1 114 ? 4.562 -0.36 3.811 1 98.62 114 VAL B C 1
ATOM 2734 O O . VAL B 1 114 ? 5.238 -1.391 3.861 1 98.62 114 VAL B O 1
ATOM 2737 N N . ASP B 1 115 ? 3.383 -0.297 4.121 1 98.56 115 ASP B N 1
ATOM 2738 C CA . ASP B 1 115 ? 2.648 -1.435 4.668 1 98.56 115 ASP B CA 1
ATOM 2739 C C . ASP B 1 115 ? 1.213 -1.464 4.145 1 98.56 115 ASP B C 1
ATOM 2741 O O . ASP B 1 115 ? 0.291 -1.008 4.824 1 98.56 115 ASP B O 1
ATOM 2745 N N . PRO B 1 116 ? 1.041 -2.092 3.049 1 98.38 116 PRO B N 1
ATOM 2746 C CA . PRO B 1 116 ? -0.287 -2.098 2.43 1 98.38 116 PRO B CA 1
ATOM 2747 C C . PRO B 1 116 ? -1.323 -2.846 3.266 1 98.38 116 PRO B C 1
ATOM 2749 O O . PRO B 1 116 ? -2.525 -2.625 3.105 1 98.38 116 PRO B O 1
ATOM 2752 N N . ILE B 1 117 ? -0.88 -3.701 4.16 1 98.06 117 ILE B N 1
ATOM 2753 C CA . ILE B 1 117 ? -1.803 -4.547 4.91 1 98.06 117 ILE B CA 1
ATOM 2754 C C . ILE B 1 117 ? -2.422 -3.746 6.051 1 98.06 117 ILE B C 1
ATOM 2756 O O . ILE B 1 117 ? -3.641 -3.766 6.246 1 98.06 117 ILE B O 1
ATOM 2760 N N . GLU B 1 118 ? -1.63 -2.947 6.719 1 98.25 118 GLU B N 1
ATOM 2761 C CA . GLU B 1 118 ? -2.098 -2.227 7.898 1 98.25 118 GLU B CA 1
ATOM 2762 C C . GLU B 1 118 ? -2.609 -0.838 7.531 1 98.25 118 GLU B C 1
ATOM 2764 O O . GLU B 1 118 ? -3.285 -0.188 8.336 1 98.25 118 GLU B O 1
ATOM 2769 N N . ALA B 1 119 ? -2.354 -0.381 6.34 1 98.75 119 ALA B N 1
ATOM 2770 C CA . ALA B 1 119 ? -2.691 0.979 5.926 1 98.75 119 ALA B CA 1
ATOM 2771 C C . ALA B 1 119 ? -4.199 1.197 5.938 1 98.75 119 ALA B C 1
ATOM 2773 O O . ALA B 1 119 ? -4.957 0.376 5.41 1 98.75 119 ALA B O 1
ATOM 2774 N N . GLY B 1 120 ? -4.621 2.293 6.605 1 98.62 120 GLY B N 1
ATOM 2775 C CA . GLY B 1 120 ? -6.023 2.674 6.609 1 98.62 120 GLY B CA 1
ATOM 2776 C C . GLY B 1 120 ? -6.867 1.834 7.551 1 98.62 120 GLY B C 1
ATOM 2777 O O . GLY B 1 120 ? -8.086 1.74 7.387 1 98.62 120 GLY B O 1
ATOM 2778 N N . SER B 1 121 ? -6.172 1.159 8.477 1 98.38 121 SER B N 1
ATOM 2779 C CA . SER B 1 121 ? -6.895 0.33 9.438 1 98.38 121 SER B CA 1
ATOM 2780 C C . SER B 1 121 ? -6.457 0.634 10.867 1 98.38 121 SER B C 1
ATOM 2782 O O . SER B 1 121 ? -5.273 0.861 11.133 1 98.38 121 SER B O 1
ATOM 2784 N N . PHE B 1 122 ? -7.414 0.552 11.766 1 98.75 122 PHE B N 1
ATOM 2785 C CA . PHE B 1 122 ? -7.086 0.689 13.18 1 98.75 122 PHE B CA 1
ATOM 2786 C C . PHE B 1 122 ? -6.363 -0.55 13.688 1 98.75 122 PHE B C 1
ATOM 2788 O O . PHE B 1 122 ? -6.621 -1.662 13.227 1 98.75 122 PHE B O 1
ATOM 2795 N N . ARG B 1 123 ? -5.504 -0.307 14.594 1 98.56 123 ARG B N 1
ATOM 2796 C CA . ARG B 1 123 ? -4.82 -1.431 15.227 1 98.56 123 ARG B CA 1
ATOM 2797 C C . ARG B 1 123 ? -5.809 -2.334 15.953 1 98.56 123 ARG B C 1
ATOM 2799 O O . ARG B 1 123 ? -6.781 -1.854 16.547 1 98.56 123 ARG B O 1
ATOM 2806 N N . GLN B 1 124 ? -5.492 -3.605 15.977 1 97.69 124 GLN B N 1
ATOM 2807 C CA . GLN B 1 124 ? -6.34 -4.598 16.625 1 97.69 124 GLN B CA 1
ATOM 2808 C C . GLN B 1 124 ? -5.711 -5.086 17.938 1 97.69 124 GLN B C 1
ATOM 2810 O O . GLN B 1 124 ? -6.367 -5.77 18.719 1 97.69 124 GLN B O 1
ATOM 2815 N N . ASN B 1 125 ? -4.465 -4.727 18.141 1 97 125 ASN B N 1
ATOM 2816 C CA . ASN B 1 125 ? -3.744 -5.156 19.328 1 97 125 ASN B CA 1
ATOM 2817 C C . ASN B 1 125 ? -3.225 -3.967 20.125 1 97 125 ASN B C 1
ATOM 2819 O O . ASN B 1 125 ? -3.051 -2.875 19.594 1 97 125 ASN B O 1
ATOM 2823 N N . GLN B 1 126 ? -3.059 -4.336 21.406 1 96.38 126 GLN B N 1
ATOM 2824 C CA . GLN B 1 126 ? -2.486 -3.307 22.266 1 96.38 126 GLN B CA 1
ATOM 2825 C C . GLN B 1 126 ? -1.04 -3.01 21.875 1 96.38 126 GLN B C 1
ATOM 2827 O O . GLN B 1 126 ? -0.291 -3.918 21.516 1 96.38 126 GLN B O 1
ATOM 2832 N N . ILE B 1 127 ? -0.729 -1.789 21.891 1 94.44 127 ILE B N 1
ATOM 2833 C CA . ILE B 1 127 ? 0.648 -1.39 21.625 1 94.44 127 ILE B CA 1
ATOM 2834 C C . ILE B 1 127 ? 1.164 -0.521 22.766 1 94.44 127 ILE B C 1
ATOM 2836 O O . ILE B 1 127 ? 0.389 -0.083 23.625 1 94.44 127 ILE B O 1
ATOM 2840 N N . PHE B 1 128 ? 2.473 -0.366 22.812 1 90 128 PHE B N 1
ATOM 2841 C CA . PHE B 1 128 ? 3.148 0.448 23.812 1 90 128 PHE B CA 1
ATOM 2842 C C . PHE B 1 128 ? 4.133 1.41 23.156 1 90 128 PHE B C 1
ATOM 2844 O O . PHE B 1 128 ? 4.867 1.028 22.25 1 90 128 PHE B O 1
ATOM 2851 N N . VAL B 1 129 ? 4.055 2.576 23.5 1 88.75 129 VAL B N 1
ATOM 2852 C CA . VAL B 1 129 ? 4.879 3.613 22.891 1 88.75 129 VAL B CA 1
ATOM 2853 C C . VAL B 1 129 ? 5.68 4.34 23.969 1 88.75 129 VAL B C 1
ATOM 2855 O O . VAL B 1 129 ? 5.18 5.281 24.578 1 88.75 129 VAL B O 1
ATOM 2858 N N . GLY B 1 130 ? 6.984 4.016 24.031 1 85.69 130 GLY B N 1
ATOM 2859 C CA . GLY B 1 130 ? 7.762 4.605 25.109 1 85.69 130 GLY B CA 1
ATOM 2860 C C . GLY B 1 130 ? 7.109 4.449 26.469 1 85.69 130 GLY B C 1
ATOM 2861 O O . GLY B 1 130 ? 6.824 3.33 26.906 1 85.69 130 GLY B O 1
ATOM 2862 N N . ASP B 1 131 ? 6.77 5.68 27.047 1 86.81 131 ASP B N 1
ATOM 2863 C CA . ASP B 1 131 ? 6.168 5.684 28.391 1 86.81 131 ASP B CA 1
ATOM 2864 C C . ASP B 1 131 ? 4.648 5.82 28.297 1 86.81 131 ASP B C 1
ATOM 2866 O O . ASP B 1 131 ? 3.953 5.715 29.312 1 86.81 131 ASP B O 1
ATOM 2870 N N . HIS B 1 132 ? 4.242 6.051 27.172 1 88.25 132 HIS B N 1
ATOM 2871 C CA . HIS B 1 132 ? 2.805 6.195 26.969 1 88.25 132 HIS B CA 1
ATOM 2872 C C . HIS B 1 132 ? 2.154 4.852 26.656 1 88.25 132 HIS B C 1
ATOM 2874 O O . HIS B 1 132 ? 2.688 4.062 25.875 1 88.25 132 HIS B O 1
ATOM 2880 N N . ILE B 1 133 ? 1.044 4.609 27.391 1 94.5 133 ILE B N 1
ATOM 2881 C CA . ILE B 1 133 ? 0.206 3.455 27.094 1 94.5 133 ILE B CA 1
ATOM 2882 C C . ILE B 1 133 ? -1.078 3.916 26.406 1 94.5 133 ILE B C 1
ATOM 2884 O O . ILE B 1 133 ? -1.979 4.453 27.062 1 94.5 133 ILE B O 1
ATOM 2888 N N . PRO B 1 134 ? -1.186 3.707 25.156 1 96.44 134 PRO B N 1
ATOM 2889 C CA . PRO B 1 134 ? -2.4 4.125 24.453 1 96.44 134 PRO B CA 1
ATOM 2890 C C . PRO B 1 134 ? -3.646 3.383 24.922 1 96.44 134 PRO B C 1
ATOM 2892 O O . PRO B 1 134 ? -3.535 2.346 25.594 1 96.44 134 PRO B O 1
ATOM 2895 N N . PRO B 1 135 ? -4.801 3.926 24.656 1 97.94 135 PRO B N 1
ATOM 2896 C CA . PRO B 1 135 ? -6.043 3.221 24.984 1 97.94 135 PRO B CA 1
ATOM 2897 C C . PRO B 1 135 ? -6.078 1.798 24.438 1 97.94 135 PRO B C 1
ATOM 2899 O O . PRO B 1 135 ? -5.309 1.464 23.531 1 97.94 135 PRO B O 1
ATOM 2902 N N . LEU B 1 136 ? -6.953 1.022 25.031 1 97.88 136 LEU B N 1
ATOM 2903 C CA . LEU B 1 136 ? -7.121 -0.347 24.562 1 97.88 136 LEU B CA 1
ATOM 2904 C C . LEU B 1 136 ? -7.555 -0.368 23.109 1 97.88 136 LEU B C 1
ATOM 2906 O O . LEU B 1 136 ? -8.336 0.484 22.672 1 97.88 136 LEU B O 1
ATOM 2910 N N . ALA B 1 137 ? -7.086 -1.405 22.406 1 98.12 137 ALA B N 1
ATOM 2911 C CA . ALA B 1 137 ? -7.43 -1.538 20.984 1 98.12 137 ALA B CA 1
ATOM 2912 C C . ALA B 1 137 ? -8.945 -1.602 20.797 1 98.12 137 ALA B C 1
ATOM 2914 O O . ALA B 1 137 ? -9.477 -1.046 19.828 1 98.12 137 ALA B O 1
ATOM 2915 N N . SER B 1 138 ? -9.648 -2.168 21.656 1 98.12 138 SER B N 1
ATOM 2916 C CA . SER B 1 138 ? -11.094 -2.336 21.562 1 98.12 138 SER B CA 1
ATOM 2917 C C . SER B 1 138 ? -11.812 -0.994 21.656 1 98.12 138 SER B C 1
ATOM 2919 O O . SER B 1 138 ? -12.969 -0.875 21.234 1 98.12 138 SER B O 1
ATOM 2921 N N . ASP B 1 139 ? -11.109 -0.021 22.172 1 98.62 139 ASP B N 1
ATOM 2922 C CA . ASP B 1 139 ? -11.75 1.27 22.406 1 98.62 139 ASP B CA 1
ATOM 2923 C C . ASP B 1 139 ? -11.477 2.229 21.25 1 98.62 139 ASP B C 1
ATOM 2925 O O . ASP B 1 139 ? -12.086 3.297 21.156 1 98.62 139 ASP B O 1
ATOM 2929 N N . VAL B 1 140 ? -10.672 1.853 20.344 1 98.75 140 VAL B N 1
ATOM 2930 C CA . VAL B 1 140 ? -10.141 2.777 19.344 1 98.75 140 VAL B CA 1
ATOM 2931 C C . VAL B 1 140 ? -11.266 3.275 18.453 1 98.75 140 VAL B C 1
ATOM 2933 O O . VAL B 1 140 ? -11.391 4.477 18.203 1 98.75 140 VAL B O 1
ATOM 2936 N N . VAL B 1 141 ? -12.086 2.406 17.969 1 98.62 141 VAL B N 1
ATOM 2937 C CA . VAL B 1 141 ? -13.156 2.795 17.062 1 98.62 141 VAL B CA 1
ATOM 2938 C C . VAL B 1 141 ? -14.055 3.832 17.719 1 98.62 141 VAL B C 1
ATOM 2940 O O . VAL B 1 141 ? -14.359 4.871 17.125 1 98.62 141 VAL B O 1
ATOM 2943 N N . TYR B 1 142 ? -14.391 3.576 18.953 1 98.69 142 TYR B N 1
ATOM 2944 C CA . TYR B 1 142 ? -15.242 4.484 19.703 1 98.69 142 TYR B CA 1
ATOM 2945 C C . TYR B 1 142 ? -14.555 5.824 19.922 1 98.69 142 TYR B C 1
ATOM 2947 O O . TYR B 1 142 ? -15.156 6.879 19.734 1 98.69 142 TYR B O 1
ATOM 2955 N N . LEU B 1 143 ? -13.344 5.785 20.312 1 98.81 143 LEU B N 1
ATOM 2956 C CA . LEU B 1 143 ? -12.594 7.004 20.594 1 98.81 143 LEU B CA 1
ATOM 2957 C C . LEU B 1 143 ? -12.438 7.855 19.344 1 98.81 143 LEU B C 1
ATOM 2959 O O . LEU B 1 143 ? -12.484 9.086 19.422 1 98.81 143 LEU B O 1
ATOM 2963 N N . MET B 1 144 ? -12.297 7.23 18.203 1 98.88 144 MET B N 1
ATOM 2964 C CA . MET B 1 144 ? -12.133 7.973 16.953 1 98.88 144 MET B CA 1
ATOM 2965 C C . MET B 1 144 ? -13.453 8.602 16.531 1 98.88 144 MET B C 1
ATOM 2967 O O . MET B 1 144 ? -13.469 9.703 15.977 1 98.88 144 MET B O 1
ATOM 2971 N N . GLU B 1 145 ? -14.523 7.949 16.766 1 98.69 145 GLU B N 1
ATOM 2972 C CA . GLU B 1 145 ? -15.828 8.555 16.516 1 98.69 145 GLU B CA 1
ATOM 2973 C C . GLU B 1 145 ? -16.047 9.781 17.391 1 98.69 145 GLU B C 1
ATOM 2975 O O . GLU B 1 145 ? -16.516 10.82 16.906 1 98.69 145 GLU B O 1
ATOM 2980 N N . GLU B 1 146 ? -15.695 9.625 18.641 1 98.62 146 GLU B N 1
ATOM 2981 C CA . GLU B 1 146 ? -15.805 10.75 19.562 1 98.62 146 GLU B CA 1
ATOM 2982 C C . GLU B 1 146 ? -14.898 11.898 19.125 1 98.62 146 GLU B C 1
ATOM 2984 O O . GLU B 1 146 ? -15.266 13.07 19.25 1 98.62 146 GLU B O 1
ATOM 2989 N N . PHE B 1 147 ? -13.766 11.523 18.719 1 98.62 147 PHE B N 1
ATOM 2990 C CA . PHE B 1 147 ? -12.773 12.5 18.281 1 98.62 147 PHE B CA 1
ATOM 2991 C C . PHE B 1 147 ? -13.328 13.359 17.156 1 98.62 147 PHE B C 1
ATOM 2993 O O . PHE B 1 147 ? -13.258 14.586 17.219 1 98.62 147 PHE B O 1
ATOM 3000 N N . VAL B 1 148 ? -13.914 12.75 16.078 1 98.44 148 VAL B N 1
ATOM 3001 C CA . VAL B 1 148 ? -14.398 13.516 14.93 1 98.44 148 VAL B CA 1
ATOM 3002 C C . VAL B 1 148 ? -15.633 14.328 15.328 1 98.44 148 VAL B C 1
ATOM 3004 O O . VAL B 1 148 ? -15.844 15.43 14.82 1 98.44 148 VAL B O 1
ATOM 3007 N N . GLU B 1 149 ? -16.453 13.781 16.203 1 98.31 149 GLU B N 1
ATOM 3008 C CA . GLU B 1 149 ? -17.562 14.562 16.734 1 98.31 149 GLU B CA 1
ATOM 3009 C C . GLU B 1 149 ? -17.062 15.797 17.484 1 98.31 149 GLU B C 1
ATOM 3011 O O . GLU B 1 149 ? -17.656 16.875 17.359 1 98.31 149 GLU B O 1
ATOM 3016 N N . TRP B 1 150 ? -16.047 15.578 18.266 1 98.19 150 TRP B N 1
ATOM 3017 C CA . TRP B 1 150 ? -15.445 16.656 19.031 1 98.19 150 TRP B CA 1
ATOM 3018 C C . TRP B 1 150 ? -14.922 17.75 18.109 1 98.19 150 TRP B C 1
ATOM 3020 O O . TRP B 1 150 ? -15.031 18.938 18.422 1 98.19 150 TRP B O 1
ATOM 3030 N N . LEU B 1 151 ? -14.398 17.406 16.953 1 97.62 151 LEU B N 1
ATOM 3031 C CA . LEU B 1 151 ? -13.898 18.359 15.969 1 97.62 151 LEU B CA 1
ATOM 3032 C C . LEU B 1 151 ? -15.023 19.281 15.492 1 97.62 151 LEU B C 1
ATOM 3034 O O . LEU B 1 151 ? -14.766 20.344 14.938 1 97.62 151 LEU B O 1
ATOM 3038 N N . GLN B 1 152 ? -16.25 18.875 15.703 1 96.62 152 GLN B N 1
ATOM 3039 C CA . GLN B 1 152 ? -17.391 19.641 15.242 1 96.62 152 GLN B CA 1
ATOM 3040 C C . GLN B 1 152 ? -18.047 20.406 16.391 1 96.62 152 GLN B C 1
ATOM 3042 O O . GLN B 1 152 ? -19 21.156 16.172 1 96.62 152 GLN B O 1
ATOM 3047 N N . SER B 1 153 ? -17.547 20.266 17.516 1 97.31 153 SER B N 1
ATOM 3048 C CA . SER B 1 153 ? -18.172 20.859 18.703 1 97.31 153 SER B CA 1
ATOM 3049 C C . SER B 1 153 ? -17.938 22.375 18.734 1 97.31 153 SER B C 1
ATOM 3051 O O . SER B 1 153 ? -16.953 22.875 18.203 1 97.31 153 SER B O 1
ATOM 3053 N N . LYS B 1 154 ? -18.828 23.094 19.438 1 96.81 154 LYS B N 1
ATOM 3054 C CA . LYS B 1 154 ? -18.719 24.547 19.609 1 96.81 154 LYS B CA 1
ATOM 3055 C C . LYS B 1 154 ? -17.453 24.906 20.375 1 96.81 154 LYS B C 1
ATOM 3057 O O . LYS B 1 154 ? -16.766 25.891 20.047 1 96.81 154 LYS B O 1
ATOM 3062 N N . SER B 1 155 ? -17.203 24.094 21.359 1 96.5 155 SER B N 1
ATOM 3063 C CA . SER B 1 155 ? -16.031 24.359 22.188 1 96.5 155 SER B CA 1
ATOM 3064 C C . SER B 1 155 ? -14.742 24.266 21.375 1 96.5 155 SER B C 1
ATOM 3066 O O . SER B 1 155 ? -13.812 25.047 21.578 1 96.5 155 SER B O 1
ATOM 3068 N N . PHE B 1 156 ? -14.664 23.344 20.469 1 95.5 156 PHE B N 1
ATOM 3069 C CA . PHE B 1 156 ? -13.5 23.219 19.609 1 95.5 156 PHE B CA 1
ATOM 3070 C C . PHE B 1 156 ? -13.445 24.359 18.594 1 95.5 156 PHE B C 1
ATOM 3072 O O . PHE B 1 156 ? -12.398 24.984 18.422 1 95.5 156 PHE B O 1
ATOM 3079 N N . LEU B 1 157 ? -14.578 24.656 18.016 1 94.88 157 LEU B N 1
ATOM 3080 C CA . LEU B 1 157 ? -14.648 25.609 16.922 1 94.88 157 LEU B CA 1
ATOM 3081 C C . LEU B 1 157 ? -14.391 27.031 17.422 1 94.88 157 LEU B C 1
ATOM 3083 O O . LEU B 1 157 ? -14.055 27.922 16.625 1 94.88 157 LEU B O 1
ATOM 3087 N N . GLN B 1 158 ? -14.5 27.219 18.703 1 95.5 158 GLN B N 1
ATOM 3088 C CA . GLN B 1 158 ? -14.289 28.547 19.297 1 95.5 158 GLN B CA 1
ATOM 3089 C C . GLN B 1 158 ? -12.805 28.781 19.578 1 95.5 158 GLN B C 1
ATOM 3091 O O . GLN B 1 158 ? -12.391 29.922 19.812 1 95.5 158 GLN B O 1
ATOM 3096 N N . LEU B 1 159 ? -12.039 27.719 19.5 1 88.31 159 LEU B N 1
ATOM 3097 C CA . LEU B 1 159 ? -10.609 27.859 19.75 1 88.31 159 LEU B CA 1
ATOM 3098 C C . LEU B 1 159 ? -9.922 28.547 18.562 1 88.31 159 LEU B C 1
ATOM 3100 O O . LEU B 1 159 ? -10.391 28.469 17.438 1 88.31 159 LEU B O 1
ATOM 3104 N N . HIS B 1 160 ? -8.82 29.281 18.938 1 83.5 160 HIS B N 1
ATOM 3105 C CA . HIS B 1 160 ? -7.949 29.797 17.875 1 83.5 160 HIS B CA 1
ATOM 3106 C C . HIS B 1 160 ? -7.426 28.672 17 1 83.5 160 HIS B C 1
ATOM 3108 O O . HIS B 1 160 ? -7.07 27.594 17.5 1 83.5 160 HIS B O 1
ATOM 3114 N N . PRO B 1 161 ? -7.254 28.828 15.734 1 85.06 161 PRO B N 1
ATOM 3115 C CA . PRO B 1 161 ? -6.859 27.781 14.789 1 85.06 161 PRO B CA 1
ATOM 3116 C C . PRO B 1 161 ? -5.57 27.078 15.203 1 85.06 161 PRO B C 1
ATOM 3118 O O . PRO B 1 161 ? -5.449 25.859 15.031 1 85.06 161 PRO B O 1
ATOM 3121 N N . VAL B 1 162 ? -4.668 27.734 15.695 1 80.94 162 VAL B N 1
ATOM 3122 C CA . VAL B 1 162 ? -3.402 27.156 16.109 1 80.94 162 VAL B CA 1
ATOM 3123 C C . VAL B 1 162 ? -3.645 26.188 17.266 1 80.94 162 VAL B C 1
ATOM 3125 O O . VAL B 1 162 ? -3.045 25.109 17.328 1 80.94 162 VAL B O 1
ATOM 3128 N N . LYS B 1 163 ? -4.504 26.625 18.172 1 84.06 163 LYS B N 1
ATOM 3129 C CA . LYS B 1 163 ? -4.855 25.734 19.281 1 84.06 163 LYS B CA 1
ATOM 3130 C C . LYS B 1 163 ? -5.641 24.531 18.781 1 84.06 163 LYS B C 1
ATOM 3132 O O . LYS B 1 163 ? -5.426 23.406 19.266 1 84.06 163 LYS B O 1
ATOM 3137 N N . GLN B 1 164 ? -6.547 24.781 17.844 1 91.25 164 GLN B N 1
ATOM 3138 C CA . GLN B 1 164 ? -7.258 23.688 17.203 1 91.25 164 GLN B CA 1
ATOM 3139 C C . GLN B 1 164 ? -6.285 22.641 16.656 1 91.25 164 GLN B C 1
ATOM 3141 O O . GLN B 1 164 ? -6.406 21.453 16.938 1 91.25 164 GLN B O 1
ATOM 3146 N N . ALA B 1 165 ? -5.316 23.094 15.93 1 90.06 165 ALA B N 1
ATOM 3147 C CA . ALA B 1 165 ? -4.344 22.234 15.273 1 90.06 165 ALA B CA 1
ATOM 3148 C C . ALA B 1 165 ? -3.512 21.469 16.297 1 90.06 165 ALA B C 1
ATOM 3150 O O . ALA B 1 165 ? -3.336 20.25 16.172 1 90.06 165 ALA B O 1
ATOM 3151 N N . ALA B 1 166 ? -3.109 22.172 17.281 1 85.62 166 ALA B N 1
ATOM 3152 C CA . ALA B 1 166 ? -2.244 21.578 18.297 1 85.62 166 ALA B CA 1
ATOM 3153 C C . ALA B 1 166 ? -2.984 20.484 19.078 1 85.62 166 ALA B C 1
ATOM 3155 O O . ALA B 1 166 ? -2.461 19.391 19.266 1 85.62 166 ALA B O 1
ATOM 3156 N N . ILE B 1 167 ? -4.16 20.844 19.531 1 91.44 167 ILE B N 1
ATOM 3157 C CA . ILE B 1 167 ? -4.902 19.891 20.359 1 91.44 167 ILE B CA 1
ATOM 3158 C C . ILE B 1 167 ? -5.344 18.703 19.516 1 91.44 167 ILE B C 1
ATOM 3160 O O . ILE B 1 167 ? -5.395 17.562 20 1 91.44 167 ILE B O 1
ATOM 3164 N N . THR B 1 168 ? -5.672 18.953 18.266 1 94.75 168 THR B N 1
ATOM 3165 C CA . THR B 1 168 ? -6.008 17.875 17.344 1 94.75 168 THR B CA 1
ATOM 3166 C C . THR B 1 168 ? -4.844 16.891 17.203 1 94.75 168 THR B C 1
ATOM 3168 O O . THR B 1 168 ? -5.027 15.68 17.312 1 94.75 168 THR B O 1
ATOM 3171 N N . HIS B 1 169 ? -3.684 17.422 16.953 1 91.69 169 HIS B N 1
ATOM 3172 C CA . HIS B 1 169 ? -2.482 16.594 16.859 1 91.69 169 HIS B CA 1
ATOM 3173 C C . HIS B 1 169 ? -2.281 15.781 18.141 1 91.69 169 HIS B C 1
ATOM 3175 O O . HIS B 1 169 ? -2.098 14.57 18.078 1 91.69 169 HIS B O 1
ATOM 3181 N N . TYR B 1 170 ? -2.438 16.438 19.234 1 90.25 170 TYR B N 1
ATOM 3182 C CA . TYR B 1 170 ? -2.211 15.812 20.531 1 90.25 170 TYR B CA 1
ATOM 3183 C C . TYR B 1 170 ? -3.189 14.672 20.766 1 90.25 170 TYR B C 1
ATOM 3185 O O . TYR B 1 170 ? -2.787 13.57 21.156 1 90.25 170 TYR B O 1
ATOM 3193 N N . LYS B 1 171 ? -4.371 14.945 20.531 1 94.69 171 LYS B N 1
ATOM 3194 C CA . LYS B 1 171 ? -5.398 13.945 20.812 1 94.69 171 LYS B CA 1
ATOM 3195 C C . LYS B 1 171 ? -5.23 12.727 19.922 1 94.69 171 LYS B C 1
ATOM 3197 O O . LYS B 1 171 ? -5.379 11.586 20.375 1 94.69 171 LYS B O 1
ATOM 3202 N N . LEU B 1 172 ? -4.941 12.961 18.688 1 96.44 172 LEU B N 1
ATOM 3203 C CA . LEU B 1 172 ? -4.77 11.828 17.766 1 96.44 172 LEU B CA 1
ATOM 3204 C C . LEU B 1 172 ? -3.545 11.008 18.156 1 96.44 172 LEU B C 1
ATOM 3206 O O . LEU B 1 172 ? -3.584 9.773 18.109 1 96.44 172 LEU B O 1
ATOM 3210 N N . VAL B 1 173 ? -2.461 11.633 18.5 1 93.75 173 VAL B N 1
ATOM 3211 C CA . VAL B 1 173 ? -1.264 10.922 18.938 1 93.75 173 VAL B CA 1
ATOM 3212 C C . VAL B 1 173 ? -1.562 10.141 20.219 1 93.75 173 VAL B C 1
ATOM 3214 O O . VAL B 1 173 ? -1.084 9.016 20.391 1 93.75 173 VAL B O 1
ATOM 3217 N N . TYR B 1 174 ? -2.367 10.734 21.062 1 93.94 174 TYR B N 1
ATOM 3218 C CA . TYR B 1 174 ? -2.732 10.078 22.312 1 93.94 174 TYR B CA 1
ATOM 3219 C C . TYR B 1 174 ? -3.531 8.805 22.047 1 93.94 174 TYR B C 1
ATOM 3221 O O . TYR B 1 174 ? -3.256 7.754 22.641 1 93.94 174 TYR B O 1
ATOM 3229 N N . ILE B 1 175 ? -4.531 8.898 21.203 1 97.94 175 ILE B N 1
ATOM 3230 C CA . ILE B 1 175 ? -5.363 7.746 20.891 1 97.94 175 ILE B CA 1
ATOM 3231 C C . ILE B 1 175 ? -4.512 6.648 20.25 1 97.94 175 ILE B C 1
ATOM 3233 O O . ILE B 1 175 ? -4.699 5.461 20.547 1 97.94 175 ILE B O 1
ATOM 3237 N N . HIS B 1 176 ? -3.566 7.109 19.359 1 98.06 176 HIS B N 1
ATOM 3238 C CA . HIS B 1 176 ? -2.645 6.191 18.703 1 98.06 176 HIS B CA 1
ATOM 3239 C C . HIS B 1 176 ? -3.391 5.023 18.062 1 98.06 176 HIS B C 1
ATOM 3241 O O . HIS B 1 176 ? -3.121 3.863 18.391 1 98.06 176 HIS B O 1
ATOM 3247 N N . SER B 1 177 ? -4.16 5.312 17.141 1 98.62 177 SER B N 1
ATOM 3248 C CA . SER B 1 177 ? -5.191 4.398 16.656 1 98.62 177 SER B CA 1
ATOM 3249 C C . SER B 1 177 ? -4.621 3.398 15.656 1 98.62 177 SER B C 1
ATOM 3251 O O . SER B 1 177 ? -5.305 2.451 15.258 1 98.62 177 SER B O 1
ATOM 3253 N N . PHE B 1 178 ? -3.328 3.562 15.273 1 98.69 178 PHE B N 1
ATOM 3254 C CA . PHE B 1 178 ? -2.76 2.736 14.211 1 98.69 178 PHE B CA 1
ATOM 3255 C C . PHE B 1 178 ? -1.545 1.968 14.719 1 98.69 178 PHE B C 1
ATOM 3257 O O . PHE B 1 178 ? -0.963 2.324 15.75 1 98.69 178 PHE B O 1
ATOM 3264 N N . VAL B 1 179 ? -1.147 0.948 14 1 97.62 179 VAL B N 1
ATOM 3265 C CA . VAL B 1 179 ? 0.042 0.17 14.336 1 97.62 179 VAL B CA 1
ATOM 3266 C C . VAL B 1 179 ? 1.294 1.008 14.086 1 97.62 179 VAL B C 1
ATOM 3268 O O . VAL B 1 179 ? 2.27 0.914 14.828 1 97.62 179 VAL B O 1
ATOM 3271 N N . ASP B 1 180 ? 1.278 1.792 13.039 1 97.25 180 ASP B N 1
ATOM 3272 C CA . ASP B 1 180 ? 2.342 2.703 12.625 1 97.25 180 ASP B CA 1
ATOM 3273 C C . ASP B 1 180 ? 1.775 3.893 11.852 1 97.25 180 ASP B C 1
ATOM 3275 O O . ASP B 1 180 ? 0.633 3.852 11.391 1 97.25 180 ASP B O 1
ATOM 3279 N N . GLY B 1 181 ? 2.535 4.945 11.828 1 97.56 181 GLY B N 1
ATOM 3280 C CA . GLY B 1 181 ? 2.139 6.105 11.039 1 97.56 181 GLY B CA 1
ATOM 3281 C C . GLY B 1 181 ? 1.303 7.098 11.828 1 97.56 181 GLY B C 1
ATOM 3282 O O . GLY B 1 181 ? 0.735 8.031 11.25 1 97.56 181 GLY B O 1
ATOM 3283 N N . ASN B 1 182 ? 1.242 6.945 13.141 1 96.31 182 ASN B N 1
ATOM 3284 C CA . ASN B 1 182 ? 0.413 7.809 13.969 1 96.31 182 ASN B CA 1
ATOM 3285 C C . ASN B 1 182 ? 0.896 9.258 13.938 1 96.31 182 ASN B C 1
ATOM 3287 O O . ASN B 1 182 ? 0.109 10.172 13.68 1 96.31 182 ASN B O 1
ATOM 3291 N N . GLY B 1 183 ? 2.18 9.477 14.148 1 92.81 183 GLY B N 1
ATOM 3292 C CA . GLY B 1 183 ? 2.732 10.82 14.125 1 92.81 183 GLY B CA 1
ATOM 3293 C C . GLY B 1 183 ? 2.549 11.516 12.789 1 92.81 183 GLY B C 1
ATOM 3294 O O . GLY B 1 183 ? 2.107 12.664 12.742 1 92.81 183 GLY B O 1
ATOM 3295 N N . ARG B 1 184 ? 2.822 10.812 11.75 1 95 184 ARG B N 1
ATOM 3296 C CA . ARG B 1 184 ? 2.697 11.375 10.414 1 95 184 ARG B CA 1
ATOM 3297 C C . ARG B 1 184 ? 1.245 11.719 10.094 1 95 184 ARG B C 1
ATOM 3299 O O . ARG B 1 184 ? 0.954 12.805 9.594 1 95 184 ARG B O 1
ATOM 3306 N N . THR B 1 185 ? 0.357 10.859 10.414 1 97.5 185 THR B N 1
ATOM 3307 C CA . THR B 1 185 ? -1.06 11.109 10.18 1 97.5 185 THR B CA 1
ATOM 3308 C C . THR B 1 185 ? -1.548 12.289 11.008 1 97.5 185 THR B C 1
ATOM 3310 O O . THR B 1 185 ? -2.264 13.156 10.508 1 97.5 185 THR B O 1
ATOM 3313 N N . ALA B 1 186 ? -1.134 12.336 12.242 1 94.94 186 ALA B N 1
ATOM 3314 C CA . ALA B 1 186 ? -1.538 13.414 13.141 1 94.94 186 ALA B CA 1
ATOM 3315 C C . ALA B 1 186 ? -1.014 14.766 12.648 1 94.94 186 ALA B C 1
ATOM 3317 O O . ALA B 1 186 ? -1.729 15.766 12.688 1 94.94 186 ALA B O 1
ATOM 3318 N N . ARG B 1 187 ? 0.18 14.773 12.211 1 91.75 187 ARG B N 1
ATOM 3319 C CA . ARG B 1 187 ? 0.758 16.016 11.703 1 91.75 187 ARG B CA 1
ATOM 3320 C C . ARG B 1 187 ? 0.036 16.484 10.445 1 91.75 187 ARG B C 1
ATOM 3322 O O . ARG B 1 187 ? -0.155 17.688 10.242 1 91.75 187 ARG B O 1
ATOM 3329 N N . LEU B 1 188 ? -0.362 15.57 9.641 1 94.5 188 LEU B N 1
ATOM 3330 C CA . LEU B 1 188 ? -1.108 15.93 8.438 1 94.5 188 LEU B CA 1
ATOM 3331 C C . LEU B 1 188 ? -2.484 16.484 8.797 1 94.5 188 LEU B C 1
ATOM 3333 O O . LEU B 1 188 ? -2.967 17.422 8.164 1 94.5 188 LEU B O 1
ATOM 3337 N N . LEU B 1 189 ? -3.066 15.914 9.789 1 95.12 189 LEU B N 1
ATOM 3338 C CA . LEU B 1 189 ? -4.367 16.422 10.211 1 95.12 189 LEU B CA 1
ATOM 3339 C C . LEU B 1 189 ? -4.238 17.812 10.805 1 95.12 189 LEU B C 1
ATOM 3341 O O . LEU B 1 189 ? -5.082 18.688 10.562 1 95.12 189 LEU B O 1
ATOM 3345 N N . MET B 1 190 ? -3.244 17.969 11.562 1 91.88 190 MET B N 1
ATOM 3346 C CA . MET B 1 190 ? -2.938 19.297 12.094 1 91.88 190 MET B CA 1
ATOM 3347 C C . MET B 1 190 ? -2.799 20.312 10.969 1 91.88 190 MET B C 1
ATOM 3349 O O . MET B 1 190 ? -3.381 21.391 11.031 1 91.88 190 MET B O 1
ATOM 3353 N N . ASN B 1 191 ? -2.082 19.922 9.977 1 88.19 191 ASN B N 1
ATOM 3354 C CA . ASN B 1 191 ? -1.898 20.781 8.812 1 88.19 191 ASN B CA 1
ATOM 3355 C C . ASN B 1 191 ? -3.225 21.078 8.117 1 88.19 191 ASN B C 1
ATOM 3357 O O . ASN B 1 191 ? -3.457 22.188 7.66 1 88.19 191 ASN B O 1
ATOM 3361 N N . LEU B 1 192 ? -4.016 20.125 8.016 1 93.5 192 LEU B N 1
ATOM 3362 C CA . LEU B 1 192 ? -5.324 20.297 7.398 1 93.5 192 LEU B CA 1
ATOM 3363 C C . LEU B 1 192 ? -6.152 21.328 8.141 1 93.5 192 LEU B C 1
ATOM 3365 O O . LEU B 1 192 ? -6.758 22.203 7.523 1 93.5 192 LEU B O 1
ATOM 3369 N N . ILE B 1 193 ? -6.141 21.25 9.453 1 93.06 193 ILE B N 1
ATOM 3370 C CA . ILE B 1 193 ? -6.898 22.188 10.281 1 93.06 193 ILE B CA 1
ATOM 3371 C C . ILE B 1 193 ? -6.395 23.609 10.047 1 93.06 193 ILE B C 1
ATOM 3373 O O . ILE B 1 193 ? -7.191 24.547 9.891 1 93.06 193 ILE B O 1
ATOM 3377 N N . LEU B 1 194 ? -5.137 23.719 9.961 1 86.25 194 LEU B N 1
ATOM 3378 C CA . LEU B 1 194 ? -4.555 25.031 9.719 1 86.25 194 LEU B CA 1
ATOM 3379 C C . LEU B 1 194 ? -4.938 25.547 8.336 1 86.25 194 LEU B C 1
ATOM 3381 O O . LEU B 1 194 ? -5.328 26.703 8.188 1 86.25 194 LEU B O 1
ATOM 3385 N N . MET B 1 195 ? -4.84 24.734 7.371 1 86.06 195 MET B N 1
ATOM 3386 C CA . MET B 1 195 ? -5.176 25.109 6 1 86.06 195 MET B CA 1
ATOM 3387 C C . MET B 1 195 ? -6.637 25.516 5.891 1 86.06 195 MET B C 1
ATOM 3389 O O . MET B 1 195 ? -6.965 26.5 5.207 1 86.06 195 MET B O 1
ATOM 3393 N N . LYS B 1 196 ? -7.441 24.812 6.547 1 90.31 196 LYS B N 1
ATOM 3394 C CA . LYS B 1 196 ? -8.867 25.125 6.527 1 90.31 196 LYS B CA 1
ATOM 3395 C C . LYS B 1 196 ? -9.141 26.5 7.117 1 90.31 196 LYS B C 1
ATOM 3397 O O . LYS B 1 196 ? -10.172 27.125 6.824 1 90.31 196 LYS B O 1
ATOM 3402 N N . ASN B 1 197 ? -8.266 26.938 7.895 1 85.88 197 ASN B N 1
ATOM 3403 C CA . ASN B 1 197 ? -8.43 28.234 8.555 1 85.88 197 ASN B CA 1
ATOM 3404 C C . ASN B 1 197 ? -7.57 29.312 7.895 1 85.88 197 ASN B C 1
ATOM 3406 O O . ASN B 1 197 ? -7.273 30.328 8.508 1 85.88 197 ASN B O 1
ATOM 3410 N N . GLY B 1 198 ? -7.02 28.984 6.676 1 78.19 198 GLY B N 1
ATOM 3411 C CA . GLY B 1 198 ? -6.371 30 5.855 1 78.19 198 GLY B CA 1
ATOM 3412 C C . GLY B 1 198 ? -4.875 30.078 6.074 1 78.19 198 GLY B C 1
ATOM 3413 O O . GLY B 1 198 ? -4.211 30.984 5.551 1 78.19 198 GLY B O 1
ATOM 3414 N N . TYR B 1 199 ? -4.414 29.203 6.902 1 73.81 199 TYR B N 1
ATOM 3415 C CA . TYR B 1 199 ? -2.969 29.156 7.098 1 73.81 199 TYR B CA 1
ATOM 3416 C C . TYR B 1 199 ? -2.287 28.391 5.977 1 73.81 199 TYR B C 1
ATOM 3418 O O . TYR B 1 199 ? -2.83 27.391 5.48 1 73.81 199 TYR B O 1
ATOM 3426 N N . PRO B 1 200 ? -1.12 28.922 5.477 1 61.44 200 PRO B N 1
ATOM 3427 C CA . PRO B 1 200 ? -0.405 28.141 4.469 1 61.44 200 PRO B CA 1
ATOM 3428 C C . PRO B 1 200 ? 0.15 26.828 5.031 1 61.44 200 PRO B C 1
ATOM 3430 O O . PRO B 1 200 ? 0.245 26.672 6.25 1 61.44 200 PRO B O 1
ATOM 3433 N N . GLN B 1 201 ? 0.366 25.719 4.141 1 54.06 201 GLN B N 1
ATOM 3434 C CA . GLN B 1 201 ? 0.939 24.453 4.555 1 54.06 201 GLN B CA 1
ATOM 3435 C C . GLN B 1 201 ? 2.223 24.656 5.352 1 54.06 201 GLN B C 1
ATOM 3437 O O . GLN B 1 201 ? 3.066 25.469 4.98 1 54.06 201 GLN B O 1
ATOM 3442 N N . SER B 1 202 ? 2.344 24.359 6.59 1 43.47 202 SER B N 1
ATOM 3443 C CA . SER B 1 202 ? 3.436 24.641 7.52 1 43.47 202 SER B CA 1
ATOM 3444 C C . SER B 1 202 ? 4.727 23.969 7.066 1 43.47 202 SER B C 1
ATOM 3446 O O . SER B 1 202 ? 4.766 22.75 6.875 1 43.47 202 SER B O 1
ATOM 3448 N N . SER B 1 203 ? 5.52 24.391 6.098 1 39.06 203 SER B N 1
ATOM 3449 C CA . SER B 1 203 ? 6.844 23.812 5.879 1 39.06 203 SER B CA 1
ATOM 3450 C C . SER B 1 203 ? 7.719 23.938 7.117 1 39.06 203 SER B C 1
ATOM 3452 O O . SER B 1 203 ? 7.812 25.016 7.703 1 39.06 203 SER B O 1
ATOM 3454 N N . LEU B 1 204 ? 8 22.812 7.77 1 37.66 204 LEU B N 1
ATOM 3455 C CA . LEU B 1 204 ? 8.766 22.797 9.008 1 37.66 204 LEU B CA 1
ATOM 3456 C C . LEU B 1 204 ? 10.125 23.469 8.828 1 37.66 204 LEU B C 1
ATOM 3458 O O . LEU B 1 204 ? 10.75 23.891 9.805 1 37.66 204 LEU B O 1
ATOM 3462 N N . GLU B 1 205 ? 10.898 23.234 7.812 1 33.47 205 GLU B N 1
ATOM 3463 C CA . GLU B 1 205 ? 12.328 23.516 7.949 1 33.47 205 GLU B CA 1
ATOM 3464 C C . GLU B 1 205 ? 12.617 25 7.77 1 33.47 205 GLU B C 1
ATOM 3466 O O . GLU B 1 205 ? 13.75 25.438 7.98 1 33.47 205 GLU B O 1
ATOM 3471 N N . ASN B 1 206 ? 12.109 25.656 6.762 1 34.94 206 ASN B N 1
ATOM 3472 C CA . ASN B 1 206 ? 12.789 26.938 6.504 1 34.94 206 ASN B CA 1
ATOM 3473 C C . ASN B 1 206 ? 12.602 27.906 7.664 1 34.94 206 ASN B C 1
ATOM 3475 O O . ASN B 1 206 ? 11.547 27.938 8.289 1 34.94 206 ASN B O 1
ATOM 3479 N N . LYS B 1 207 ? 13.711 28.688 8 1 36.38 207 LYS B N 1
ATOM 3480 C CA . LYS B 1 207 ? 13.953 29.766 8.953 1 36.38 207 LYS B CA 1
ATOM 3481 C C . LYS B 1 207 ? 12.828 30.781 8.93 1 36.38 207 LYS B C 1
ATOM 3483 O O . LYS B 1 207 ? 12.727 31.625 9.828 1 36.38 207 LYS B O 1
ATOM 3488 N N . THR B 1 208 ? 12.367 31 7.809 1 36.09 208 THR B N 1
ATOM 3489 C CA . THR B 1 208 ? 11.57 32.219 7.801 1 36.09 208 THR B CA 1
ATOM 3490 C C . THR B 1 208 ? 10.203 31.984 8.445 1 36.09 208 THR B C 1
ATOM 3492 O O . THR B 1 208 ? 9.664 32.875 9.109 1 36.09 208 THR B O 1
ATOM 3495 N N . ASP B 1 209 ? 9.375 31.062 7.992 1 36.94 209 ASP B N 1
ATOM 3496 C CA . ASP B 1 209 ? 8.211 31.219 8.859 1 36.94 209 ASP B CA 1
ATOM 3497 C C . ASP B 1 209 ? 8.375 30.422 10.148 1 36.94 209 ASP B C 1
ATOM 3499 O O . ASP B 1 209 ? 8.188 29.203 10.156 1 36.94 209 ASP B O 1
ATOM 3503 N N . PRO B 1 210 ? 9.328 30.719 11.062 1 40.47 210 PRO B N 1
ATOM 3504 C CA . PRO B 1 210 ? 9.555 30.219 12.422 1 40.47 210 PRO B CA 1
ATOM 3505 C C . PRO B 1 210 ? 8.281 29.703 13.086 1 40.47 210 PRO B C 1
ATOM 3507 O O . PRO B 1 210 ? 8.344 28.828 13.961 1 40.47 210 PRO B O 1
ATOM 3510 N N . TYR B 1 211 ? 7.34 30.234 12.641 1 36.88 211 TYR B N 1
ATOM 3511 C CA . TYR B 1 211 ? 6.082 30.062 13.367 1 36.88 211 TYR B CA 1
ATOM 3512 C C . TYR B 1 211 ? 5.559 28.641 13.195 1 36.88 211 TYR B C 1
ATOM 3514 O O . TYR B 1 211 ? 5.156 28 14.172 1 36.88 211 TYR B O 1
ATOM 3522 N N . ILE B 1 212 ? 5.414 28.172 11.977 1 43.81 212 ILE B N 1
ATOM 3523 C CA . ILE B 1 212 ? 4.977 26.781 11.836 1 43.81 212 ILE B CA 1
ATOM 3524 C C . ILE B 1 212 ? 6.027 25.844 12.43 1 43.81 212 ILE B C 1
ATOM 3526 O O . ILE B 1 212 ? 5.684 24.859 13.086 1 43.81 212 ILE B O 1
ATOM 3530 N N . LEU B 1 213 ? 7.32 26.172 12.164 1 43.94 213 LEU B N 1
ATOM 3531 C CA . LEU B 1 213 ? 8.359 25.453 12.883 1 43.94 213 LEU B CA 1
ATOM 3532 C C . LEU B 1 213 ? 8.164 25.562 14.391 1 43.94 213 LEU B C 1
ATOM 3534 O O . LEU B 1 213 ? 8.344 24.578 15.117 1 43.94 213 LEU B O 1
ATOM 3538 N N . MET B 1 214 ? 7.961 26.781 14.773 1 41.84 214 MET B N 1
ATOM 3539 C CA . MET B 1 214 ? 7.656 26.984 16.188 1 41.84 214 MET B CA 1
ATOM 3540 C C . MET B 1 214 ? 6.414 26.188 16.594 1 41.84 214 MET B C 1
ATOM 3542 O O . MET B 1 214 ? 6.391 25.562 17.641 1 41.84 214 MET B O 1
ATOM 3546 N N . LEU B 1 215 ? 5.41 26.312 15.758 1 44.62 215 LEU B N 1
ATOM 3547 C CA . LEU B 1 215 ? 4.211 25.547 16.078 1 44.62 215 LEU B CA 1
ATOM 3548 C C . LEU B 1 215 ? 4.496 24.047 16.047 1 44.62 215 LEU B C 1
ATOM 3550 O O . LEU B 1 215 ? 4.059 23.312 16.938 1 44.62 215 LEU B O 1
ATOM 3554 N N . PHE B 1 216 ? 5.191 23.609 15.008 1 45.53 216 PHE B N 1
ATOM 3555 C CA . PHE B 1 216 ? 5.668 22.234 14.938 1 45.53 216 PHE B CA 1
ATOM 3556 C C . PHE B 1 216 ? 6.637 21.938 16.078 1 45.53 216 PHE B C 1
ATOM 3558 O O . PHE B 1 216 ? 6.531 20.906 16.734 1 45.53 216 PHE B O 1
ATOM 3565 N N . ASN B 1 217 ? 7.676 22.812 16.203 1 43.47 217 ASN B N 1
ATOM 3566 C CA . ASN B 1 217 ? 8.594 22.672 17.328 1 43.47 217 ASN B CA 1
ATOM 3567 C C . ASN B 1 217 ? 7.852 22.688 18.672 1 43.47 217 ASN B C 1
ATOM 3569 O O . ASN B 1 217 ? 8.203 21.953 19.594 1 43.47 217 ASN B O 1
ATOM 3573 N N . LEU B 1 218 ? 7.094 23.578 18.781 1 41.56 218 LEU B N 1
ATOM 3574 C CA . LEU B 1 218 ? 6.273 23.641 19.984 1 41.56 218 LEU B CA 1
ATOM 3575 C C . LEU B 1 218 ? 5.441 22.375 20.125 1 41.56 218 LEU B C 1
ATOM 3577 O O . LEU B 1 218 ? 5.305 21.844 21.234 1 41.56 218 LEU B O 1
ATOM 3581 N N . LEU B 1 219 ? 4.887 22 19.016 1 40.91 219 LEU B N 1
ATOM 3582 C CA . LEU B 1 219 ? 4.086 20.781 19.062 1 40.91 219 LEU B CA 1
ATOM 3583 C C . LEU B 1 219 ? 4.98 19.547 19.203 1 40.91 219 LEU B C 1
ATOM 3585 O O . LEU B 1 219 ? 4.621 18.594 19.891 1 40.91 219 LEU B O 1
ATOM 3589 N N . MET B 1 220 ? 6.148 19.484 18.469 1 41.97 220 MET B N 1
ATOM 3590 C CA . MET B 1 220 ? 7.07 18.359 18.562 1 41.97 220 MET B CA 1
ATOM 3591 C C . MET B 1 220 ? 7.762 18.344 19.922 1 41.97 220 MET B C 1
ATOM 3593 O O . MET B 1 220 ? 8.18 17.281 20.391 1 41.97 220 MET B O 1
ATOM 3597 N N . LYS B 1 221 ? 8.273 19.484 20.531 1 40.28 221 LYS B N 1
ATOM 3598 C CA . LYS B 1 221 ? 8.891 19.516 21.859 1 40.28 221 LYS B CA 1
ATOM 3599 C C . LYS B 1 221 ? 7.941 18.938 22.906 1 40.28 221 LYS B C 1
ATOM 3601 O O . LYS B 1 221 ? 8.383 18.406 23.922 1 40.28 221 LYS B O 1
ATOM 3606 N N . GLU B 1 222 ? 6.773 19.094 22.734 1 36.12 222 GLU B N 1
ATOM 3607 C CA . GLU B 1 222 ? 5.855 18.562 23.734 1 36.12 222 GLU B CA 1
ATOM 3608 C C . GLU B 1 222 ? 5.609 17.062 23.516 1 36.12 222 GLU B C 1
ATOM 3610 O O . GLU B 1 222 ? 5.086 16.391 24.391 1 36.12 222 GLU B O 1
ATOM 3615 N N . ILE B 1 223 ? 5.883 16.547 22.391 1 32.44 223 ILE B N 1
ATOM 3616 C CA . ILE B 1 223 ? 5.758 15.102 22.25 1 32.44 223 ILE B CA 1
ATOM 3617 C C . ILE B 1 223 ? 7.098 14.438 22.547 1 32.44 223 ILE B C 1
ATOM 3619 O O . ILE B 1 223 ? 8.125 14.82 21.984 1 32.44 223 ILE B O 1
#

pLDDT: mean 84.46, std 19.48, range [32.44, 98.94]

Organism: Nephila pilipes (NCBI:txid299642)

Secondary structure (DSSP, 8-state):
-TTS-HHHHHHHHHHHHHHHHH----HHHHHHHHHHHHHHHHHHHHHTT----HHHHHHHHHH-BPPTT-BHHHHHHHHHHHHHHHHIIIIITT-SS--HHHHHHHHHHHHHTT-TTTTT----S---BTTB-PPPGGGHHHHHHHHHHHTTSHHHHTS-HHHHHHHHHHHHHHH--SSS-HHHHHHHHHHHHHHHTT-----SS-SSSHHHHHHHHHHHH--/-TTS-HHHHHHHHHHHHHHHHH----HHHHHHHHHHHHHHHHHHHHHTT----HHHHHHHHHH-BPPTT-BHHHHHHHHHHHHHHHHIIIIITT-SS--HHHHHHHHHHHHHTT-TTTTT----S---BTTB-PPPGGGHHHHHHHHHHHTTSHHHHTS-HHHHHHHHHHHHHHH--SSS-HHHHHHHHHHHHHHHTT-----SS-SSSHHHHHHHHHHHH--

Foldseek 3Di:
DVPPDPVNLVVVVVVLVVVVVVPDPDPVNVVVLVLLVLLQLQVLVVVVPQPDDSVQLVCCLPPVDDDPPGDPLSSLQSQLLVVLLVCLVPPVLPDPDDALQNLLVSQCSNCCSPDVPFRSHFDQQFDDDVPAGADGLVCLVVLRRVLSVVCVDPVLVVDRLLVNLLVQLVSQLRNVGGPDCSNVSSNVVSQSSCVSVSHRRLSQDDPPVVVSVCSVVVSVVVD/DVPPDPVNLVVVVVVLVVVVVVPDPDPVNVVVLVLLVLLQLQVLVVVVPQPDDSVQLVCCLPPVDDDPPGDPLSSLQSQLLVVLLVCLVPPVLPDPDDALQNLLVSQLSNCCSPDVPFRSHFDQQFDDDVPAGADGLVCLVVLRRVLSVVCVDPVLVPDRLLVNLLVQLVSQLRNVGGPDCSNVSSNVVSQSSCVSVSHRRLSQDDPPVVVSVVSVVVSVVVD

Solvent-accessible surface area (backbone atoms only — not comparable to full-atom values): 23736 Å² total; per-residue (Å²): 115,82,71,64,47,71,65,59,52,50,53,50,51,52,50,44,54,53,50,59,68,59,65,47,96,41,72,64,46,53,53,50,51,49,50,32,51,46,33,30,53,37,44,59,42,38,75,74,64,40,82,70,48,62,69,50,48,46,44,34,72,76,67,41,38,43,55,72,90,35,42,47,58,55,53,22,44,50,50,7,43,54,49,25,49,50,47,38,70,75,53,47,53,82,47,80,81,69,45,62,66,55,55,30,53,38,32,22,29,41,29,4,35,66,35,44,83,58,30,48,44,68,34,81,58,75,64,74,52,91,90,46,72,41,62,56,31,89,46,36,68,59,51,45,52,50,48,40,54,44,67,68,30,68,76,47,65,69,43,57,54,68,55,43,19,49,51,50,25,49,51,47,47,50,49,41,50,36,83,67,57,37,65,59,42,21,52,49,50,21,41,45,47,30,40,58,69,69,37,74,80,56,25,46,67,59,79,73,58,46,55,43,22,42,50,44,44,54,52,50,69,72,97,117,82,71,65,46,71,65,59,52,50,53,50,52,53,52,45,53,53,50,58,70,58,65,46,95,42,73,65,47,54,52,49,52,49,50,31,52,47,32,28,52,38,46,58,44,38,75,75,66,42,82,70,47,61,69,50,46,45,44,34,72,78,67,39,39,44,57,71,91,34,43,47,58,55,54,21,47,51,51,7,42,53,49,26,50,50,46,38,71,75,53,46,53,83,48,83,79,69,46,62,66,55,54,30,54,37,30,21,28,40,28,4,36,67,36,43,84,59,30,48,44,68,34,83,58,78,64,75,52,93,90,46,71,42,61,56,30,87,47,38,68,58,51,46,51,51,49,39,51,46,68,68,30,69,77,46,66,69,42,57,56,68,54,42,20,48,52,50,24,50,51,48,48,51,49,42,49,36,83,68,55,37,66,59,42,22,51,51,50,20,41,44,49,30,41,59,70,69,37,75,78,55,23,46,65,56,78,73,58,45,56,41,23,42,51,45,46,56,52,49,70,71,97

Nearest PDB structures (foldseek):
  4u0s-assembly1_A  TM=8.309E-01  e=1.366E-18  Homo sapiens
  4u0z-assembly7_D  TM=8.306E-01  e=3.473E-18  Homo sapiens
  4u0z-assembly3_B  TM=8.317E-01  e=4.439E-18  Homo sapiens
  4u0z-assembly2_G-3  TM=8.231E-01  e=8.405E-18  Homo sapiens
  4u0z-assembly3_H  TM=8.160E-01  e=9.272E-18  Homo sapiens

Radius of gyration: 25.72 Å; Cα contacts (8 Å, |Δi|>4): 569; chains: 2; bounding box: 43×78×56 Å

InterPro domains:
  IPR003812 Fido domain [PF02661] (97-194)
  IPR003812 Fido domain [PS51459] (98-223)
  IPR036597 Fido-like domain superfamily [G3DSA:1.10.3290.10] (7-219)
  IPR036597 Fido-like domain superfamily [SSF140931] (74-212)
  IPR040198 Fido domain-containing protein [PTHR13504] (2-217)